Protein AF-A0A813E086-F1 (afdb_monomer_lite)

InterPro domains:
  IPR006203 GHMP kinase, ATP-binding, conserved site [PS00627] (297-308)
  IPR006204 GHMP kinase N-terminal domain [PF00288] (277-354)
  IPR014721 Small ribosomal subunit protein uS5 domain 2-type fold, subgroup [G3DSA:3.30.230.10] (255-364)
  IPR020568 Ribosomal protein uS5 domain 2-type superfamily [SSF54211] (263-389)
  IPR036554 GHMP kinase, C-terminal domain superfamily [G3DSA:3.30.70.890] (371-432)
  IPR036554 GHMP kinase, C-terminal domain superfamily [SSF55060] (376-427)

Organism: Polarella glacialis (NCBI:txid89957)

Foldseek 3Di:
DDDDDPDDPPPPPPPPPDDDDDDDDDDDDDDDDPDDDDDDDDDDDDALLNQLVFEFKAAEDEADLLVVCLQVLVQFWDDDQDDDDFGKHFYAYEQDPPDPSNVVSCVSPVVGDDRVVVVQRYQFGFWMWTFHDKDALVLQLVDPNHDHGIITGGFKIKTFPGTHRHHDDHGMDTDDPVRSVVSSVRSPDPPTDIGGHDSPSSPDRPPDPDPPPPPPPPPDDDDDDDDDDDDDDDDDDDDDDDDDDDDDQDQDDDDPASPPDDSDCVLLVLLQLLLCLLCVVVPHDDDDDDDDDDQPQHPQQPQLSSLLNNLNSVVVNCVVVVHDDDCPDQNVSQFSSCVVVVWNQSNVCSSPNAGKDWDDPPPGIDIDHQAFDPPDDDDDDGDPDHDDPVVVVVPDDPDDDPVVVVQLVVLVVLCSVCGNVVVVVSVVVSPD

Radius of gyration: 27.51 Å; chains: 1; bounding box: 76×54×75 Å

Secondary structure (DSSP, 8-state):
-------SSSSSSSSSS----PPPPP---------------GGG---HHHHTTT--EEEEESSHHHHHHHHTTS--EEEESSPPPSEEEEEEE-S-SS-HHHHHHHHH-TTSPPTTTTTTTTTEEEEEEEEEEEE-SGGGTT-TT--SSEEEEEEEEEEEEEEEE-PPPSSEEEPPHHHHHHHHHHHTSTT--EEE---GGG-SPP---------------PPPPPP-------PPPPPPPPS------PPPPSSSSTTTS-SSHHHHHHHHHHHHHHHHHTT-PPPP--------SPTTSSS-HHHHHHHHHHHHHHHHHT-----STT-HHHHHHHHHHS-HHHHHHHHH-SEEEEEE-SS-EEEEEEP--TT--------SS---HHHHHHTS-S---HHHHHHHHHHHHHHHHHHHH--TTHHHHHH-

pLDDT: mean 73.02, std 25.8, range [22.19, 97.19]

Structure (mmCIF, N/CA/C/O backbone):
data_AF-A0A813E086-F1
#
_entry.id   AF-A0A813E086-F1
#
loop_
_atom_site.group_PDB
_atom_site.id
_atom_site.type_symbol
_atom_site.label_atom_id
_atom_site.label_alt_id
_atom_site.label_comp_id
_atom_site.label_asym_id
_atom_site.label_entity_id
_atom_site.label_seq_id
_atom_site.pdbx_PDB_ins_code
_atom_site.Cartn_x
_atom_site.Cartn_y
_atom_site.Cartn_z
_atom_site.occupancy
_atom_site.B_iso_or_equiv
_atom_site.auth_seq_id
_atom_site.auth_comp_id
_atom_site.auth_asym_id
_atom_site.auth_atom_id
_atom_site.pdbx_PDB_model_num
ATOM 1 N N . MET A 1 1 ? 40.230 -1.718 36.924 1.00 40.34 1 MET A N 1
ATOM 2 C CA . MET A 1 1 ? 39.605 -3.037 37.159 1.00 40.34 1 MET A CA 1
ATOM 3 C C . MET A 1 1 ? 39.338 -3.675 35.811 1.00 40.34 1 MET A C 1
ATOM 5 O O . MET A 1 1 ? 38.519 -3.173 35.056 1.00 40.34 1 MET A O 1
ATOM 9 N N . ALA A 1 2 ? 40.130 -4.688 35.477 1.00 28.30 2 ALA A N 1
ATOM 10 C CA . ALA A 1 2 ? 40.065 -5.421 34.221 1.00 28.30 2 ALA A CA 1
ATOM 11 C C . ALA A 1 2 ? 39.189 -6.680 34.362 1.00 28.30 2 ALA A C 1
ATOM 13 O O . ALA A 1 2 ? 39.041 -7.217 35.457 1.00 28.30 2 ALA A O 1
ATOM 14 N N . SER A 1 3 ? 38.733 -7.184 33.212 1.00 27.98 3 SER A N 1
ATOM 15 C CA . SER A 1 3 ? 38.135 -8.506 32.953 1.00 27.98 3 SER A CA 1
ATOM 16 C C . SER A 1 3 ? 36.628 -8.685 33.212 1.00 27.98 3 SER A C 1
ATOM 18 O O . SER A 1 3 ? 36.174 -8.833 34.341 1.00 27.98 3 SER A O 1
ATOM 20 N N . LYS A 1 4 ? 35.859 -8.739 32.112 1.00 31.47 4 LYS A N 1
ATOM 21 C CA . LYS A 1 4 ? 34.910 -9.811 31.727 1.00 31.47 4 LYS A CA 1
ATOM 22 C C . LYS A 1 4 ? 34.116 -9.344 30.500 1.00 31.47 4 LYS A C 1
ATOM 24 O O . LYS A 1 4 ? 33.476 -8.305 30.540 1.00 31.47 4 LYS A O 1
ATOM 29 N N . GLY A 1 5 ? 34.192 -10.098 29.403 1.00 28.50 5 GLY A N 1
ATOM 30 C CA . GLY A 1 5 ? 33.481 -9.775 28.155 1.00 28.50 5 GLY A CA 1
ATOM 31 C C . GLY A 1 5 ? 34.109 -10.321 26.869 1.00 28.50 5 GLY A C 1
ATOM 32 O O . GLY A 1 5 ? 33.727 -9.912 25.781 1.00 28.50 5 GLY A O 1
ATOM 33 N N . ALA A 1 6 ? 35.076 -11.236 26.959 1.00 30.23 6 ALA A N 1
ATOM 34 C CA . ALA A 1 6 ? 35.595 -11.984 25.818 1.00 30.23 6 ALA A CA 1
ATOM 35 C C . ALA A 1 6 ? 34.964 -13.386 25.799 1.00 30.23 6 ALA A C 1
ATOM 37 O O . ALA A 1 6 ? 35.591 -14.344 26.230 1.00 30.23 6 ALA A O 1
ATOM 38 N N . SER A 1 7 ? 33.705 -13.508 25.357 1.00 33.00 7 SER A N 1
ATOM 39 C CA . SER A 1 7 ? 33.097 -14.823 25.067 1.00 33.00 7 SER A CA 1
ATOM 40 C C . SER A 1 7 ? 31.904 -14.779 24.096 1.00 33.00 7 SER A C 1
ATOM 42 O O . SER A 1 7 ? 30.987 -15.581 24.215 1.00 33.00 7 SER A O 1
ATOM 44 N N . ILE A 1 8 ? 31.901 -13.868 23.113 1.00 32.22 8 ILE A N 1
ATOM 45 C CA . ILE A 1 8 ? 30.936 -13.889 21.987 1.00 32.22 8 ILE A CA 1
ATOM 46 C C . ILE A 1 8 ? 31.679 -13.587 20.672 1.00 32.22 8 ILE A C 1
ATOM 48 O O . ILE A 1 8 ? 31.343 -12.680 19.920 1.00 32.22 8 ILE A O 1
ATOM 52 N N . ARG A 1 9 ? 32.796 -14.281 20.417 1.00 29.70 9 ARG A N 1
ATOM 53 C CA . ARG A 1 9 ? 33.542 -14.160 19.142 1.00 29.70 9 ARG A CA 1
ATOM 54 C C . ARG A 1 9 ? 33.949 -15.499 18.518 1.00 29.70 9 ARG A C 1
ATOM 56 O O . ARG A 1 9 ? 34.712 -15.501 17.558 1.00 29.70 9 ARG A O 1
ATOM 63 N N . LYS A 1 10 ? 33.447 -16.635 19.021 1.00 28.70 10 LYS A N 1
ATOM 64 C CA . LYS A 1 10 ? 33.821 -17.970 18.512 1.00 28.70 10 LYS A CA 1
ATOM 65 C C . LYS A 1 10 ? 32.722 -18.766 17.798 1.00 28.70 10 LYS A C 1
ATOM 67 O O . LYS A 1 10 ? 33.070 -19.753 17.167 1.00 28.70 10 LYS A O 1
ATOM 72 N N . GLU A 1 11 ? 31.467 -18.314 17.760 1.00 30.33 11 GLU A N 1
ATOM 73 C CA . GLU A 1 11 ? 30.375 -19.080 17.115 1.00 30.33 11 GLU A CA 1
ATOM 74 C C . GLU A 1 11 ? 29.923 -18.571 15.733 1.00 30.33 11 GLU A C 1
ATOM 76 O O . GLU A 1 11 ? 29.045 -19.157 15.116 1.00 30.33 11 GLU A O 1
ATOM 81 N N . VAL A 1 12 ? 30.574 -17.550 15.161 1.00 30.03 12 VAL A N 1
ATOM 82 C CA . VAL A 1 12 ? 30.221 -17.022 13.818 1.00 30.03 12 VAL A CA 1
ATOM 83 C C . VAL A 1 12 ? 31.051 -17.667 12.685 1.00 30.03 12 VAL A C 1
ATOM 85 O O . VAL A 1 12 ? 30.925 -17.305 11.522 1.00 30.03 12 VAL A O 1
ATOM 88 N N . ARG A 1 13 ? 31.909 -18.658 12.979 1.00 26.52 13 ARG A N 1
ATOM 89 C CA . ARG A 1 13 ? 32.809 -19.289 11.983 1.00 26.52 13 ARG A CA 1
ATOM 90 C C . ARG A 1 13 ? 32.439 -20.711 11.541 1.00 26.52 13 ARG A C 1
ATOM 92 O O . ARG A 1 13 ? 33.208 -21.309 10.800 1.00 26.52 13 ARG A O 1
ATOM 99 N N . GLN A 1 14 ? 31.281 -21.244 11.934 1.00 28.25 14 GLN A N 1
ATOM 100 C CA . GLN A 1 14 ? 30.864 -22.613 11.572 1.00 28.25 14 GLN A CA 1
ATOM 101 C C . GLN A 1 14 ? 29.699 -22.708 10.570 1.00 28.25 14 GLN A C 1
ATOM 103 O O . GLN A 1 14 ? 29.247 -23.807 10.276 1.00 28.25 14 GLN A O 1
ATOM 108 N N . TRP A 1 15 ? 29.253 -21.594 9.978 1.00 27.06 15 TRP A N 1
ATOM 109 C CA . TRP A 1 15 ? 28.153 -21.572 8.992 1.00 27.06 15 TRP A CA 1
ATOM 110 C C . TRP A 1 15 ? 28.592 -21.330 7.536 1.00 27.06 15 TRP A C 1
ATOM 112 O O . TRP A 1 15 ? 27.772 -20.995 6.687 1.00 27.06 15 TRP A O 1
ATOM 122 N N . THR A 1 16 ? 29.878 -21.508 7.214 1.00 27.12 16 THR A N 1
ATOM 123 C CA . THR A 1 16 ? 30.405 -21.349 5.841 1.00 27.12 16 THR A CA 1
ATOM 124 C C . THR A 1 16 ? 31.032 -22.615 5.246 1.00 27.12 16 THR A C 1
ATOM 126 O O . THR A 1 16 ? 31.636 -22.556 4.180 1.00 27.12 16 THR A O 1
ATOM 129 N N . SER A 1 17 ? 30.848 -23.788 5.855 1.00 29.59 17 SER A N 1
ATOM 130 C CA . SER A 1 17 ? 31.362 -25.060 5.320 1.00 29.59 17 SER A CA 1
ATOM 131 C C . SER A 1 17 ? 30.258 -26.115 5.237 1.00 29.59 17 SER A C 1
ATOM 133 O O . SER A 1 17 ? 30.157 -26.994 6.088 1.00 29.59 17 SER A O 1
ATOM 135 N N . GLY A 1 18 ? 29.404 -25.998 4.216 1.00 27.12 18 GLY A N 1
ATOM 136 C CA . GLY A 1 18 ? 28.299 -26.934 3.972 1.00 27.12 18 GLY A CA 1
ATOM 137 C C . GLY A 1 18 ? 27.685 -26.911 2.566 1.00 27.12 18 GLY A C 1
ATOM 138 O O . GLY A 1 18 ? 26.759 -27.670 2.311 1.00 27.12 18 GLY A O 1
ATOM 139 N N . CYS A 1 19 ? 28.186 -26.092 1.633 1.00 25.05 19 CYS A N 1
ATOM 140 C CA . CYS A 1 19 ? 27.798 -26.154 0.219 1.00 25.05 19 CYS A CA 1
ATOM 141 C C . CYS A 1 19 ? 28.887 -26.879 -0.573 1.00 25.05 19 CYS A C 1
ATOM 143 O O . CYS A 1 19 ? 29.777 -26.263 -1.154 1.00 25.05 19 CYS A O 1
ATOM 145 N N . GLY A 1 20 ? 28.837 -28.211 -0.559 1.00 25.50 20 GLY A N 1
ATOM 146 C CA . GLY A 1 20 ? 29.619 -29.025 -1.480 1.00 25.50 20 GLY A CA 1
ATOM 147 C C . GLY A 1 20 ? 29.159 -28.759 -2.911 1.00 25.50 20 GLY A C 1
ATOM 148 O O . GLY A 1 20 ? 28.020 -29.058 -3.266 1.00 25.50 20 GLY A O 1
ATOM 149 N N . HIS A 1 21 ? 30.051 -28.196 -3.723 1.00 27.64 21 HIS A N 1
ATOM 150 C CA . HIS A 1 21 ? 29.907 -28.125 -5.170 1.00 27.64 21 HIS A CA 1
ATOM 151 C C . HIS A 1 21 ? 29.670 -29.530 -5.740 1.00 27.64 21 HIS A C 1
ATOM 153 O O . HIS A 1 21 ? 30.575 -30.365 -5.748 1.00 27.64 21 HIS A O 1
ATOM 159 N N . ARG A 1 22 ? 28.462 -29.792 -6.247 1.00 25.33 22 ARG A N 1
ATOM 160 C CA . ARG A 1 22 ? 28.260 -30.840 -7.250 1.00 25.33 22 ARG A CA 1
ATOM 161 C C . ARG A 1 22 ? 28.431 -30.202 -8.621 1.00 25.33 22 ARG A C 1
ATOM 163 O O . ARG A 1 22 ? 27.694 -29.287 -8.973 1.00 25.33 22 ARG A O 1
ATOM 170 N N . ALA A 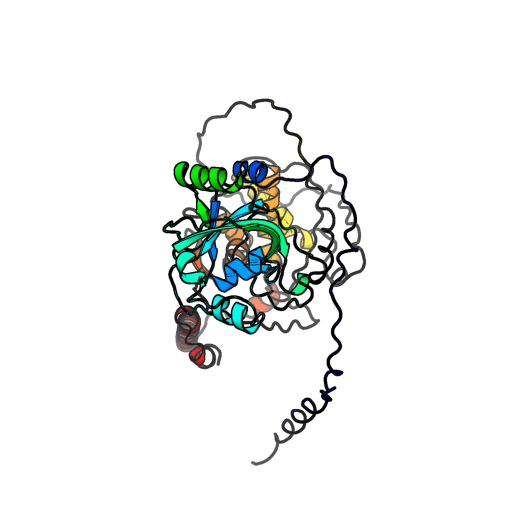1 23 ? 29.430 -30.679 -9.355 1.00 25.36 23 ALA A N 1
ATOM 171 C CA . ALA A 1 23 ? 29.625 -30.364 -10.761 1.00 25.36 23 ALA A CA 1
ATOM 172 C C . ALA A 1 23 ? 28.372 -30.746 -11.579 1.00 25.36 23 ALA A C 1
ATOM 174 O O . ALA A 1 23 ? 27.720 -31.744 -11.248 1.00 25.36 23 ALA A O 1
ATOM 175 N N . PRO A 1 24 ? 28.027 -29.992 -12.637 1.00 27.52 24 PRO A N 1
ATOM 176 C CA . PRO A 1 24 ? 26.933 -30.364 -13.521 1.00 27.52 24 PRO A CA 1
ATOM 177 C C . PRO A 1 24 ? 27.320 -31.622 -14.319 1.00 27.52 24 PRO A C 1
ATOM 179 O O . PRO A 1 24 ? 28.475 -31.740 -14.742 1.00 27.52 24 PRO A O 1
ATOM 182 N N . PRO A 1 25 ? 26.401 -32.578 -14.542 1.00 26.61 25 PRO A N 1
ATOM 183 C CA . PRO A 1 25 ? 26.670 -33.672 -15.457 1.00 26.61 25 PRO A CA 1
ATOM 184 C C . PRO A 1 25 ? 26.726 -33.144 -16.896 1.00 26.61 25 PRO A C 1
ATOM 186 O O . PRO A 1 25 ? 26.016 -32.212 -17.273 1.00 26.61 25 PRO A O 1
ATOM 189 N N . ALA A 1 26 ? 27.623 -33.750 -17.669 1.00 25.06 26 ALA A N 1
ATOM 190 C CA . ALA A 1 26 ? 27.972 -33.382 -19.030 1.00 25.06 26 ALA A CA 1
ATOM 191 C C . ALA A 1 26 ? 26.781 -33.384 -20.006 1.00 25.06 26 ALA A C 1
ATOM 193 O O . ALA A 1 26 ? 25.827 -34.151 -19.881 1.00 25.06 26 ALA A O 1
ATOM 194 N N . SER A 1 27 ? 26.921 -32.520 -21.010 1.00 31.89 27 SER A N 1
ATOM 195 C CA . SER A 1 27 ? 26.099 -32.341 -22.204 1.00 31.89 27 SER A CA 1
ATOM 196 C C . SER A 1 27 ? 25.555 -33.639 -22.809 1.00 31.89 27 SER A C 1
ATOM 198 O O . SER A 1 27 ? 26.320 -34.505 -23.235 1.00 31.89 27 SER A O 1
ATOM 200 N N . GLY A 1 28 ? 24.234 -33.702 -22.958 1.00 23.95 28 GLY A N 1
ATOM 201 C CA . GLY A 1 28 ? 23.553 -34.625 -23.856 1.00 23.95 28 GLY A CA 1
ATOM 202 C C . GLY A 1 28 ? 22.405 -33.890 -24.532 1.00 23.95 28 GLY A C 1
ATOM 203 O O . GLY A 1 28 ? 21.458 -33.484 -23.864 1.00 23.95 28 GLY A O 1
ATOM 204 N N . SER A 1 29 ? 22.511 -33.694 -25.844 1.00 31.58 29 SER A N 1
ATOM 205 C CA . SER A 1 29 ? 21.438 -33.201 -26.704 1.00 31.58 29 SER A CA 1
ATOM 206 C C . SER A 1 29 ? 20.187 -34.063 -26.523 1.00 31.58 29 SER A C 1
ATOM 208 O O . SER A 1 29 ? 20.221 -35.267 -26.790 1.00 31.58 29 SER A O 1
ATOM 210 N N . ARG A 1 30 ? 19.084 -33.463 -26.077 1.00 26.62 30 ARG A N 1
ATOM 211 C CA . ARG A 1 30 ? 17.752 -34.056 -26.200 1.00 26.62 30 ARG A CA 1
ATOM 212 C C . ARG A 1 30 ? 16.817 -33.006 -26.767 1.00 26.62 30 ARG A C 1
ATOM 214 O O . ARG A 1 30 ? 16.547 -31.999 -26.117 1.00 26.62 30 ARG A O 1
ATOM 221 N N . ASP A 1 31 ? 16.391 -33.266 -27.993 1.00 26.08 31 ASP A N 1
ATOM 222 C CA . ASP A 1 31 ? 15.295 -32.591 -28.665 1.00 26.08 31 ASP A CA 1
ATOM 223 C C . ASP A 1 31 ? 14.059 -32.567 -27.754 1.00 26.08 31 ASP A C 1
ATOM 225 O O . ASP A 1 31 ? 13.700 -33.572 -27.134 1.00 26.08 31 ASP A O 1
ATOM 229 N N . LEU A 1 32 ? 13.437 -31.394 -27.638 1.00 25.36 32 LEU A N 1
ATOM 230 C CA . LEU A 1 32 ? 12.199 -31.200 -26.891 1.00 25.36 32 LEU A CA 1
ATOM 231 C C . LEU A 1 32 ? 11.025 -31.668 -27.762 1.00 25.36 32 LEU A C 1
ATOM 233 O O . LEU A 1 32 ? 10.594 -30.962 -28.671 1.00 25.36 32 LEU A O 1
ATOM 237 N N . ASP A 1 33 ? 10.536 -32.872 -27.479 1.00 25.91 33 ASP A N 1
ATOM 238 C CA . ASP A 1 33 ? 9.329 -33.463 -28.065 1.00 25.91 33 ASP A CA 1
ATOM 239 C C . ASP A 1 33 ? 8.058 -32.809 -27.461 1.00 25.91 33 ASP A C 1
ATOM 241 O O . ASP A 1 33 ? 7.900 -32.801 -26.232 1.00 25.91 33 ASP A O 1
ATOM 245 N N . PRO A 1 34 ? 7.149 -32.218 -28.263 1.00 29.11 34 PRO A N 1
ATOM 246 C CA . PRO A 1 34 ? 5.985 -31.491 -27.770 1.00 29.11 34 PRO A CA 1
ATOM 247 C C . PRO A 1 34 ? 4.794 -32.437 -27.564 1.00 29.11 34 PRO A C 1
ATOM 249 O O . PRO A 1 34 ? 3.829 -32.421 -28.325 1.00 29.11 34 PRO A O 1
ATOM 252 N N . ALA A 1 35 ? 4.818 -33.254 -26.514 1.00 28.33 35 ALA A N 1
ATOM 253 C CA . ALA A 1 35 ? 3.683 -34.113 -26.172 1.00 28.33 35 ALA A CA 1
ATOM 254 C C . ALA A 1 35 ? 3.462 -34.168 -24.656 1.00 28.33 35 ALA A C 1
ATOM 256 O O . ALA A 1 35 ? 3.880 -35.094 -23.966 1.00 28.33 35 ALA A O 1
ATOM 257 N N . GLY A 1 36 ? 2.791 -33.145 -24.123 1.00 27.66 36 GLY A N 1
ATOM 258 C CA . GLY A 1 36 ? 2.471 -33.074 -22.697 1.00 27.66 36 GLY A CA 1
ATOM 259 C C . GLY A 1 36 ? 1.501 -31.960 -22.307 1.00 27.66 36 GLY A C 1
ATOM 260 O O . GLY A 1 36 ? 1.615 -31.424 -21.212 1.00 27.66 36 GLY A O 1
ATOM 261 N N . LEU A 1 37 ? 0.564 -31.581 -23.182 1.00 31.11 37 LEU A N 1
ATOM 262 C CA . LEU A 1 37 ? -0.489 -30.614 -22.853 1.00 31.11 37 LEU A CA 1
ATOM 263 C C . LEU A 1 37 ? -1.775 -31.359 -22.480 1.00 31.11 37 LEU A C 1
ATOM 265 O O . LEU A 1 37 ? -2.368 -32.058 -23.302 1.00 31.11 37 LEU A O 1
ATOM 269 N N . ARG A 1 38 ? -2.207 -31.209 -21.221 1.00 28.17 38 ARG A N 1
ATOM 270 C CA . ARG A 1 38 ? -3.558 -31.587 -20.787 1.00 28.17 38 ARG A CA 1
ATOM 271 C C . ARG A 1 38 ? -4.567 -30.746 -21.568 1.00 28.17 38 ARG A C 1
ATOM 273 O O . ARG A 1 38 ? -4.499 -29.522 -21.539 1.00 28.17 38 ARG A O 1
ATOM 280 N N . GLN A 1 39 ? -5.494 -31.415 -22.245 1.00 26.11 39 GLN A N 1
ATOM 281 C CA . GLN A 1 39 ? -6.605 -30.784 -22.950 1.00 26.11 39 GLN A CA 1
ATOM 282 C C . GLN A 1 39 ? -7.579 -30.173 -21.933 1.00 26.11 39 GLN A C 1
ATOM 284 O O . GLN A 1 39 ? -8.188 -30.887 -21.137 1.00 26.11 39 GLN A O 1
ATOM 289 N N . THR A 1 40 ? -7.713 -28.850 -21.951 1.00 28.41 40 THR A N 1
ATOM 290 C CA . THR A 1 40 ? -8.853 -28.129 -21.374 1.00 28.41 40 THR A CA 1
ATOM 291 C C . THR A 1 40 ? -9.988 -28.085 -22.400 1.00 28.41 40 THR A C 1
ATOM 293 O O . THR A 1 40 ? -9.726 -28.038 -23.601 1.00 28.41 40 THR A O 1
ATOM 296 N N . ASN A 1 41 ? -11.239 -28.136 -21.929 1.00 27.61 41 ASN A N 1
ATOM 297 C CA . ASN A 1 41 ? -12.453 -28.195 -22.755 1.00 27.61 41 ASN A CA 1
ATOM 298 C C . ASN A 1 41 ? -12.487 -27.121 -23.873 1.00 27.61 41 ASN A C 1
ATOM 300 O O . ASN A 1 41 ? -12.107 -25.983 -23.600 1.00 27.61 41 ASN A O 1
ATOM 304 N N . PRO A 1 42 ? -12.984 -27.421 -25.092 1.00 32.75 42 PRO A N 1
ATOM 305 C CA . PRO A 1 42 ? -12.816 -26.546 -26.262 1.00 32.75 42 PRO A CA 1
ATOM 306 C C . PRO A 1 42 ? -13.822 -25.388 -26.400 1.00 32.75 42 PRO A C 1
ATOM 308 O O . PRO A 1 42 ? -13.700 -24.616 -27.345 1.00 32.75 42 PRO A O 1
ATOM 311 N N . GLU A 1 43 ? -14.834 -25.268 -25.535 1.00 34.19 43 GLU A N 1
ATOM 312 C CA . GLU A 1 43 ? -16.000 -24.407 -25.822 1.00 34.19 43 GLU A CA 1
ATOM 313 C C . GLU A 1 43 ? -15.863 -22.924 -25.416 1.00 34.19 43 GLU A C 1
ATOM 315 O O . GLU A 1 43 ? -16.659 -22.111 -25.874 1.00 34.19 43 GLU A O 1
ATOM 320 N N . GLU A 1 44 ? -14.831 -22.522 -24.662 1.00 43.81 44 GLU A N 1
ATOM 321 C CA . GLU A 1 44 ? -14.593 -21.111 -24.273 1.00 43.81 44 GLU A CA 1
ATOM 322 C C . GLU A 1 44 ? -13.095 -20.736 -24.301 1.00 43.81 44 GLU A C 1
ATOM 324 O O . GLU A 1 44 ? -12.554 -20.153 -23.363 1.00 43.81 44 GLU A O 1
ATOM 329 N N . ALA A 1 45 ? -12.364 -21.107 -25.356 1.00 53.25 45 ALA A N 1
ATOM 330 C CA . ALA A 1 45 ? -10.973 -20.669 -25.495 1.00 53.25 45 ALA A CA 1
ATOM 331 C C . ALA A 1 45 ? -10.917 -19.177 -25.881 1.00 53.25 45 ALA A C 1
ATOM 333 O O . ALA A 1 45 ? -11.306 -18.807 -26.990 1.00 53.25 45 ALA A O 1
ATOM 334 N N . GLU A 1 46 ? -10.429 -18.319 -24.976 1.00 64.75 46 GLU A N 1
ATOM 335 C CA . GLU A 1 46 ? -10.176 -16.901 -25.270 1.00 64.75 46 GLU A CA 1
ATOM 336 C C . GLU A 1 46 ? -9.278 -16.757 -26.511 1.00 64.75 46 GLU A C 1
ATOM 338 O O . GLU A 1 46 ? -8.249 -17.422 -26.652 1.00 64.75 46 GLU A O 1
ATOM 343 N N . THR A 1 47 ? -9.659 -15.864 -27.425 1.00 76.75 47 THR A N 1
ATOM 344 C CA . THR A 1 47 ? -8.871 -15.534 -28.620 1.00 76.75 47 THR A CA 1
ATOM 345 C C . THR A 1 47 ? -8.206 -14.167 -28.440 1.00 76.75 47 THR A C 1
ATOM 347 O O . THR A 1 47 ? -8.744 -13.318 -27.730 1.00 76.75 47 THR A O 1
ATOM 350 N N . PRO A 1 48 ? -7.081 -13.872 -29.118 1.00 78.50 48 PRO A N 1
ATOM 351 C CA . PRO A 1 48 ? -6.474 -12.538 -29.074 1.00 78.50 48 PRO A CA 1
ATOM 352 C C . PRO A 1 48 ? -7.461 -11.395 -29.365 1.00 78.50 48 PRO A C 1
ATOM 354 O O . PRO A 1 48 ? -7.364 -10.323 -28.776 1.00 78.50 48 PRO A O 1
ATOM 357 N N . VAL A 1 49 ? -8.435 -11.635 -30.247 1.00 73.38 49 VAL A N 1
ATOM 358 C CA . VAL A 1 49 ? -9.457 -10.652 -30.629 1.00 73.38 49 VAL A CA 1
ATOM 359 C C . VAL A 1 49 ? -10.491 -10.444 -29.521 1.00 73.38 49 VAL A C 1
ATOM 361 O O . VAL A 1 49 ? -10.866 -9.300 -29.272 1.00 73.38 49 VAL A O 1
ATOM 364 N N . SER A 1 50 ? -10.926 -11.501 -28.822 1.00 75.25 50 SER A N 1
ATOM 365 C CA . SER A 1 50 ? -11.874 -11.353 -27.706 1.00 75.25 50 SER A CA 1
ATOM 366 C C . SER A 1 50 ? -11.261 -10.571 -26.542 1.00 75.25 50 SER A C 1
ATOM 368 O O . SER A 1 50 ? -11.932 -9.728 -25.958 1.00 75.25 50 SER A O 1
ATOM 370 N N . VAL A 1 51 ? -9.960 -10.752 -26.293 1.00 78.00 51 VAL A N 1
ATOM 371 C CA . VAL A 1 51 ? -9.204 -10.021 -25.261 1.00 78.00 51 VAL A CA 1
ATOM 372 C C . VAL A 1 51 ? -9.188 -8.501 -25.499 1.00 78.00 51 VAL A C 1
ATOM 374 O O . VAL A 1 51 ? -9.171 -7.714 -24.552 1.00 78.00 51 VAL A O 1
ATOM 377 N N . ALA A 1 52 ? -9.210 -8.053 -26.760 1.00 70.31 52 ALA A N 1
ATOM 378 C CA . ALA A 1 52 ? -9.151 -6.631 -27.107 1.00 70.31 52 ALA A CA 1
ATOM 379 C C . ALA A 1 52 ? -10.342 -5.818 -26.563 1.00 70.31 52 ALA A C 1
ATOM 381 O O . ALA A 1 52 ? -10.209 -4.615 -26.330 1.00 70.31 52 ALA A O 1
ATOM 382 N N . GLY A 1 53 ? -11.501 -6.461 -26.373 1.00 67.00 53 GLY A N 1
ATOM 383 C CA . GLY A 1 53 ? -12.705 -5.821 -25.838 1.00 67.00 53 GLY A CA 1
ATOM 384 C C . GLY A 1 53 ? -12.594 -5.454 -24.356 1.00 67.00 53 GLY A C 1
ATOM 385 O O . GLY A 1 53 ? -13.205 -4.478 -23.922 1.00 67.00 53 GLY A O 1
ATOM 386 N N . ASP A 1 54 ? -11.759 -6.176 -23.609 1.00 71.25 54 ASP A N 1
ATOM 387 C CA . ASP A 1 54 ? -11.693 -6.089 -22.147 1.00 71.25 54 ASP A CA 1
ATOM 388 C C . ASP A 1 54 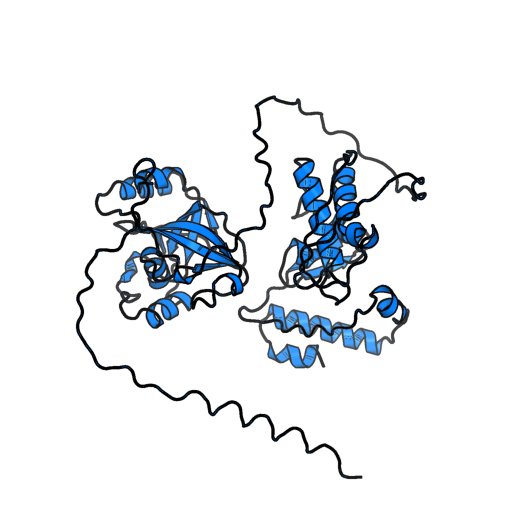? -10.609 -5.124 -21.641 1.00 71.25 54 ASP A C 1
ATOM 390 O O . ASP A 1 54 ? -10.535 -4.821 -20.447 1.00 71.25 54 ASP A O 1
ATOM 394 N N . ILE A 1 55 ? -9.768 -4.587 -22.535 1.00 88.44 55 ILE A N 1
ATOM 395 C CA . ILE A 1 55 ? -8.641 -3.733 -22.145 1.00 88.44 55 ILE A CA 1
ATOM 396 C C . ILE A 1 55 ? -9.017 -2.246 -22.070 1.00 88.44 55 ILE A C 1
ATOM 398 O O . ILE A 1 55 ? -9.215 -1.543 -23.062 1.00 88.44 55 ILE A O 1
ATOM 402 N N . SER A 1 56 ? -9.028 -1.703 -20.854 1.00 88.50 56 SER A N 1
ATOM 403 C CA . SER A 1 56 ? -9.184 -0.258 -20.624 1.00 88.50 56 SER A CA 1
ATOM 404 C C . SER A 1 56 ? -7.894 0.448 -20.208 1.00 88.50 56 SER A C 1
ATOM 406 O O . SER A 1 56 ? -7.835 1.679 -20.237 1.00 88.50 56 SER A O 1
ATOM 408 N N . GLN A 1 57 ? -6.873 -0.304 -19.792 1.00 94.00 57 GLN A N 1
ATOM 409 C CA . GLN A 1 57 ? -5.685 0.243 -19.141 1.00 94.00 57 GLN A CA 1
ATOM 410 C C . GLN A 1 57 ? -4.388 -0.418 -19.613 1.00 94.00 57 GLN A C 1
ATOM 412 O O . GLN A 1 57 ? -4.368 -1.565 -20.059 1.00 94.00 57 GLN A O 1
ATOM 417 N N . ALA A 1 58 ? -3.299 0.329 -19.470 1.00 93.94 58 ALA A N 1
ATOM 418 C CA . ALA A 1 58 ? -1.933 -0.125 -19.655 1.00 93.94 58 ALA A CA 1
ATOM 419 C C . ALA A 1 58 ? -1.109 0.117 -18.394 1.00 93.94 58 ALA A C 1
ATOM 421 O O . ALA A 1 58 ? -1.404 1.027 -17.616 1.00 93.94 58 ALA A O 1
ATOM 422 N N . PHE A 1 59 ? -0.033 -0.646 -18.231 1.00 93.12 59 PHE A N 1
ATOM 423 C CA . PHE A 1 59 ? 1.016 -0.308 -17.276 1.00 93.12 59 PHE A CA 1
ATOM 424 C C . PHE A 1 59 ? 2.393 -0.298 -17.926 1.00 93.12 59 PHE A C 1
ATOM 426 O O . PHE A 1 59 ? 2.669 -1.025 -18.880 1.00 93.12 59 PHE A O 1
ATOM 433 N N . THR A 1 60 ? 3.262 0.551 -17.381 1.00 93.62 60 THR A N 1
ATOM 434 C CA . THR A 1 60 ? 4.632 0.714 -17.873 1.00 93.62 60 THR A CA 1
ATOM 435 C C . THR A 1 60 ? 5.601 -0.179 -17.105 1.00 93.62 60 THR A C 1
ATOM 437 O O . THR A 1 60 ? 5.652 -0.096 -15.873 1.00 93.62 60 THR A O 1
ATOM 440 N N . VAL A 1 61 ? 6.381 -0.992 -17.818 1.00 93.00 61 VAL A N 1
ATOM 441 C CA . VAL A 1 61 ? 7.500 -1.789 -17.283 1.00 93.00 61 VAL A CA 1
ATOM 442 C C . VAL A 1 61 ? 8.852 -1.152 -17.607 1.00 93.00 61 VAL A C 1
ATOM 444 O O . VAL A 1 61 ? 8.955 -0.262 -18.460 1.00 93.00 61 VAL A O 1
ATOM 447 N N . GLN A 1 62 ? 9.887 -1.586 -16.888 1.00 88.19 62 GLN A N 1
ATOM 448 C CA . GLN A 1 62 ? 11.231 -1.030 -16.972 1.00 88.19 62 GLN A CA 1
ATOM 449 C C . GLN A 1 62 ? 12.091 -1.904 -17.891 1.00 88.19 62 GLN A C 1
ATOM 451 O O . GLN A 1 62 ? 12.639 -2.926 -17.489 1.00 88.19 62 GLN A O 1
ATOM 456 N N . GLY A 1 63 ? 12.185 -1.479 -19.150 1.00 90.81 63 GLY A N 1
ATOM 457 C CA . GLY A 1 63 ? 13.053 -2.089 -20.151 1.00 90.81 63 GLY A CA 1
ATOM 458 C C . GLY A 1 63 ? 12.372 -3.148 -21.032 1.00 90.81 63 GLY A C 1
ATOM 459 O O . GLY A 1 63 ? 11.410 -3.810 -20.621 1.00 90.81 63 GLY A O 1
ATOM 460 N N . PRO A 1 64 ? 12.863 -3.315 -22.270 1.00 94.88 64 PRO A N 1
ATOM 461 C CA . PRO A 1 64 ? 12.239 -4.188 -23.254 1.00 94.88 64 PRO A CA 1
ATOM 462 C C . PRO A 1 64 ? 12.456 -5.677 -22.963 1.00 94.88 64 PRO A C 1
ATOM 464 O O . PRO A 1 64 ? 11.535 -6.467 -23.177 1.00 94.88 64 PRO A O 1
ATOM 467 N N . GLN A 1 65 ? 13.607 -6.075 -22.400 1.00 94.81 65 GLN A N 1
ATOM 468 C CA . GLN A 1 65 ? 13.831 -7.475 -22.017 1.00 94.81 65 GLN A CA 1
ATOM 469 C C . GLN A 1 65 ? 12.872 -7.932 -20.914 1.00 94.81 65 GLN A C 1
ATOM 471 O O . GLN A 1 65 ? 12.398 -9.064 -20.960 1.00 94.81 65 GLN A O 1
ATOM 476 N N . GLN A 1 66 ? 12.525 -7.056 -19.957 1.00 93.75 66 GLN A N 1
ATOM 477 C CA . GLN A 1 66 ? 11.518 -7.374 -18.939 1.00 93.75 66 GLN A CA 1
ATOM 478 C C . GLN A 1 66 ? 10.166 -7.663 -19.601 1.00 93.75 66 GLN A C 1
ATOM 480 O O . GLN A 1 66 ? 9.556 -8.694 -19.319 1.00 93.75 66 GLN A O 1
ATOM 485 N N . ALA A 1 67 ? 9.713 -6.779 -20.495 1.00 94.94 67 ALA A N 1
ATOM 486 C CA . ALA A 1 67 ? 8.455 -6.956 -21.216 1.00 94.94 67 ALA A CA 1
ATOM 487 C C . ALA A 1 67 ? 8.427 -8.261 -22.016 1.00 94.94 67 ALA A C 1
ATOM 489 O O . ALA A 1 67 ? 7.461 -9.020 -21.941 1.00 94.94 67 ALA A O 1
ATOM 490 N N . LEU A 1 68 ? 9.502 -8.543 -22.755 1.00 95.06 68 LEU A N 1
ATOM 491 C CA . LEU A 1 68 ? 9.604 -9.752 -23.560 1.00 95.06 68 LEU A CA 1
ATOM 492 C C . LEU A 1 68 ? 9.642 -11.018 -22.695 1.00 95.06 68 LEU A C 1
ATOM 494 O O . LEU A 1 68 ? 8.929 -11.970 -22.995 1.00 95.06 68 LEU A O 1
ATOM 498 N N . ALA A 1 69 ? 10.390 -11.016 -21.589 1.00 93.75 69 ALA A N 1
ATOM 499 C CA . ALA A 1 69 ? 10.422 -12.135 -20.650 1.00 93.75 69 ALA A CA 1
ATOM 500 C C . ALA A 1 69 ? 9.031 -12.451 -20.080 1.00 93.75 69 ALA A C 1
ATOM 502 O O . ALA A 1 69 ? 8.688 -13.619 -19.909 1.00 93.75 69 ALA A O 1
ATOM 503 N N . MET A 1 70 ? 8.216 -11.425 -19.813 1.00 94.38 70 MET A N 1
ATOM 504 C CA . MET A 1 70 ? 6.835 -11.611 -19.360 1.00 94.38 70 MET A CA 1
ATOM 505 C C . MET A 1 70 ? 5.952 -12.190 -20.464 1.00 94.38 70 MET A C 1
ATOM 507 O O . MET A 1 70 ? 5.164 -13.080 -20.183 1.00 94.38 70 MET A O 1
ATOM 511 N N . MET A 1 71 ? 6.105 -11.738 -21.713 1.00 94.44 71 MET A N 1
ATOM 512 C CA . MET A 1 71 ? 5.329 -12.259 -22.848 1.00 94.44 71 MET A CA 1
ATOM 513 C C . MET A 1 71 ? 5.695 -13.697 -23.244 1.00 94.44 71 MET A C 1
ATOM 515 O O . MET A 1 71 ? 4.879 -14.394 -23.837 1.00 94.44 71 MET A O 1
ATOM 519 N N . LEU A 1 72 ? 6.922 -14.128 -22.946 1.00 92.56 72 LEU A N 1
ATOM 520 C CA . LEU A 1 72 ? 7.412 -15.484 -23.210 1.00 92.56 72 LEU A CA 1
ATOM 521 C C . LEU A 1 72 ? 7.199 -16.446 -22.028 1.00 92.56 72 LEU A C 1
ATOM 523 O O . LEU A 1 72 ? 7.617 -17.597 -22.104 1.00 92.56 72 LEU A O 1
ATOM 527 N N . GLY A 1 73 ? 6.614 -15.987 -20.917 1.00 89.81 73 GLY A N 1
ATOM 528 C CA . GLY A 1 73 ? 6.447 -16.794 -19.703 1.00 89.81 73 GLY A CA 1
ATOM 529 C C . GLY A 1 73 ? 7.739 -17.058 -18.917 1.00 89.81 73 GLY A C 1
ATOM 530 O O . GLY A 1 73 ? 7.736 -17.838 -17.972 1.00 89.81 73 GLY A O 1
ATOM 531 N N . LEU A 1 74 ? 8.845 -16.391 -19.253 1.00 90.69 74 LEU A N 1
ATOM 532 C CA . LEU A 1 74 ? 10.124 -16.482 -18.531 1.00 90.69 74 LEU A CA 1
ATOM 533 C C . LEU A 1 74 ? 10.118 -15.664 -17.226 1.00 90.69 74 LEU A C 1
ATOM 535 O O . LEU A 1 74 ? 10.893 -15.923 -16.297 1.00 90.69 74 LEU A O 1
ATOM 539 N N . LYS A 1 75 ? 9.235 -14.661 -17.155 1.00 92.19 75 LYS A N 1
ATOM 540 C CA . LYS A 1 75 ? 8.947 -13.854 -15.967 1.00 92.19 75 LYS A CA 1
ATOM 541 C C . LYS A 1 75 ? 7.456 -13.922 -15.640 1.00 92.19 75 LYS A C 1
ATOM 543 O O . LYS A 1 75 ? 6.652 -13.168 -16.175 1.00 92.19 75 LYS A O 1
ATOM 548 N N . LEU A 1 76 ? 7.112 -14.801 -14.703 1.00 92.81 76 LEU A N 1
ATOM 549 C CA . LEU A 1 76 ? 5.728 -15.074 -14.294 1.00 92.81 76 LEU A CA 1
ATOM 550 C C . LEU A 1 76 ? 5.164 -14.091 -13.259 1.00 92.81 76 LEU A C 1
ATOM 552 O O . LEU A 1 76 ? 3.995 -14.189 -12.896 1.00 92.81 76 LEU A O 1
ATOM 556 N N . ILE A 1 77 ? 5.987 -13.177 -12.740 1.00 92.25 77 ILE A N 1
ATOM 557 C CA . ILE A 1 77 ? 5.603 -12.270 -11.653 1.00 92.25 77 ILE A CA 1
ATOM 558 C C . ILE A 1 77 ? 5.945 -10.827 -12.011 1.00 92.25 77 ILE A C 1
ATOM 560 O O . ILE A 1 77 ? 7.107 -10.517 -12.290 1.00 92.25 77 ILE A O 1
ATOM 564 N N . GLU A 1 78 ? 4.953 -9.943 -11.905 1.00 92.19 78 GLU A N 1
ATOM 565 C CA . GLU A 1 78 ? 5.125 -8.488 -11.875 1.00 92.19 78 GLU A CA 1
ATOM 566 C C . GLU A 1 78 ? 5.020 -7.956 -10.443 1.00 92.19 78 GLU A C 1
ATOM 568 O O . GLU A 1 78 ? 4.020 -8.159 -9.750 1.00 92.19 78 GLU A O 1
ATOM 573 N N . ASN A 1 79 ? 6.046 -7.232 -10.001 1.00 89.62 79 ASN A N 1
ATOM 574 C CA . ASN A 1 79 ? 6.123 -6.717 -8.636 1.00 89.62 79 ASN A CA 1
ATOM 575 C C . ASN A 1 79 ? 5.669 -5.259 -8.594 1.00 89.62 79 ASN A C 1
ATOM 577 O O . ASN A 1 79 ? 6.192 -4.421 -9.331 1.00 89.62 79 ASN A O 1
ATOM 581 N N . ARG A 1 80 ? 4.725 -4.929 -7.707 1.00 84.75 80 ARG A N 1
ATOM 582 C CA . ARG A 1 80 ? 4.271 -3.546 -7.491 1.00 84.75 80 ARG A CA 1
ATOM 583 C C . ARG A 1 80 ? 4.080 -3.258 -6.011 1.00 84.75 80 ARG A C 1
ATOM 585 O O . ARG A 1 80 ? 3.795 -4.144 -5.213 1.00 84.75 80 ARG A O 1
ATOM 592 N N . ALA A 1 81 ? 4.194 -1.980 -5.655 1.00 79.44 81 ALA A N 1
ATOM 593 C CA . ALA A 1 81 ? 3.885 -1.513 -4.305 1.00 79.44 81 ALA A CA 1
ATOM 594 C C . ALA A 1 81 ? 2.368 -1.454 -4.020 1.00 79.44 81 ALA A C 1
ATOM 596 O O . ALA A 1 81 ? 1.964 -1.273 -2.875 1.00 79.44 81 ALA A O 1
ATOM 597 N N . TRP A 1 82 ? 1.531 -1.592 -5.052 1.00 77.44 82 TRP A N 1
ATOM 598 C CA . TRP A 1 82 ? 0.071 -1.548 -4.986 1.00 77.44 82 TRP A CA 1
ATOM 599 C C . TRP A 1 82 ? -0.535 -2.718 -5.765 1.00 77.44 82 TRP A C 1
ATOM 601 O O . TRP A 1 82 ? 0.131 -3.327 -6.600 1.00 77.44 82 TRP A O 1
ATOM 611 N N . ARG A 1 83 ? -1.812 -3.009 -5.506 1.00 84.06 83 ARG A N 1
ATOM 612 C CA . ARG A 1 83 ? -2.564 -4.073 -6.178 1.00 84.06 83 ARG A CA 1
ATOM 613 C C . ARG A 1 83 ? -3.121 -3.593 -7.517 1.00 84.06 83 ARG A C 1
ATOM 615 O O . ARG A 1 83 ? -3.781 -2.557 -7.573 1.00 84.06 83 ARG A O 1
ATOM 622 N N . ILE A 1 84 ? -2.888 -4.368 -8.568 1.00 84.94 84 ILE A N 1
ATOM 623 C CA . ILE A 1 84 ? -3.548 -4.252 -9.868 1.00 84.94 84 ILE A CA 1
ATOM 624 C C . ILE A 1 84 ? -4.640 -5.329 -9.906 1.00 84.94 84 ILE A C 1
ATOM 626 O O . ILE A 1 84 ? -4.322 -6.492 -9.641 1.00 84.94 84 ILE A O 1
ATOM 630 N N . PRO A 1 85 ? -5.913 -4.976 -10.169 1.00 86.50 85 PRO A N 1
ATOM 631 C CA . PRO A 1 85 ? -6.986 -5.958 -10.306 1.00 86.50 85 PRO A CA 1
ATOM 632 C C . PRO A 1 85 ? -6.627 -7.073 -11.295 1.00 86.50 85 PRO A C 1
ATOM 634 O O . PRO A 1 85 ? -5.820 -6.876 -12.199 1.00 86.50 85 PRO A O 1
ATOM 637 N N . SER A 1 86 ? -7.206 -8.257 -11.110 1.00 88.81 86 SER A N 1
ATOM 638 C CA . SER A 1 86 ? -7.044 -9.325 -12.096 1.00 88.81 86 SER A CA 1
ATOM 639 C C . SER A 1 86 ? -7.733 -8.938 -13.404 1.00 88.81 86 SER A C 1
ATOM 641 O O . SER A 1 86 ? -8.795 -8.311 -13.381 1.00 88.81 86 SER A O 1
ATOM 643 N N . GLY A 1 87 ? -7.136 -9.322 -14.525 1.00 91.19 87 GLY A N 1
ATOM 644 C CA . GLY A 1 87 ? -7.655 -9.041 -15.858 1.00 91.19 87 GLY A CA 1
ATOM 645 C C . GLY A 1 87 ? -6.563 -8.747 -16.878 1.00 91.19 87 GLY A C 1
ATOM 646 O O . GLY A 1 87 ? -5.365 -8.909 -16.618 1.00 91.19 87 GLY A O 1
ATOM 647 N N . TRP A 1 88 ? -7.005 -8.318 -18.056 1.00 93.62 88 TRP A N 1
ATOM 648 C CA . TRP A 1 88 ? -6.156 -8.007 -19.197 1.00 93.62 88 TRP A CA 1
ATOM 649 C C . TRP A 1 88 ? -5.690 -6.549 -19.190 1.00 93.62 88 TRP A C 1
ATOM 651 O O . TRP A 1 88 ? -6.475 -5.616 -19.014 1.00 93.62 88 TRP A O 1
ATOM 661 N N . TYR A 1 89 ? -4.396 -6.351 -19.437 1.00 95.75 89 TYR A N 1
ATOM 662 C CA . TYR A 1 89 ? -3.761 -5.037 -19.497 1.00 95.75 89 TYR A CA 1
ATOM 663 C C . TYR A 1 89 ? -2.811 -4.950 -20.680 1.00 95.75 89 TYR A C 1
ATOM 665 O O . TYR A 1 89 ? -2.109 -5.908 -21.001 1.00 95.75 89 TYR A O 1
ATOM 673 N N . ALA A 1 90 ? -2.724 -3.772 -21.290 1.00 96.56 90 ALA A N 1
ATOM 674 C CA . ALA A 1 90 ? -1.664 -3.498 -22.248 1.00 96.56 90 ALA A CA 1
ATOM 675 C C . ALA A 1 90 ? -0.316 -3.305 -21.532 1.00 96.56 90 ALA A C 1
ATOM 677 O O . ALA A 1 90 ? -0.229 -2.623 -20.507 1.00 96.56 90 ALA A O 1
ATOM 678 N N . ILE A 1 91 ? 0.746 -3.891 -22.085 1.00 96.38 91 ILE A N 1
ATOM 679 C CA . ILE A 1 91 ? 2.106 -3.728 -21.569 1.00 96.38 91 ILE A CA 1
ATOM 680 C C . ILE A 1 91 ? 2.850 -2.680 -22.394 1.00 96.38 91 ILE A C 1
ATOM 682 O O . ILE A 1 91 ? 3.018 -2.806 -23.609 1.00 96.38 91 ILE A O 1
ATOM 686 N N . HIS A 1 92 ? 3.285 -1.623 -21.715 1.00 97.12 92 HIS A N 1
ATOM 687 C CA . HIS A 1 92 ? 4.052 -0.526 -22.289 1.00 97.12 92 HIS A CA 1
ATOM 688 C C . HIS A 1 92 ? 5.486 -0.543 -21.755 1.00 97.12 92 HIS A C 1
ATOM 690 O O . HIS A 1 92 ? 5.704 -0.780 -20.567 1.00 97.12 92 HIS A O 1
ATOM 696 N N . VAL A 1 93 ? 6.470 -0.257 -22.604 1.00 95.81 93 VAL A N 1
ATOM 697 C CA . VAL A 1 93 ? 7.882 -0.176 -22.203 1.00 95.81 93 VAL A CA 1
ATOM 698 C C . VAL A 1 93 ? 8.300 1.285 -22.083 1.00 95.81 93 VAL A C 1
ATOM 700 O O . VAL A 1 93 ? 8.159 2.067 -23.021 1.00 95.81 93 VAL A O 1
ATOM 703 N N . GLY A 1 94 ? 8.827 1.667 -20.916 1.00 92.38 94 GLY A N 1
ATOM 704 C CA . GLY A 1 94 ? 9.329 3.024 -20.680 1.00 92.38 94 GLY A CA 1
ATOM 705 C C . GLY A 1 94 ? 10.529 3.380 -21.566 1.00 92.38 94 GLY A C 1
ATOM 706 O O . GLY A 1 94 ? 11.190 2.503 -22.104 1.00 92.38 94 GLY A O 1
ATOM 707 N N . GLY A 1 95 ? 10.833 4.673 -21.708 1.00 89.81 95 GLY A N 1
ATOM 708 C CA . GLY A 1 95 ? 11.945 5.154 -22.545 1.00 89.81 95 GLY A CA 1
ATOM 709 C C . GLY A 1 95 ? 13.344 5.058 -21.915 1.00 89.81 95 GLY A C 1
ATOM 710 O O . GLY A 1 95 ? 14.328 5.363 -22.582 1.00 89.81 95 GLY A O 1
ATOM 711 N N . GLN A 1 96 ? 13.446 4.682 -20.637 1.00 86.94 96 GLN A N 1
ATOM 712 C CA . GLN A 1 96 ? 14.723 4.606 -19.924 1.00 86.94 96 GLN A CA 1
ATOM 713 C C . GLN A 1 96 ? 15.501 3.351 -20.326 1.00 86.94 96 GLN A C 1
ATOM 715 O O . GLN A 1 96 ? 14.976 2.243 -20.219 1.00 86.94 96 GLN A O 1
ATOM 720 N N . ARG A 1 97 ? 16.768 3.541 -20.708 1.00 89.62 97 ARG A N 1
ATOM 721 C CA . ARG A 1 97 ? 17.705 2.456 -21.018 1.00 89.62 97 ARG A CA 1
ATOM 722 C C . ARG A 1 97 ? 18.464 1.956 -19.790 1.00 89.62 97 ARG A C 1
ATOM 724 O O . ARG A 1 97 ? 18.638 2.716 -18.836 1.00 89.62 97 ARG A O 1
ATOM 731 N N . GLY A 1 98 ? 18.933 0.708 -19.822 1.00 85.25 98 GLY A N 1
ATOM 732 C CA . GLY A 1 98 ? 19.796 0.137 -18.780 1.00 85.25 98 GLY A CA 1
ATOM 733 C C . GLY A 1 98 ? 19.112 0.011 -17.418 1.00 85.25 98 GLY A C 1
ATOM 734 O O . GLY A 1 98 ? 19.744 0.169 -16.375 1.00 85.25 98 GLY A O 1
ATOM 735 N N . SER A 1 99 ? 17.795 -0.204 -17.412 1.00 85.19 99 SER A N 1
ATOM 736 C CA . SER A 1 99 ? 17.034 -0.349 -16.169 1.00 85.19 99 SER A CA 1
ATOM 737 C C . SER A 1 99 ? 17.409 -1.629 -15.408 1.00 85.19 99 SER A C 1
ATOM 739 O O . SER A 1 99 ? 17.697 -2.655 -16.024 1.00 85.19 99 SER A O 1
ATOM 741 N N . GLU A 1 100 ? 17.341 -1.593 -14.072 1.00 82.69 100 GLU A N 1
ATOM 742 C CA . GLU A 1 100 ? 17.670 -2.738 -13.205 1.00 82.69 100 GLU A CA 1
ATOM 743 C C . GLU A 1 100 ? 16.908 -4.010 -13.610 1.00 82.69 100 GLU A C 1
ATOM 745 O O . GLU A 1 100 ? 17.499 -5.081 -13.734 1.00 82.69 100 GLU A O 1
ATOM 750 N N . TRP A 1 101 ? 15.599 -3.900 -13.857 1.00 81.56 101 TRP A N 1
ATOM 751 C CA . TRP A 1 101 ? 14.769 -5.051 -14.217 1.00 81.56 101 TRP A CA 1
ATOM 752 C C . TRP A 1 101 ? 15.035 -5.571 -15.630 1.00 81.56 101 TRP A C 1
ATOM 754 O O . TRP A 1 101 ? 14.969 -6.784 -15.837 1.00 81.56 101 TRP A O 1
ATOM 764 N N . GLY A 1 102 ? 15.382 -4.694 -16.577 1.00 81.44 102 GLY A N 1
ATOM 765 C CA . GLY A 1 102 ? 15.848 -5.095 -17.905 1.00 81.44 102 GLY A CA 1
ATOM 766 C C . GLY A 1 102 ? 17.174 -5.858 -17.843 1.00 81.44 102 GLY A C 1
ATOM 767 O O . GLY A 1 102 ? 17.290 -6.934 -18.428 1.00 81.44 102 GLY A O 1
ATOM 768 N N . LEU A 1 103 ? 18.137 -5.361 -17.059 1.00 83.25 103 LEU A N 1
ATOM 769 C CA . LEU A 1 103 ? 19.432 -6.017 -16.852 1.00 83.25 103 LEU A CA 1
ATOM 770 C C . LEU A 1 103 ? 19.282 -7.371 -16.151 1.00 83.25 103 LEU A C 1
ATOM 772 O O . LEU A 1 103 ? 19.847 -8.358 -16.614 1.00 83.25 103 LEU A O 1
ATOM 776 N N . ARG A 1 104 ? 18.452 -7.459 -15.103 1.00 85.81 104 ARG A N 1
ATOM 777 C CA . ARG A 1 104 ? 18.140 -8.742 -14.452 1.00 85.81 104 ARG A CA 1
ATOM 778 C C . ARG A 1 104 ? 17.482 -9.727 -15.414 1.00 85.81 104 ARG A C 1
ATOM 780 O O . ARG A 1 104 ? 17.788 -10.910 -15.366 1.00 85.81 104 ARG A O 1
ATOM 787 N N . ALA A 1 105 ? 16.572 -9.276 -16.282 1.00 84.62 105 ALA A N 1
ATOM 788 C CA . ALA A 1 105 ? 15.959 -10.152 -17.284 1.00 84.62 105 ALA A CA 1
ATOM 789 C C . ALA A 1 105 ? 17.009 -10.757 -18.224 1.00 84.62 105 ALA A C 1
ATOM 791 O O . ALA A 1 105 ? 16.965 -11.960 -18.464 1.00 84.62 105 ALA A O 1
ATOM 792 N N . ALA A 1 106 ? 17.974 -9.955 -18.678 1.00 84.94 106 ALA A N 1
ATOM 793 C CA . ALA A 1 106 ? 19.092 -10.436 -19.484 1.00 84.94 106 ALA A CA 1
ATOM 794 C C . ALA A 1 106 ? 20.035 -11.373 -18.701 1.00 84.94 106 ALA A C 1
ATOM 796 O O . ALA A 1 106 ? 20.515 -12.355 -19.256 1.00 84.94 106 ALA A O 1
ATOM 797 N N . GLU A 1 107 ? 20.269 -11.113 -17.412 1.00 86.19 107 GLU A N 1
ATOM 798 C CA . GLU A 1 107 ? 21.096 -11.967 -16.548 1.00 86.19 107 GLU A CA 1
ATOM 799 C C . GLU A 1 107 ? 20.462 -13.348 -16.322 1.00 86.19 107 GLU A C 1
ATOM 801 O O . GLU A 1 107 ? 21.119 -14.373 -16.495 1.00 86.19 107 GLU A O 1
ATOM 806 N N . PHE A 1 108 ? 19.173 -13.388 -15.970 1.00 84.25 108 PHE A N 1
ATOM 807 C CA . PHE A 1 108 ? 18.454 -14.644 -15.744 1.00 84.25 108 PHE A CA 1
ATOM 808 C C . PHE A 1 108 ? 18.187 -15.414 -17.038 1.00 84.25 108 PHE A C 1
ATOM 810 O O . PHE A 1 108 ? 18.100 -16.641 -17.003 1.00 84.25 108 PHE A O 1
ATOM 817 N N . HIS A 1 109 ? 18.063 -14.711 -18.169 1.00 87.19 109 HIS A N 1
ATOM 818 C CA . HIS A 1 109 ? 17.783 -15.303 -19.476 1.00 87.19 109 HIS A CA 1
ATOM 819 C C . HIS A 1 109 ? 18.710 -14.726 -20.556 1.00 87.19 109 HIS A C 1
ATOM 821 O O . HIS A 1 109 ? 18.270 -13.906 -21.365 1.00 87.19 109 HIS A O 1
ATOM 827 N N . PRO A 1 110 ? 19.970 -15.196 -20.640 1.00 86.56 110 PRO A N 1
ATOM 828 C CA . PRO A 1 110 ? 20.962 -14.677 -21.592 1.00 86.56 110 PRO A CA 1
ATOM 829 C C . PRO A 1 110 ? 20.603 -14.874 -23.071 1.00 86.56 110 PRO A C 1
ATOM 831 O O . PRO A 1 110 ? 21.227 -14.276 -23.939 1.00 86.56 110 PRO A O 1
ATOM 834 N N . ALA A 1 111 ? 19.621 -15.732 -23.368 1.00 90.75 111 ALA A N 1
ATOM 835 C CA . ALA A 1 111 ? 19.108 -15.959 -24.718 1.00 90.75 111 ALA A CA 1
ATOM 836 C C . ALA A 1 111 ? 18.114 -14.879 -25.187 1.00 90.75 111 ALA A C 1
ATOM 838 O O . ALA A 1 111 ? 17.701 -14.898 -26.347 1.00 90.75 111 ALA A O 1
ATOM 839 N N . LEU A 1 112 ? 17.686 -13.967 -24.304 1.00 91.06 112 LEU A N 1
ATOM 840 C CA . LEU A 1 112 ? 16.865 -12.831 -24.710 1.00 91.06 112 LEU A CA 1
ATOM 841 C C . LEU A 1 112 ? 17.681 -11.881 -25.601 1.00 91.06 112 LEU A C 1
ATOM 843 O O . LEU A 1 112 ? 18.848 -11.630 -25.296 1.00 91.06 112 LEU A O 1
ATOM 847 N N . PRO A 1 113 ? 17.071 -11.303 -26.653 1.00 93.69 113 PRO A N 1
ATOM 848 C CA . PRO A 1 113 ? 17.711 -10.260 -27.440 1.00 93.69 113 PRO A CA 1
ATOM 849 C C . PRO A 1 113 ? 18.174 -9.101 -26.558 1.00 93.69 113 PRO A C 1
ATOM 851 O O . PRO A 1 113 ? 17.547 -8.766 -25.543 1.00 93.69 113 PRO A O 1
ATOM 854 N N . SER A 1 114 ? 19.270 -8.477 -26.968 1.00 92.00 114 SER A N 1
ATOM 855 C CA . SER A 1 114 ? 19.805 -7.304 -26.297 1.00 92.00 114 SER A CA 1
ATOM 856 C C . SER A 1 114 ? 18.830 -6.126 -26.360 1.00 92.00 114 SER A C 1
ATOM 858 O O . SER A 1 114 ? 17.913 -6.054 -27.181 1.00 92.00 114 SER A O 1
ATOM 860 N N . GLU A 1 115 ? 19.045 -5.162 -25.473 1.00 90.81 115 GLU A N 1
ATOM 861 C CA . GLU A 1 115 ? 18.245 -3.941 -25.410 1.00 90.81 115 GLU A CA 1
ATOM 862 C C . GLU A 1 115 ? 18.308 -3.136 -26.722 1.00 90.81 115 GLU A C 1
ATOM 864 O O . GLU A 1 115 ? 17.322 -2.510 -27.113 1.00 90.81 115 GLU A O 1
ATOM 869 N N . ASP A 1 116 ? 19.443 -3.196 -27.424 1.00 90.44 116 ASP A N 1
ATOM 870 C CA . ASP A 1 116 ? 19.634 -2.545 -28.720 1.00 90.44 116 ASP A CA 1
ATOM 871 C C . ASP A 1 116 ? 18.864 -3.244 -29.846 1.00 90.44 116 ASP A C 1
ATOM 873 O O . ASP A 1 116 ? 18.271 -2.570 -30.689 1.00 90.44 116 ASP A O 1
ATOM 877 N N . GLU A 1 117 ? 18.796 -4.578 -29.827 1.00 93.38 117 GLU A N 1
ATOM 878 C CA . GLU A 1 117 ? 17.984 -5.357 -30.773 1.00 93.38 117 GLU A CA 1
ATOM 879 C C . GLU A 1 117 ? 16.479 -5.140 -30.568 1.00 93.38 117 GLU A C 1
ATOM 881 O O . GLU A 1 117 ? 15.710 -5.243 -31.521 1.00 93.38 117 GLU A O 1
ATOM 886 N N . LEU A 1 118 ? 16.055 -4.789 -29.349 1.00 93.38 118 LEU A N 1
ATOM 887 C CA . LEU A 1 118 ? 14.669 -4.443 -29.008 1.00 93.38 118 LEU A CA 1
ATOM 888 C C . LEU A 1 118 ? 14.417 -2.925 -29.008 1.00 93.38 118 LEU A C 1
ATOM 890 O O . LEU A 1 118 ? 13.541 -2.425 -28.298 1.00 93.38 118 LEU A O 1
ATOM 894 N N . GLY A 1 119 ? 15.189 -2.161 -29.784 1.00 90.94 119 GLY A N 1
ATOM 895 C CA . GLY A 1 119 ? 15.127 -0.697 -29.798 1.00 90.94 119 GLY A CA 1
ATOM 896 C C . GLY A 1 119 ? 13.751 -0.101 -30.147 1.00 90.94 119 GLY A C 1
ATOM 897 O O . GLY A 1 119 ? 13.452 1.031 -29.762 1.00 90.94 119 GLY A O 1
ATOM 898 N N . ASP A 1 120 ? 12.893 -0.844 -30.843 1.00 93.62 120 ASP A N 1
ATOM 899 C CA . ASP A 1 120 ? 11.531 -0.452 -31.224 1.00 93.62 120 ASP A CA 1
ATOM 900 C C . ASP A 1 120 ? 10.504 -0.588 -30.083 1.00 93.62 120 ASP A C 1
ATOM 902 O O . ASP A 1 120 ? 9.439 0.041 -30.116 1.00 93.62 120 ASP A O 1
ATOM 906 N N . PHE A 1 121 ? 10.832 -1.344 -29.033 1.00 95.44 121 PHE A N 1
ATOM 907 C CA . PHE A 1 121 ? 9.965 -1.511 -27.867 1.00 95.44 121 PHE A CA 1
ATOM 908 C C . PHE A 1 121 ? 9.899 -0.234 -27.026 1.00 95.44 121 PHE A C 1
ATOM 910 O O . PHE A 1 121 ? 8.876 0.028 -26.400 1.00 95.44 121 PHE A O 1
ATOM 917 N N . PHE A 1 122 ? 10.954 0.582 -27.009 1.00 95.12 122 PHE A N 1
ATOM 918 C CA . PHE A 1 122 ? 10.995 1.792 -26.188 1.00 95.12 122 PHE A CA 1
ATOM 919 C C . PHE A 1 122 ? 9.872 2.770 -26.511 1.00 95.12 122 PHE A C 1
ATOM 921 O O . PHE A 1 122 ? 9.707 3.198 -27.654 1.00 95.12 122 PHE A O 1
ATOM 928 N N . SER A 1 123 ? 9.189 3.231 -25.459 1.00 94.88 123 SER A N 1
ATOM 929 C CA . SER A 1 123 ? 8.051 4.154 -25.572 1.00 94.88 123 SER A CA 1
ATOM 930 C C . SER A 1 123 ? 6.977 3.609 -26.515 1.00 94.88 123 SER A C 1
ATOM 932 O O . SER A 1 123 ? 6.456 4.327 -27.376 1.00 94.88 123 SER A O 1
ATOM 934 N N . SER A 1 124 ? 6.702 2.311 -26.383 1.00 97.19 124 SER A N 1
ATOM 935 C CA . SER A 1 124 ? 5.725 1.593 -27.188 1.00 97.19 124 SER A CA 1
ATOM 936 C C . SER A 1 124 ? 4.911 0.625 -26.334 1.00 97.19 124 SER A C 1
ATOM 938 O O . SER A 1 124 ? 5.383 0.080 -25.333 1.00 97.19 124 SER A O 1
ATOM 940 N N . VAL A 1 125 ? 3.668 0.391 -26.749 1.00 97.12 125 VAL A N 1
ATOM 941 C CA . VAL A 1 125 ? 2.866 -0.757 -26.314 1.00 97.12 125 VAL A CA 1
ATOM 942 C C . VAL A 1 125 ? 3.274 -1.955 -27.163 1.00 97.12 125 VAL A C 1
ATOM 944 O O . VAL A 1 125 ? 3.220 -1.886 -28.388 1.00 97.12 125 VAL A O 1
ATOM 947 N N . VAL A 1 126 ? 3.693 -3.043 -26.522 1.00 96.81 126 VAL A N 1
ATOM 948 C CA . VAL A 1 126 ? 4.330 -4.186 -27.210 1.00 96.81 126 VAL A CA 1
ATOM 949 C C . VAL A 1 126 ? 3.486 -5.462 -27.166 1.00 96.81 126 VAL A C 1
ATOM 951 O O . VAL A 1 126 ? 3.783 -6.438 -27.853 1.00 96.81 126 VAL A O 1
ATOM 954 N N . GLY A 1 127 ? 2.424 -5.466 -26.365 1.00 96.12 127 GLY A N 1
ATOM 955 C CA . GLY A 1 127 ? 1.635 -6.657 -26.088 1.00 96.12 127 GLY A CA 1
ATOM 956 C C . GLY A 1 127 ? 0.518 -6.415 -25.086 1.00 96.12 127 GLY A C 1
ATOM 957 O O . GLY A 1 127 ? 0.297 -5.291 -24.624 1.00 96.12 127 GLY A O 1
ATOM 958 N N . LEU A 1 128 ? -0.134 -7.508 -24.716 1.00 96.31 128 LEU A N 1
ATOM 959 C CA . LEU A 1 128 ? -1.084 -7.615 -23.623 1.00 96.31 128 LEU A CA 1
ATOM 960 C C . LEU A 1 128 ? -0.607 -8.670 -22.626 1.00 96.31 128 LEU A C 1
ATOM 962 O O . LEU A 1 128 ? -0.002 -9.667 -23.020 1.00 96.31 128 LEU A O 1
ATOM 966 N N . LEU A 1 129 ? -0.919 -8.468 -21.350 1.00 95.38 129 LEU A N 1
ATOM 967 C CA . LEU A 1 129 ? -0.688 -9.422 -20.271 1.00 95.38 129 LEU A CA 1
ATOM 968 C C . LEU A 1 129 ? -1.978 -9.648 -19.488 1.00 95.38 129 LEU A C 1
ATOM 970 O O . LEU A 1 129 ? -2.697 -8.694 -19.186 1.00 95.38 129 LEU A O 1
ATOM 974 N N . HIS A 1 130 ? -2.218 -10.896 -19.105 1.00 94.44 130 HIS A N 1
ATOM 975 C CA . HIS A 1 130 ? -3.268 -11.259 -18.169 1.00 94.44 130 HIS A CA 1
ATOM 976 C C . HIS A 1 130 ? -2.686 -11.450 -16.772 1.00 94.44 130 HIS A C 1
ATOM 978 O O . HIS A 1 130 ? -1.782 -12.268 -16.563 1.00 94.44 130 HIS A O 1
ATOM 984 N N . LEU A 1 131 ? -3.231 -10.710 -15.811 1.00 93.50 131 LEU A N 1
ATOM 985 C CA . LEU A 1 131 ? -2.928 -10.872 -14.396 1.00 93.50 131 LEU A CA 1
ATOM 986 C C . LEU A 1 131 ? -4.020 -11.735 -13.764 1.00 93.50 131 LEU A C 1
ATOM 988 O O . LEU A 1 131 ? -5.159 -11.292 -13.646 1.00 93.50 131 LEU A O 1
ATOM 992 N N . SER A 1 132 ? -3.697 -12.967 -13.368 1.00 88.25 132 SER A N 1
ATOM 993 C CA . SER A 1 132 ? -4.708 -13.897 -12.842 1.00 88.25 132 SER A CA 1
ATOM 994 C C . SER A 1 132 ? -4.972 -13.705 -11.354 1.00 88.25 132 SER A C 1
ATOM 996 O O . SER A 1 132 ? -6.121 -13.727 -10.917 1.00 88.25 132 SER A O 1
ATOM 998 N N . ASP A 1 133 ? -3.914 -13.528 -10.562 1.00 85.12 133 ASP A N 1
ATOM 999 C CA . ASP A 1 133 ? -4.012 -13.443 -9.105 1.00 85.12 133 ASP A CA 1
ATOM 1000 C C . ASP A 1 133 ? -2.872 -12.611 -8.503 1.00 85.12 133 ASP A C 1
ATOM 1002 O O . ASP A 1 133 ? -1.870 -12.314 -9.158 1.00 85.12 133 ASP A O 1
ATOM 1006 N N . GLN A 1 134 ? -3.034 -12.239 -7.238 1.00 87.88 134 GLN A N 1
ATOM 1007 C CA . GLN A 1 134 ? -2.098 -11.436 -6.461 1.00 87.88 134 GLN A CA 1
ATOM 1008 C C . GLN A 1 134 ? -1.641 -12.230 -5.242 1.00 87.88 134 GLN A C 1
ATOM 1010 O O . GLN A 1 134 ? -2.458 -12.674 -4.435 1.00 87.88 134 GLN A O 1
ATOM 1015 N N . ARG A 1 135 ? -0.330 -12.356 -5.078 1.00 86.38 135 ARG A N 1
ATOM 1016 C CA . ARG A 1 135 ? 0.306 -13.142 -4.022 1.00 86.38 135 ARG A CA 1
ATOM 1017 C C . ARG A 1 135 ? 1.269 -12.285 -3.207 1.00 86.38 135 ARG A C 1
ATOM 1019 O O . ARG A 1 135 ? 1.763 -11.265 -3.692 1.00 86.38 135 ARG A O 1
ATOM 1026 N N . SER A 1 136 ? 1.547 -12.699 -1.975 1.00 82.38 136 SER A N 1
ATOM 1027 C CA . SER A 1 136 ? 2.756 -12.259 -1.273 1.00 82.38 136 SER A CA 1
ATOM 1028 C C . SER A 1 136 ? 3.983 -13.019 -1.799 1.00 82.38 136 SER A C 1
ATOM 1030 O O . SER A 1 136 ? 3.847 -14.018 -2.512 1.00 82.38 136 SER A O 1
ATOM 1032 N N . VAL A 1 137 ? 5.190 -12.570 -1.453 1.00 81.12 137 VAL A N 1
ATOM 1033 C CA . VAL A 1 137 ? 6.439 -13.240 -1.864 1.00 81.12 137 VAL A CA 1
ATOM 1034 C C . VAL A 1 137 ? 6.511 -14.662 -1.306 1.00 81.12 137 VAL A C 1
ATOM 1036 O O . VAL A 1 137 ? 6.913 -15.589 -2.007 1.00 81.12 137 VAL A O 1
ATOM 1039 N N . GLU A 1 138 ? 6.041 -14.862 -0.076 1.00 81.00 138 GLU A N 1
ATOM 1040 C CA . GLU A 1 138 ? 6.001 -16.165 0.596 1.00 81.00 138 GLU A CA 1
ATOM 1041 C C . GLU A 1 138 ? 5.071 -17.141 -0.137 1.00 81.00 138 GLU A C 1
ATOM 1043 O O . GLU A 1 138 ? 5.379 -18.322 -0.280 1.00 81.00 138 GLU A O 1
ATOM 1048 N N . GLN A 1 139 ? 3.967 -16.628 -0.684 1.00 81.06 139 GLN A N 1
ATOM 1049 C CA . GLN A 1 139 ? 3.002 -17.394 -1.479 1.00 81.06 139 GLN A CA 1
ATOM 1050 C C . GLN A 1 139 ? 3.485 -17.698 -2.907 1.00 81.06 139 GLN A C 1
ATOM 1052 O O . GLN A 1 139 ? 2.806 -18.400 -3.660 1.00 81.06 139 GLN A O 1
ATOM 1057 N N . CYS A 1 140 ? 4.642 -17.168 -3.305 1.00 82.31 140 CYS A N 1
ATOM 1058 C CA . CYS A 1 140 ? 5.258 -17.442 -4.599 1.00 82.31 140 CYS A CA 1
ATOM 1059 C C . CYS A 1 140 ? 6.272 -18.593 -4.539 1.00 82.31 140 CYS A C 1
ATOM 1061 O O . CYS A 1 140 ? 7.080 -18.711 -5.451 1.00 82.31 140 CYS A O 1
ATOM 1063 N N . ASN A 1 141 ? 6.274 -19.427 -3.491 1.00 83.50 141 ASN A N 1
ATOM 1064 C CA . ASN A 1 141 ? 7.118 -20.628 -3.401 1.00 83.50 141 ASN A CA 1
ATOM 1065 C C . ASN A 1 141 ? 8.627 -20.354 -3.620 1.00 83.50 141 ASN A C 1
ATOM 1067 O O . ASN A 1 141 ? 9.335 -21.134 -4.254 1.00 83.50 141 ASN A O 1
ATOM 1071 N N . GLY A 1 142 ? 9.119 -19.200 -3.153 1.00 75.69 142 GLY A N 1
ATOM 1072 C CA . GLY A 1 142 ? 10.518 -18.793 -3.336 1.00 75.69 142 GLY A CA 1
ATOM 1073 C C . GLY A 1 142 ? 10.913 -18.475 -4.785 1.00 75.69 142 GLY A C 1
ATOM 1074 O O . GLY A 1 142 ? 12.103 -18.473 -5.098 1.00 75.69 142 GLY A O 1
ATOM 1075 N N . HIS A 1 143 ? 9.948 -18.217 -5.675 1.00 82.12 143 HIS A N 1
ATOM 1076 C CA . HIS A 1 143 ? 10.212 -17.932 -7.085 1.00 82.12 143 HIS A CA 1
ATOM 1077 C C . HIS A 1 143 ? 11.171 -16.753 -7.254 1.00 82.12 143 HIS A C 1
ATOM 1079 O O . HIS A 1 143 ? 10.973 -15.680 -6.687 1.00 82.12 143 HIS A O 1
ATOM 1085 N N . THR A 1 144 ? 12.150 -16.904 -8.144 1.00 82.25 144 THR A N 1
ATOM 1086 C CA . THR A 1 144 ? 13.248 -15.947 -8.380 1.00 82.25 144 THR A CA 1
ATOM 1087 C C . THR A 1 144 ? 12.797 -14.543 -8.794 1.00 82.25 144 THR A C 1
ATOM 1089 O O . THR A 1 144 ? 13.572 -13.600 -8.740 1.00 82.25 144 THR A O 1
ATOM 1092 N N . TRP A 1 145 ? 11.539 -14.383 -9.206 1.00 84.00 145 TRP A N 1
ATOM 1093 C CA . TRP A 1 145 ? 10.974 -13.104 -9.639 1.00 84.00 145 TRP A CA 1
ATOM 1094 C C . TRP A 1 145 ? 10.076 -12.448 -8.587 1.00 84.00 145 TRP A C 1
ATOM 1096 O O . TRP A 1 145 ? 9.587 -11.351 -8.850 1.00 84.00 145 TRP A O 1
ATOM 1106 N N . ALA A 1 146 ? 9.849 -13.087 -7.437 1.00 85.12 146 ALA A N 1
ATOM 1107 C CA . ALA A 1 146 ? 8.971 -12.598 -6.381 1.00 85.12 146 ALA A CA 1
ATOM 1108 C C . ALA A 1 146 ? 9.702 -11.597 -5.477 1.00 85.12 146 ALA A C 1
ATOM 1110 O O . ALA A 1 146 ? 10.598 -11.971 -4.724 1.00 85.12 146 ALA A O 1
ATOM 1111 N N . TYR A 1 147 ? 9.307 -10.324 -5.537 1.00 77.81 147 TYR A N 1
ATOM 1112 C CA . TYR A 1 147 ? 9.887 -9.263 -4.715 1.00 77.81 147 TYR A CA 1
ATOM 1113 C C . TYR A 1 147 ? 8.829 -8.237 -4.292 1.00 77.81 147 TYR A C 1
ATOM 1115 O O . TYR A 1 147 ? 7.913 -7.918 -5.044 1.00 77.81 147 TYR A O 1
ATOM 1123 N N . GLY A 1 148 ? 9.012 -7.619 -3.125 1.00 72.75 148 GLY A N 1
ATOM 1124 C CA . GLY A 1 148 ? 8.148 -6.524 -2.675 1.00 72.75 148 GLY A CA 1
ATOM 1125 C C . GLY A 1 148 ? 6.789 -6.985 -2.123 1.00 72.75 148 GLY A C 1
ATOM 1126 O O . GLY A 1 148 ? 6.597 -8.163 -1.851 1.00 72.75 148 GLY A O 1
ATOM 1127 N N . PRO A 1 149 ? 5.846 -6.057 -1.879 1.00 71.88 149 PRO A N 1
ATOM 1128 C CA . PRO A 1 149 ? 4.656 -6.349 -1.076 1.00 71.88 149 PRO A CA 1
ATOM 1129 C C . PRO A 1 149 ? 3.527 -7.045 -1.851 1.00 71.88 149 PRO A C 1
ATOM 1131 O O . PRO A 1 149 ? 2.653 -7.645 -1.227 1.00 71.88 149 PRO A O 1
ATOM 1134 N N . VAL A 1 150 ? 3.504 -6.939 -3.187 1.00 83.94 150 VAL A N 1
ATOM 1135 C CA . VAL A 1 150 ? 2.473 -7.554 -4.036 1.00 83.94 150 VAL A CA 1
ATOM 1136 C C . VAL A 1 150 ? 3.096 -8.116 -5.316 1.00 83.94 150 VAL A C 1
ATOM 1138 O O . VAL A 1 150 ? 3.614 -7.370 -6.154 1.00 83.94 150 VAL A O 1
ATOM 1141 N N . CYS A 1 151 ? 2.980 -9.431 -5.484 1.00 90.31 151 CYS A N 1
ATOM 1142 C CA . CYS A 1 151 ? 3.382 -10.180 -6.668 1.00 90.31 151 CYS A CA 1
ATOM 1143 C C . CYS A 1 151 ? 2.147 -10.482 -7.526 1.00 90.31 151 CYS A C 1
ATOM 1145 O O . CYS A 1 151 ? 1.250 -11.206 -7.098 1.00 90.31 151 CYS A O 1
ATOM 1147 N N . HIS A 1 152 ? 2.089 -9.937 -8.737 1.00 93.88 152 HIS A N 1
ATOM 1148 C CA . HIS A 1 152 ? 0.999 -10.174 -9.681 1.00 93.88 152 HIS A CA 1
ATOM 1149 C C . HIS A 1 152 ? 1.394 -11.309 -10.613 1.00 93.88 152 HIS A C 1
ATOM 1151 O O . HIS A 1 152 ? 2.410 -11.219 -11.304 1.00 93.88 152 HIS A O 1
ATOM 1157 N N . VAL A 1 153 ? 0.600 -12.375 -10.614 1.00 93.94 153 VAL A N 1
ATOM 1158 C CA . VAL A 1 153 ? 0.858 -13.563 -11.423 1.00 93.94 153 VAL A CA 1
ATOM 1159 C C . VAL A 1 153 ? 0.455 -13.289 -12.865 1.00 93.94 153 VAL A C 1
ATOM 1161 O O . VAL A 1 153 ? -0.711 -13.021 -13.149 1.00 93.94 153 VAL A O 1
ATOM 1164 N N . VAL A 1 154 ? 1.427 -13.375 -13.768 1.00 95.12 154 VAL A N 1
ATOM 1165 C CA . VAL A 1 154 ? 1.253 -13.211 -15.211 1.00 95.12 154 VAL A CA 1
ATOM 1166 C C . VAL A 1 154 ? 0.900 -14.571 -15.802 1.00 95.12 154 VAL A C 1
ATOM 1168 O O . VAL A 1 154 ? 1.784 -15.389 -16.059 1.00 95.12 154 VAL A O 1
ATOM 1171 N N . SER A 1 155 ? -0.389 -14.838 -15.997 1.00 92.00 155 SER A N 1
ATOM 1172 C CA . SER A 1 155 ? -0.864 -16.162 -16.426 1.00 92.00 155 SER A CA 1
ATOM 1173 C C . SER A 1 155 ? -0.912 -16.346 -17.932 1.00 92.00 155 SER A C 1
ATOM 1175 O O . SER A 1 155 ? -0.899 -17.478 -18.407 1.00 92.00 155 SER A O 1
ATOM 1177 N N . ALA A 1 156 ? -1.024 -15.252 -18.678 1.00 93.38 156 ALA A N 1
ATOM 1178 C CA . ALA A 1 156 ? -1.055 -15.295 -20.126 1.00 93.38 156 ALA A CA 1
ATOM 1179 C C . ALA A 1 156 ? -0.557 -13.985 -20.730 1.00 93.38 156 ALA A C 1
ATOM 1181 O O . ALA A 1 156 ? -0.511 -12.947 -20.062 1.00 93.38 156 ALA A O 1
ATOM 1182 N N . ALA A 1 157 ? -0.203 -14.041 -22.006 1.00 95.56 157 ALA A N 1
ATOM 1183 C CA . ALA A 1 157 ? 0.246 -12.897 -22.771 1.00 95.56 157 ALA A CA 1
ATOM 1184 C C . ALA A 1 157 ? -0.167 -13.001 -24.239 1.00 95.56 157 ALA A C 1
ATOM 1186 O O . ALA A 1 157 ? -0.350 -14.091 -24.782 1.00 95.56 157 ALA A O 1
ATOM 1187 N N . VAL A 1 158 ? -0.250 -11.847 -24.896 1.00 94.50 158 VAL A N 1
ATOM 1188 C CA . VAL A 1 158 ? -0.324 -11.741 -26.354 1.00 94.50 158 VAL A CA 1
ATOM 1189 C C . VAL A 1 158 ? 0.718 -10.730 -26.801 1.00 94.50 158 VAL A C 1
ATOM 1191 O O . VAL A 1 158 ? 0.704 -9.585 -26.357 1.00 94.50 158 VAL A O 1
ATOM 1194 N N . ARG A 1 159 ? 1.624 -11.126 -27.693 1.00 95.00 159 ARG A N 1
ATOM 1195 C CA . ARG A 1 159 ? 2.592 -10.199 -28.286 1.00 95.00 159 ARG A CA 1
ATOM 1196 C C . ARG A 1 159 ? 1.987 -9.535 -29.519 1.00 95.00 159 ARG A C 1
ATOM 1198 O O . ARG A 1 159 ? 1.454 -10.229 -30.383 1.00 95.00 159 ARG A O 1
ATOM 1205 N N . LEU A 1 160 ? 2.117 -8.213 -29.617 1.00 94.94 160 LEU A N 1
ATOM 1206 C CA . LEU A 1 160 ? 1.744 -7.493 -30.832 1.00 94.94 160 LEU A CA 1
ATOM 1207 C C . LEU A 1 160 ? 2.803 -7.712 -31.930 1.00 94.94 160 LEU A C 1
ATOM 1209 O O . LEU A 1 160 ? 3.996 -7.743 -31.615 1.00 94.94 160 LEU A O 1
ATOM 1213 N N . PRO A 1 161 ? 2.412 -7.842 -33.213 1.00 92.50 161 PRO A N 1
ATOM 1214 C CA . PRO A 1 161 ? 3.354 -8.012 -34.313 1.00 92.50 161 PRO A CA 1
ATOM 1215 C C . PRO A 1 161 ? 4.289 -6.810 -34.459 1.00 92.50 161 PRO A C 1
ATOM 1217 O O . PRO A 1 161 ? 5.466 -6.994 -34.760 1.00 92.50 161 PRO A O 1
ATOM 1220 N N . VAL A 1 162 ? 3.775 -5.596 -34.222 1.00 94.44 162 VAL A N 1
ATOM 1221 C CA . VAL A 1 162 ? 4.537 -4.348 -34.327 1.00 94.44 162 VAL A CA 1
ATOM 1222 C C . VAL A 1 162 ? 4.297 -3.479 -33.086 1.00 94.44 162 VAL A C 1
ATOM 1224 O O . VAL A 1 162 ? 3.151 -3.104 -32.820 1.00 94.44 162 VAL A O 1
ATOM 1227 N N . PRO A 1 163 ? 5.346 -3.087 -32.338 1.00 96.25 163 PRO A N 1
ATOM 1228 C CA . PRO A 1 163 ? 5.205 -2.158 -31.223 1.00 96.25 163 PRO A CA 1
ATOM 1229 C C . PRO A 1 163 ? 4.484 -0.863 -31.617 1.00 96.25 163 PRO A C 1
ATOM 1231 O O . PRO A 1 163 ? 4.825 -0.191 -32.591 1.00 96.25 163 PRO A O 1
ATOM 1234 N N . ILE A 1 164 ? 3.476 -0.485 -30.836 1.00 96.56 164 ILE A N 1
ATOM 1235 C CA . ILE A 1 164 ? 2.706 0.737 -31.049 1.00 96.56 164 ILE A CA 1
ATOM 1236 C C . ILE A 1 164 ? 3.365 1.874 -30.276 1.00 96.56 164 ILE A C 1
ATOM 1238 O O . ILE A 1 164 ? 3.205 1.962 -29.059 1.00 96.56 164 ILE A O 1
ATOM 1242 N N . ARG A 1 165 ? 4.066 2.769 -30.983 1.00 96.19 165 ARG A N 1
ATOM 1243 C CA . ARG A 1 165 ? 4.672 3.973 -30.391 1.00 96.19 165 ARG A CA 1
ATOM 1244 C C . ARG A 1 165 ? 3.617 4.781 -29.632 1.00 96.19 165 ARG A C 1
ATOM 1246 O O . ARG A 1 165 ? 2.622 5.211 -30.220 1.00 96.19 165 ARG A O 1
ATOM 1253 N N . GLN A 1 166 ? 3.854 4.990 -28.344 1.00 92.69 166 GLN A N 1
ATOM 1254 C CA . GLN A 1 166 ? 2.957 5.692 -27.440 1.00 92.69 166 GLN A CA 1
ATOM 1255 C C . GLN A 1 166 ? 3.749 6.229 -26.249 1.00 92.69 166 GLN A C 1
ATOM 1257 O O . GLN A 1 166 ? 4.497 5.498 -25.613 1.00 92.69 166 GLN A O 1
ATOM 1262 N N . TRP A 1 167 ? 3.531 7.490 -25.884 1.00 87.00 167 TRP A N 1
ATOM 1263 C CA . TRP A 1 167 ? 4.018 7.997 -24.603 1.00 87.00 167 TRP A CA 1
ATOM 1264 C C . TRP A 1 167 ? 3.130 7.456 -23.479 1.00 87.00 167 TRP A C 1
ATOM 1266 O O . TRP A 1 167 ? 1.923 7.713 -23.469 1.00 87.00 167 TRP A O 1
ATOM 1276 N N . GLY A 1 168 ? 3.716 6.673 -22.573 1.00 82.25 168 GLY A N 1
ATOM 1277 C CA . GLY A 1 168 ? 3.043 6.126 -21.395 1.00 82.25 168 GLY A CA 1
ATOM 1278 C C . GLY A 1 168 ? 3.354 6.893 -20.110 1.00 82.25 168 GLY A C 1
ATOM 1279 O O . GLY A 1 168 ? 4.301 7.675 -20.041 1.00 82.25 168 GLY A O 1
ATOM 1280 N N . ASN A 1 169 ? 2.571 6.620 -19.065 1.00 82.25 169 ASN A N 1
ATOM 1281 C CA . ASN A 1 169 ? 2.781 7.172 -17.726 1.00 82.25 169 ASN A CA 1
ATOM 1282 C C . ASN A 1 169 ? 3.399 6.126 -16.783 1.00 82.25 169 ASN A C 1
ATOM 1284 O O . ASN A 1 169 ? 3.200 4.919 -16.980 1.00 82.25 169 ASN A O 1
ATOM 1288 N N . PRO A 1 170 ? 4.126 6.546 -15.733 1.00 72.44 170 PRO A N 1
ATOM 1289 C CA . PRO A 1 170 ? 4.496 5.641 -14.655 1.00 72.44 170 PRO A CA 1
ATOM 1290 C C . PRO A 1 170 ? 3.229 5.116 -13.959 1.00 72.44 170 PRO A C 1
ATOM 1292 O O . PRO A 1 170 ? 2.326 5.877 -13.621 1.00 72.44 170 PRO A O 1
ATOM 1295 N N . GLY A 1 171 ? 3.161 3.801 -13.744 1.00 77.00 171 GLY A N 1
ATOM 1296 C CA . GLY A 1 171 ? 2.008 3.147 -13.118 1.00 77.00 171 GLY A CA 1
ATOM 1297 C C . GLY A 1 171 ? 0.944 2.673 -14.112 1.00 77.00 171 GLY A C 1
ATOM 1298 O O . GLY A 1 171 ? 1.284 2.299 -15.233 1.00 77.00 171 GLY A O 1
ATOM 1299 N N . LEU A 1 172 ? -0.315 2.625 -13.661 1.00 88.50 172 LEU A N 1
ATOM 1300 C CA . LEU A 1 172 ? -1.477 2.190 -14.441 1.00 88.50 172 LEU A CA 1
ATOM 1301 C C . LEU A 1 172 ? -2.162 3.412 -15.064 1.00 88.50 172 LEU A C 1
ATOM 1303 O O . LEU A 1 172 ? -2.447 4.380 -14.360 1.00 88.50 172 LEU A O 1
ATOM 1307 N N . TRP A 1 173 ? -2.425 3.385 -16.365 1.00 91.81 173 TRP A N 1
ATOM 1308 C CA . TRP A 1 173 ? -2.989 4.521 -17.092 1.00 91.81 173 TRP A CA 1
ATOM 1309 C C . TRP A 1 173 ? -4.012 4.078 -18.137 1.00 91.81 173 TRP A C 1
ATOM 1311 O O . TRP A 1 173 ? -3.967 2.960 -18.645 1.00 91.81 173 TRP A O 1
ATOM 1321 N N . SER A 1 174 ? -4.976 4.952 -18.422 1.00 93.06 174 SER A N 1
ATOM 1322 C CA . SER A 1 174 ? -6.101 4.647 -19.310 1.00 93.06 174 SER A CA 1
ATOM 1323 C C . SER A 1 174 ? -5.703 4.705 -20.781 1.00 93.06 174 SER A C 1
ATOM 1325 O O . SER A 1 174 ? -5.027 5.638 -21.214 1.00 93.06 174 SER A O 1
ATOM 1327 N N . LEU A 1 175 ? -6.177 3.737 -21.563 1.00 92.38 175 LEU A N 1
ATOM 1328 C CA . LEU A 1 175 ? -5.981 3.703 -23.009 1.00 92.38 175 LEU A CA 1
ATOM 1329 C C . LEU A 1 175 ? -6.978 4.636 -23.711 1.00 92.38 175 LEU A C 1
ATOM 1331 O O . LEU A 1 175 ? -8.179 4.602 -23.428 1.00 92.38 175 LEU A O 1
ATOM 1335 N N . SER A 1 176 ? -6.500 5.442 -24.662 1.00 92.62 176 SER A N 1
ATOM 1336 C CA . SER A 1 176 ? -7.383 6.227 -25.531 1.00 92.62 176 SER A CA 1
ATOM 1337 C C . SER A 1 176 ? -8.178 5.311 -26.470 1.00 92.62 176 SER A C 1
ATOM 1339 O O . SER A 1 176 ? -7.771 4.185 -26.761 1.00 92.62 176 SER A O 1
ATOM 1341 N N . ALA A 1 177 ? -9.321 5.790 -26.971 1.00 90.94 177 ALA A N 1
ATOM 1342 C CA . ALA A 1 177 ? -10.115 5.037 -27.945 1.00 90.94 177 ALA A CA 1
ATOM 1343 C C . ALA A 1 177 ? -9.308 4.700 -29.212 1.00 90.94 177 ALA A C 1
ATOM 1345 O O . ALA A 1 177 ? -9.367 3.571 -29.692 1.00 90.94 177 ALA A O 1
ATOM 1346 N N . GLU A 1 178 ? -8.494 5.645 -29.686 1.00 93.06 178 GLU A N 1
ATOM 1347 C CA . GLU A 1 178 ? -7.595 5.458 -30.826 1.00 93.06 178 GLU A CA 1
ATOM 1348 C C . GLU A 1 178 ? -6.556 4.359 -30.567 1.00 93.06 178 GLU A C 1
ATOM 1350 O O . GLU A 1 178 ? -6.384 3.456 -31.384 1.00 93.06 178 GLU A O 1
ATOM 1355 N N . LEU A 1 179 ? -5.899 4.381 -29.402 1.00 93.56 179 LEU A N 1
ATOM 1356 C CA . LEU A 1 179 ? -4.894 3.379 -29.057 1.00 93.56 179 LEU A CA 1
ATOM 1357 C C . LEU A 1 179 ? -5.509 1.982 -28.919 1.00 93.56 179 LEU A C 1
ATOM 1359 O O . LEU A 1 179 ? -4.936 1.017 -29.421 1.00 93.56 179 LEU A O 1
ATOM 1363 N N . ARG A 1 180 ? -6.697 1.869 -28.309 1.00 93.56 180 ARG A N 1
ATOM 1364 C CA . ARG A 1 180 ? -7.438 0.597 -28.249 1.00 93.56 180 ARG A CA 1
ATOM 1365 C C . ARG A 1 180 ? -7.781 0.073 -29.638 1.00 93.56 180 ARG A C 1
ATOM 1367 O O . ARG A 1 180 ? -7.611 -1.116 -29.880 1.00 93.56 180 ARG A O 1
ATOM 1374 N N . SER A 1 181 ? -8.193 0.949 -30.557 1.00 91.69 181 SER A N 1
ATOM 1375 C CA . SER A 1 181 ? -8.480 0.557 -31.940 1.00 91.69 181 SER A CA 1
ATOM 1376 C C . SER A 1 181 ? -7.241 0.002 -32.645 1.00 91.69 181 SER A C 1
ATOM 1378 O O . SER A 1 181 ? -7.324 -1.044 -33.281 1.00 91.69 181 SER A O 1
ATOM 1380 N N . ARG A 1 182 ? -6.082 0.657 -32.494 1.00 94.81 182 ARG A N 1
ATOM 1381 C CA . ARG A 1 182 ? -4.812 0.207 -33.097 1.00 94.81 182 ARG A CA 1
ATOM 1382 C C . ARG A 1 182 ? -4.341 -1.134 -32.531 1.00 94.81 182 ARG A C 1
ATOM 1384 O O . ARG A 1 182 ? -3.811 -1.963 -33.264 1.00 94.81 182 ARG A O 1
ATOM 1391 N N . ILE A 1 183 ? -4.535 -1.355 -31.230 1.00 94.44 183 ILE A N 1
ATOM 1392 C CA . ILE A 1 183 ? -4.250 -2.644 -30.586 1.00 94.44 183 ILE A CA 1
ATOM 1393 C C . ILE A 1 183 ? -5.186 -3.726 -31.139 1.00 94.44 183 ILE A C 1
ATOM 1395 O O . ILE A 1 183 ? -4.716 -4.783 -31.553 1.00 94.44 183 ILE A O 1
ATOM 1399 N N . ALA A 1 184 ? -6.494 -3.457 -31.191 1.00 92.25 184 ALA A N 1
ATOM 1400 C CA . ALA A 1 184 ? -7.493 -4.401 -31.686 1.00 92.25 184 ALA A CA 1
ATOM 1401 C C . ALA A 1 184 ? -7.253 -4.806 -33.150 1.00 92.25 184 ALA A C 1
ATOM 1403 O O . ALA A 1 184 ? -7.417 -5.974 -33.490 1.00 92.25 184 ALA A O 1
ATOM 1404 N N . GLU A 1 185 ? -6.827 -3.869 -34.000 1.00 92.06 185 GLU A N 1
ATOM 1405 C CA . GLU A 1 185 ? -6.442 -4.143 -35.389 1.00 92.06 185 GLU A CA 1
ATOM 1406 C C . GLU A 1 185 ? -5.266 -5.126 -35.463 1.00 92.06 185 GLU A C 1
ATOM 1408 O O . GLU A 1 185 ? -5.329 -6.130 -36.170 1.00 92.06 185 GLU A O 1
ATOM 1413 N N . GLN A 1 186 ? -4.214 -4.900 -34.672 1.00 93.56 186 GLN A N 1
ATOM 1414 C CA . GLN A 1 186 ? -3.058 -5.795 -34.653 1.00 93.56 186 GLN A CA 1
ATOM 1415 C C . GLN A 1 186 ? -3.376 -7.187 -34.094 1.00 93.56 186 GLN A C 1
ATOM 1417 O O . GLN A 1 186 ? -2.799 -8.171 -34.552 1.00 93.56 186 GLN A O 1
ATOM 1422 N N . LEU A 1 187 ? -4.304 -7.305 -33.141 1.00 91.19 187 LEU A N 1
ATOM 1423 C CA . LEU A 1 187 ? -4.704 -8.595 -32.562 1.00 91.19 187 LEU A CA 1
ATOM 1424 C C . LEU A 1 187 ? -5.438 -9.510 -33.552 1.00 91.19 187 LEU A C 1
ATOM 1426 O O . LEU A 1 187 ? -5.481 -10.718 -33.334 1.00 91.19 187 LEU A O 1
ATOM 1430 N N . GLN A 1 188 ? -5.958 -8.962 -34.654 1.00 88.75 188 GLN A N 1
ATOM 1431 C CA . GLN A 1 188 ? -6.526 -9.744 -35.757 1.00 88.75 188 GLN A CA 1
ATOM 1432 C C . GLN A 1 188 ? -5.447 -10.383 -36.643 1.00 88.75 188 GLN A C 1
ATOM 1434 O O . GLN A 1 188 ? -5.753 -11.250 -37.463 1.00 88.75 188 GLN A O 1
ATOM 1439 N N . HIS A 1 189 ? -4.183 -9.970 -36.505 1.00 89.69 189 HIS A N 1
ATOM 1440 C CA . HIS A 1 189 ? -3.101 -10.500 -37.320 1.00 89.69 189 HIS A CA 1
ATOM 1441 C C . HIS A 1 189 ? -2.850 -11.991 -37.005 1.00 89.69 189 HIS A C 1
ATOM 1443 O O . HIS A 1 189 ? -2.727 -12.347 -35.832 1.00 89.69 189 HIS A O 1
ATOM 1449 N N . PRO A 1 190 ? -2.665 -12.873 -38.008 1.00 85.44 190 PRO A N 1
ATOM 1450 C CA . PRO A 1 190 ? -2.507 -14.320 -37.791 1.00 85.44 190 PRO A CA 1
ATOM 1451 C C . PRO A 1 190 ? -1.302 -14.729 -36.930 1.00 85.44 190 PRO A C 1
ATOM 1453 O O . PRO A 1 190 ? -1.235 -15.852 -36.430 1.00 85.44 190 PRO A O 1
ATOM 1456 N N . SER A 1 191 ? -0.314 -13.842 -36.783 1.00 87.06 191 SER A N 1
ATOM 1457 C CA . SER A 1 191 ? 0.851 -14.080 -35.924 1.00 87.06 191 SER A CA 1
ATOM 1458 C C . SER A 1 191 ? 0.579 -13.822 -34.440 1.00 87.06 191 SER A C 1
ATOM 1460 O O . SER A 1 191 ? 1.392 -14.228 -33.611 1.00 87.06 191 SER A O 1
ATOM 1462 N N . CYS A 1 192 ? -0.521 -13.149 -34.091 1.00 87.75 192 CYS A N 1
ATOM 1463 C CA . CYS A 1 192 ? -0.928 -12.952 -32.705 1.00 87.75 192 CYS A CA 1
ATOM 1464 C C . CYS A 1 192 ? -1.394 -14.280 -32.129 1.00 87.75 192 CYS A C 1
ATOM 1466 O O . CYS A 1 192 ? -2.375 -14.866 -32.582 1.00 87.75 192 CYS A O 1
ATOM 1468 N N . ARG A 1 193 ? -0.686 -14.758 -31.109 1.00 88.00 193 ARG A N 1
ATOM 1469 C CA . ARG A 1 193 ? -1.043 -15.976 -30.388 1.00 88.00 193 ARG A CA 1
ATOM 1470 C C . ARG A 1 193 ? -1.227 -15.651 -28.920 1.00 88.00 193 ARG A C 1
ATOM 1472 O O . ARG A 1 193 ? -0.400 -14.952 -28.335 1.00 88.00 193 ARG A O 1
ATOM 1479 N N . LEU A 1 194 ? -2.306 -16.178 -28.353 1.00 89.50 194 LEU A N 1
ATOM 1480 C CA . LEU A 1 194 ? -2.474 -16.244 -26.913 1.00 89.50 194 LEU A CA 1
ATOM 1481 C C . LEU A 1 194 ? -1.511 -17.299 -26.375 1.00 89.50 194 LEU A C 1
ATOM 1483 O O . LEU A 1 194 ? -1.569 -18.462 -26.772 1.00 89.50 194 LEU A O 1
ATOM 1487 N N . VAL A 1 195 ? -0.614 -16.875 -25.496 1.00 88.00 195 VAL A N 1
ATOM 1488 C CA . VAL A 1 195 ? 0.320 -17.755 -24.802 1.00 88.00 195 VAL A CA 1
ATOM 1489 C C . VAL A 1 195 ? -0.138 -17.852 -23.357 1.00 88.00 195 VAL A C 1
ATOM 1491 O O . VAL A 1 195 ? -0.129 -16.854 -22.643 1.00 88.00 195 VAL A O 1
ATOM 1494 N N . CYS A 1 196 ? -0.542 -19.043 -22.924 1.00 90.56 196 CYS A N 1
ATOM 1495 C CA . CYS A 1 196 ? -0.776 -19.338 -21.513 1.00 90.56 196 CYS A CA 1
ATOM 1496 C C . CYS A 1 196 ? 0.535 -19.812 -20.885 1.00 90.56 196 CYS A C 1
ATOM 1498 O O . CYS A 1 196 ? 1.219 -20.670 -21.441 1.00 90.56 196 CYS A O 1
ATOM 1500 N N . HIS A 1 197 ? 0.892 -19.254 -19.735 1.00 91.12 197 HIS A N 1
ATOM 1501 C CA . HIS A 1 197 ? 2.133 -19.593 -19.053 1.00 91.12 197 HIS A CA 1
ATOM 1502 C C . HIS A 1 197 ? 1.949 -20.785 -18.113 1.00 91.12 197 HIS A C 1
ATOM 1504 O O . HIS A 1 197 ? 0.904 -20.933 -17.477 1.00 91.12 197 HIS A O 1
ATOM 1510 N N . ASP A 1 198 ? 2.991 -21.607 -17.977 1.00 87.44 198 ASP A N 1
ATOM 1511 C CA . ASP A 1 198 ? 3.027 -22.636 -16.942 1.00 87.44 198 ASP A CA 1
ATOM 1512 C C . ASP A 1 198 ? 3.249 -21.992 -15.568 1.00 87.44 198 ASP A C 1
ATOM 1514 O O . ASP A 1 198 ? 4.318 -21.464 -15.266 1.00 87.44 198 ASP A O 1
ATOM 1518 N N . LEU A 1 199 ? 2.217 -22.041 -14.728 1.00 87.81 199 LEU A N 1
ATOM 1519 C CA . LEU A 1 199 ? 2.244 -21.496 -13.372 1.00 87.81 199 LEU A CA 1
ATOM 1520 C C . LEU A 1 199 ? 2.659 -22.525 -12.316 1.00 87.81 199 LEU A C 1
ATOM 1522 O O . LEU A 1 199 ? 2.714 -22.181 -11.134 1.00 87.81 199 LEU A O 1
ATOM 1526 N N . SER A 1 200 ? 2.970 -23.765 -12.710 1.00 82.25 200 SER A N 1
ATOM 1527 C CA . SER A 1 200 ? 3.412 -24.818 -11.791 1.00 82.25 200 SER A CA 1
ATOM 1528 C C . SER A 1 200 ? 4.577 -24.410 -10.870 1.00 82.25 200 SER A C 1
ATOM 1530 O O . SER A 1 200 ? 4.512 -24.761 -9.686 1.00 82.25 200 SER A O 1
ATOM 1532 N N . PRO A 1 201 ? 5.573 -23.592 -11.295 1.00 83.88 201 PRO A N 1
ATOM 1533 C CA . PRO A 1 201 ? 6.674 -23.182 -10.418 1.00 83.88 201 PRO A CA 1
ATOM 1534 C C . PRO A 1 201 ? 6.231 -22.322 -9.228 1.00 83.88 201 PRO A C 1
ATOM 1536 O O . PRO A 1 201 ? 6.891 -22.306 -8.189 1.00 83.88 201 PRO A O 1
ATOM 1539 N N . LEU A 1 202 ? 5.101 -21.619 -9.355 1.00 80.50 202 LEU A N 1
ATOM 1540 C CA . LEU A 1 202 ? 4.547 -20.783 -8.289 1.00 80.50 202 LEU A CA 1
ATOM 1541 C C . LEU A 1 202 ? 3.804 -21.604 -7.228 1.00 80.50 202 LEU A C 1
ATOM 1543 O O . LEU A 1 202 ? 3.404 -21.052 -6.205 1.00 80.50 202 LEU A O 1
ATOM 1547 N N . GLY A 1 203 ? 3.594 -22.901 -7.459 1.00 74.94 203 GLY A N 1
ATOM 1548 C CA . GLY A 1 203 ? 2.736 -23.730 -6.626 1.00 74.94 203 GLY A CA 1
ATOM 1549 C C . GLY A 1 203 ? 1.248 -23.386 -6.785 1.00 74.94 203 GLY A C 1
ATOM 1550 O O . GLY A 1 203 ? 0.882 -22.381 -7.421 1.00 74.94 203 GLY A O 1
ATOM 1551 N N . PRO A 1 204 ? 0.359 -24.224 -6.217 1.00 70.00 204 PRO A N 1
ATOM 1552 C CA . PRO A 1 204 ? -1.070 -23.971 -6.276 1.00 70.00 204 PRO A CA 1
ATOM 1553 C C . PRO A 1 204 ? -1.359 -22.587 -5.685 1.00 70.00 204 PRO A C 1
ATOM 1555 O O . PRO A 1 204 ? -0.692 -22.186 -4.725 1.00 70.00 204 PRO A O 1
ATOM 1558 N N . PRO A 1 205 ? -2.329 -21.834 -6.230 1.00 61.38 205 PRO A N 1
ATOM 1559 C CA . PRO A 1 205 ? -2.876 -20.727 -5.464 1.00 61.38 205 PRO A CA 1
ATOM 1560 C C . PRO A 1 205 ? -3.312 -21.325 -4.125 1.00 61.38 205 PRO A C 1
ATOM 1562 O O . PRO A 1 205 ? -4.052 -22.313 -4.123 1.00 61.38 205 PRO A O 1
ATOM 1565 N N . GLU A 1 206 ? -2.804 -20.810 -2.998 1.00 51.47 206 GLU A N 1
ATOM 1566 C CA . GLU A 1 206 ? -3.369 -21.188 -1.703 1.00 51.47 206 GLU A CA 1
ATOM 1567 C C . GLU A 1 206 ? -4.873 -21.010 -1.851 1.00 51.47 206 GLU A C 1
ATOM 1569 O O . GLU A 1 206 ? -5.332 -19.916 -2.201 1.00 51.47 206 GLU A O 1
ATOM 1574 N N . SER A 1 207 ? -5.633 -22.096 -1.667 1.00 38.12 207 SER A N 1
ATOM 1575 C CA . SER A 1 207 ? -7.081 -22.007 -1.639 1.00 38.12 207 SER A CA 1
ATOM 1576 C C . SER A 1 207 ? -7.380 -20.901 -0.650 1.00 38.12 207 SER A C 1
ATOM 1578 O O . SER A 1 207 ? -7.063 -21.039 0.540 1.00 38.12 207 SER A O 1
ATOM 1580 N N . ARG A 1 208 ? -7.945 -19.788 -1.131 1.00 34.62 208 ARG A N 1
ATOM 1581 C CA . ARG A 1 208 ? -8.610 -18.864 -0.224 1.00 34.62 208 ARG A CA 1
ATOM 1582 C C . ARG A 1 208 ? -9.462 -19.779 0.657 1.00 34.62 208 ARG A C 1
ATOM 1584 O O . ARG A 1 208 ? -10.216 -20.570 0.083 1.00 34.62 208 ARG A O 1
ATOM 1591 N N . PRO A 1 209 ? -9.358 -19.759 2.001 1.00 27.89 209 PRO A N 1
ATOM 1592 C CA . PRO A 1 209 ? -10.509 -20.225 2.757 1.00 27.89 209 PRO A CA 1
ATOM 1593 C C . PRO A 1 209 ? -11.667 -19.459 2.133 1.00 27.89 209 PRO A C 1
ATOM 1595 O O . PRO A 1 209 ? -11.530 -18.241 2.004 1.00 27.89 209 PRO A O 1
ATOM 1598 N N . GLU A 1 210 ? -12.676 -20.156 1.604 1.00 25.38 210 GLU A N 1
ATOM 1599 C CA . GLU A 1 210 ? -13.823 -19.523 0.963 1.00 25.38 210 GLU A CA 1
ATOM 1600 C C . GLU A 1 210 ? -14.313 -18.412 1.894 1.00 25.38 210 GLU A C 1
ATOM 1602 O O . GLU A 1 210 ? -15.056 -18.623 2.851 1.00 25.38 210 GLU A O 1
ATOM 1607 N N . LEU A 1 211 ? -13.880 -17.185 1.619 1.00 28.41 211 LEU A N 1
ATOM 1608 C CA . LEU A 1 211 ? -14.733 -16.045 1.769 1.00 28.41 211 LEU A CA 1
ATOM 1609 C C . LEU A 1 211 ? -15.791 -16.363 0.739 1.00 28.41 211 LEU A C 1
ATOM 1611 O O . LEU A 1 211 ? -15.573 -16.178 -0.458 1.00 28.41 211 LEU A O 1
ATOM 1615 N N . VAL A 1 212 ? -16.892 -16.933 1.222 1.00 25.12 212 VAL A N 1
ATOM 1616 C CA . VAL A 1 212 ? -18.187 -16.824 0.576 1.00 25.12 212 VAL A CA 1
ATOM 1617 C C . VAL A 1 212 ? -18.395 -15.324 0.395 1.00 25.12 212 VAL A C 1
ATOM 1619 O O . VAL A 1 212 ? -18.990 -14.640 1.222 1.00 25.12 212 VAL A O 1
ATOM 1622 N N . LEU A 1 213 ? -17.813 -14.782 -0.672 1.00 24.67 213 LEU A N 1
ATOM 1623 C CA . LEU A 1 213 ? -18.280 -13.576 -1.296 1.00 24.67 213 LEU A CA 1
ATOM 1624 C C . LEU A 1 213 ? -19.596 -14.048 -1.884 1.00 24.67 213 LEU A C 1
ATOM 1626 O O . LEU A 1 213 ? -19.643 -14.637 -2.963 1.00 24.67 213 LEU A O 1
ATOM 1630 N N . MET A 1 214 ? -20.649 -13.936 -1.079 1.00 22.72 214 MET A N 1
ATOM 1631 C CA . MET A 1 214 ? -21.997 -14.159 -1.542 1.00 22.72 214 MET A CA 1
ATOM 1632 C C . MET A 1 214 ? -22.136 -13.252 -2.761 1.00 22.72 214 MET A C 1
ATOM 1634 O O . MET A 1 214 ? -22.117 -12.027 -2.646 1.00 22.72 214 MET A O 1
ATOM 1638 N N . LYS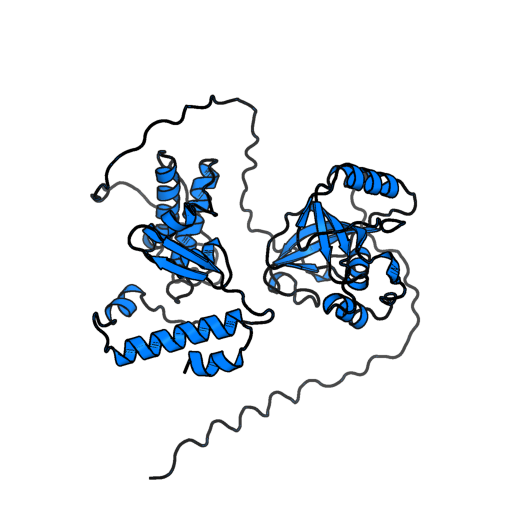 A 1 215 ? -22.157 -13.869 -3.945 1.00 22.98 215 LYS A N 1
ATOM 1639 C CA . LYS A 1 215 ? -22.566 -13.239 -5.190 1.00 22.98 215 LYS A CA 1
ATOM 1640 C C . LYS A 1 215 ? -23.995 -12.779 -4.908 1.00 22.98 215 LYS A C 1
ATOM 1642 O O . LYS A 1 215 ? -24.934 -13.560 -5.034 1.00 22.98 215 LYS A O 1
ATOM 1647 N N . ILE A 1 216 ? -24.163 -11.551 -4.418 1.00 26.69 216 ILE A N 1
ATOM 1648 C CA . ILE A 1 216 ? -25.472 -10.915 -4.367 1.00 26.69 216 ILE A CA 1
ATOM 1649 C C . ILE A 1 216 ? -25.796 -10.656 -5.831 1.00 26.69 216 ILE A C 1
ATOM 1651 O O . ILE A 1 216 ? -25.327 -9.695 -6.439 1.00 26.69 216 ILE A O 1
ATOM 1655 N N . LEU A 1 217 ? -26.524 -11.602 -6.419 1.00 22.56 217 LEU A N 1
ATOM 1656 C CA . LEU A 1 217 ? -27.234 -11.414 -7.667 1.00 22.56 217 LEU A CA 1
ATOM 1657 C C . LEU A 1 217 ? -28.136 -10.194 -7.462 1.00 22.56 217 LEU A C 1
ATOM 1659 O O . LEU A 1 217 ? -29.181 -10.283 -6.819 1.00 22.56 217 LEU A O 1
ATOM 1663 N N . TYR A 1 218 ? -27.702 -9.041 -7.968 1.00 26.75 218 TYR A N 1
ATOM 1664 C CA . TYR A 1 218 ? -28.552 -7.872 -8.110 1.00 26.75 218 TYR A CA 1
ATOM 1665 C C . TYR A 1 218 ? -29.643 -8.216 -9.127 1.00 26.75 218 TYR A C 1
ATOM 1667 O O . TYR A 1 218 ? -29.479 -8.059 -10.334 1.00 26.75 218 TYR A O 1
ATOM 1675 N N . GLY A 1 219 ? -30.777 -8.701 -8.628 1.00 23.39 219 GLY A N 1
ATOM 1676 C CA . GLY A 1 219 ? -32.044 -8.537 -9.318 1.00 23.39 219 GLY A CA 1
ATOM 1677 C C . GLY A 1 219 ? -32.363 -7.048 -9.328 1.00 23.39 219 GLY A C 1
ATOM 1678 O O . GLY A 1 219 ? -32.590 -6.454 -8.276 1.00 23.39 219 GLY A O 1
ATOM 1679 N N . ALA A 1 220 ? -32.325 -6.438 -10.509 1.00 26.27 220 ALA A N 1
ATOM 1680 C CA . ALA A 1 220 ? -32.656 -5.040 -10.723 1.00 26.27 220 ALA A CA 1
ATOM 1681 C C . ALA A 1 220 ? -34.010 -4.686 -10.086 1.00 26.27 220 ALA A C 1
ATOM 1683 O O . ALA A 1 220 ? -35.063 -5.055 -10.603 1.00 26.27 220 ALA A O 1
ATOM 1684 N N . ARG A 1 221 ? -33.988 -3.935 -8.982 1.00 23.88 221 ARG A N 1
ATOM 1685 C CA . ARG A 1 221 ? -35.090 -3.057 -8.581 1.00 23.88 221 ARG A CA 1
ATOM 1686 C C . ARG A 1 221 ? -34.501 -1.762 -8.050 1.00 23.88 221 ARG A C 1
ATOM 1688 O O . ARG A 1 221 ? -33.843 -1.726 -7.018 1.00 23.88 221 ARG A O 1
ATOM 1695 N N . THR A 1 222 ? -34.726 -0.711 -8.821 1.00 24.80 222 THR A N 1
ATOM 1696 C CA . THR A 1 222 ? -34.462 0.684 -8.486 1.00 24.80 222 THR A CA 1
ATOM 1697 C C . THR A 1 222 ? -35.081 1.031 -7.132 1.00 24.80 222 THR A C 1
ATOM 1699 O O . THR A 1 222 ? -36.303 0.980 -6.989 1.00 24.80 222 THR A O 1
ATOM 1702 N N . VAL A 1 223 ? -34.255 1.402 -6.154 1.00 26.58 223 VAL A N 1
ATOM 1703 C CA . VAL A 1 223 ? -34.710 2.061 -4.921 1.00 26.58 223 VAL A CA 1
ATOM 1704 C C . VAL A 1 223 ? -34.514 3.572 -5.112 1.00 26.58 223 VAL A C 1
ATOM 1706 O O . VAL A 1 223 ? -33.454 3.968 -5.603 1.00 26.58 223 VAL A O 1
ATOM 1709 N N . PRO A 1 224 ? -35.506 4.431 -4.806 1.00 24.64 224 PRO A N 1
ATOM 1710 C CA . PRO A 1 224 ? -35.412 5.855 -5.103 1.00 24.64 224 PRO A CA 1
ATOM 1711 C C . PRO A 1 224 ? -34.420 6.558 -4.172 1.00 24.64 224 PRO A C 1
ATOM 1713 O O . PRO A 1 224 ? -34.368 6.280 -2.974 1.00 24.64 224 PRO A O 1
ATOM 1716 N N . ALA A 1 225 ? -33.667 7.508 -4.727 1.00 24.30 225 ALA A N 1
ATOM 1717 C CA . ALA A 1 225 ? -32.771 8.380 -3.979 1.00 24.30 225 ALA A CA 1
ATOM 1718 C C . ALA A 1 225 ? -33.550 9.241 -2.966 1.00 24.30 225 ALA A C 1
ATOM 1720 O O . ALA A 1 225 ? -34.533 9.892 -3.325 1.00 24.30 225 ALA A O 1
ATOM 1721 N N . VAL A 1 226 ? -33.087 9.279 -1.713 1.00 28.73 226 VAL A N 1
ATOM 1722 C CA . VAL A 1 226 ? -33.593 10.198 -0.680 1.00 28.73 226 VAL A CA 1
ATOM 1723 C C . VAL A 1 226 ? -32.656 11.413 -0.594 1.00 28.73 226 VAL A C 1
ATOM 1725 O O . VAL A 1 226 ? -31.438 11.228 -0.640 1.00 28.73 226 VAL A O 1
ATOM 1728 N N . PRO A 1 227 ? -33.169 12.656 -0.496 1.00 25.83 227 PRO A N 1
ATOM 1729 C CA . PRO A 1 227 ? -32.350 13.851 -0.653 1.00 25.83 227 PRO A CA 1
ATOM 1730 C C . PRO A 1 227 ? -31.505 14.157 0.583 1.00 25.83 227 PRO A C 1
ATOM 1732 O O . PRO A 1 227 ? -31.954 14.038 1.725 1.00 25.83 227 PRO A O 1
ATOM 1735 N N . ALA A 1 228 ? -30.301 14.665 0.332 1.00 30.64 228 ALA A N 1
ATOM 1736 C CA . ALA A 1 228 ? -29.397 15.186 1.340 1.00 30.64 228 ALA A CA 1
ATOM 1737 C C . ALA A 1 228 ? -29.955 16.467 1.981 1.00 30.64 228 ALA A C 1
ATOM 1739 O O . ALA A 1 228 ? -29.863 17.550 1.411 1.00 30.64 228 ALA A O 1
ATOM 1740 N N . SER A 1 229 ? -30.491 16.371 3.199 1.00 31.02 229 SER A N 1
ATOM 1741 C CA . SER A 1 229 ? -30.434 17.482 4.154 1.00 31.02 229 SER A CA 1
ATOM 1742 C C . SER A 1 229 ? -30.677 17.001 5.584 1.00 31.02 229 SER A C 1
ATOM 1744 O O . SER A 1 229 ? -31.772 16.563 5.923 1.00 31.02 229 SER A O 1
ATOM 1746 N N . ARG A 1 230 ? -29.650 17.119 6.434 1.00 28.02 230 ARG A N 1
ATOM 1747 C CA . ARG A 1 230 ? -29.674 17.843 7.723 1.00 28.02 230 ARG A CA 1
ATOM 1748 C C . ARG A 1 230 ? -28.440 17.486 8.554 1.00 28.02 230 ARG A C 1
ATOM 1750 O O . ARG A 1 230 ? -28.294 16.377 9.050 1.00 28.02 230 ARG A O 1
ATOM 1757 N N . ARG A 1 231 ? -27.570 18.484 8.732 1.00 35.22 231 ARG A N 1
ATOM 1758 C CA . ARG A 1 231 ? -26.571 18.528 9.805 1.00 35.22 231 ARG A CA 1
ATOM 1759 C C . ARG A 1 231 ? -27.266 18.797 11.143 1.00 35.22 231 ARG A C 1
ATOM 1761 O O . ARG A 1 231 ? -28.095 19.701 11.208 1.00 35.22 231 ARG A O 1
ATOM 1768 N N . ALA A 1 232 ? -26.801 18.081 12.169 1.00 27.45 232 ALA A N 1
ATOM 1769 C CA . ALA A 1 232 ? -26.527 18.503 13.553 1.00 27.45 232 ALA A CA 1
ATOM 1770 C C . ALA A 1 232 ? -27.116 17.540 14.598 1.00 27.45 232 ALA A C 1
ATOM 1772 O O . ALA A 1 232 ? -28.331 17.412 14.695 1.00 27.45 232 ALA A O 1
ATOM 1773 N N . ALA A 1 233 ? -26.257 16.957 15.448 1.00 25.34 233 ALA A N 1
ATOM 1774 C CA . ALA A 1 233 ? -26.165 17.296 16.878 1.00 25.34 233 ALA A CA 1
ATOM 1775 C C . ALA A 1 233 ? -25.663 16.142 17.777 1.00 25.34 233 ALA A C 1
ATOM 1777 O O . ALA A 1 233 ? -26.187 15.037 17.748 1.00 25.34 233 ALA A O 1
ATOM 1778 N N . LYS A 1 234 ? -24.759 16.544 18.685 1.00 22.19 234 LYS A N 1
ATOM 1779 C CA . LYS A 1 234 ? -24.525 16.087 20.071 1.00 22.19 234 LYS A CA 1
ATOM 1780 C C . LYS A 1 234 ? -23.890 14.710 20.322 1.00 22.19 234 LYS A C 1
ATOM 1782 O O . LYS A 1 234 ? -24.498 13.660 20.181 1.00 22.19 234 LYS A O 1
ATOM 1787 N N . VAL A 1 235 ? -22.672 14.803 20.867 1.00 26.98 235 VAL A N 1
ATOM 1788 C CA . VAL A 1 235 ? -21.954 13.787 21.646 1.00 26.98 235 VAL A CA 1
ATOM 1789 C C . VAL A 1 235 ? -22.881 13.223 22.728 1.00 26.98 235 VAL A C 1
ATOM 1791 O O . VAL A 1 235 ? -23.322 13.962 23.609 1.00 26.98 235 VAL A O 1
ATOM 1794 N N . ALA A 1 236 ? -23.180 11.927 22.651 1.00 23.14 236 ALA A N 1
ATOM 1795 C CA . ALA A 1 236 ? -23.930 11.201 23.667 1.00 23.14 236 ALA A CA 1
ATOM 1796 C C . ALA A 1 236 ? -22.963 10.375 24.525 1.00 23.14 236 ALA A C 1
ATOM 1798 O O . ALA A 1 236 ? -22.243 9.513 24.027 1.00 23.14 236 ALA A O 1
ATOM 1799 N N . THR A 1 237 ? -22.947 10.654 25.826 1.00 23.66 237 THR A N 1
ATOM 1800 C CA . THR A 1 237 ? -22.309 9.824 26.850 1.00 23.66 237 THR A CA 1
ATOM 1801 C C . THR A 1 237 ? -23.091 8.518 27.024 1.00 23.66 237 THR A C 1
ATOM 1803 O O . THR A 1 237 ? -24.320 8.513 27.084 1.00 23.66 237 THR A O 1
ATOM 1806 N N . PHE A 1 238 ? -22.372 7.395 27.071 1.00 28.25 238 PHE A N 1
ATOM 1807 C CA . PHE A 1 238 ? -22.941 6.049 26.973 1.00 28.25 238 PHE A CA 1
ATOM 1808 C C . PHE A 1 238 ? -23.351 5.472 28.341 1.00 28.25 238 PHE A C 1
ATOM 1810 O O . PHE A 1 238 ? -22.617 5.594 29.322 1.00 28.25 238 PHE A O 1
ATOM 1817 N N . LYS A 1 239 ? -24.507 4.793 28.387 1.00 22.48 239 LYS A N 1
ATOM 1818 C CA . LYS A 1 239 ? -24.934 3.877 29.465 1.00 22.48 239 LYS A CA 1
ATOM 1819 C C . LYS A 1 239 ? -24.739 2.428 28.985 1.00 22.48 239 LYS A C 1
ATOM 1821 O O . LYS A 1 239 ? -25.007 2.171 27.815 1.00 22.48 239 LYS A O 1
ATOM 1826 N N . PRO A 1 240 ? -24.329 1.481 29.849 1.00 28.34 240 PRO A N 1
ATOM 1827 C CA . PRO A 1 240 ? -24.101 0.095 29.441 1.00 28.34 240 PRO A CA 1
ATOM 1828 C C . PRO A 1 240 ? -25.397 -0.605 28.975 1.00 28.34 240 PRO A C 1
ATOM 1830 O O . PRO A 1 240 ? -26.478 -0.270 29.474 1.00 28.34 240 PRO A O 1
ATOM 1833 N N . PRO A 1 241 ? -25.303 -1.571 28.037 1.00 31.36 241 PRO A N 1
ATOM 1834 C CA . PRO A 1 241 ? -26.459 -2.269 27.480 1.00 31.36 241 PRO A CA 1
ATOM 1835 C C . PRO A 1 241 ? -27.049 -3.298 28.467 1.00 31.36 241 PRO A C 1
ATOM 1837 O O . PRO A 1 241 ? -26.327 -3.816 29.324 1.00 31.36 241 PRO A O 1
ATOM 1840 N N . PRO A 1 242 ? -28.357 -3.603 28.364 1.00 25.41 242 PRO A N 1
ATOM 1841 C CA . PRO A 1 242 ? -29.046 -4.507 29.282 1.00 25.41 242 PRO A CA 1
ATOM 1842 C C . PRO A 1 242 ? -28.680 -5.990 29.048 1.00 25.41 242 PRO A C 1
ATOM 1844 O O . PRO A 1 242 ? -28.258 -6.356 27.947 1.00 25.41 242 PRO A O 1
ATOM 1847 N N . PRO A 1 243 ? -28.855 -6.870 30.056 1.00 27.30 243 PRO A N 1
ATOM 1848 C CA . PRO A 1 243 ? -28.460 -8.273 29.969 1.00 27.30 243 PRO A CA 1
ATOM 1849 C C . PRO A 1 243 ? -29.458 -9.068 29.114 1.00 27.30 243 PRO A C 1
ATOM 1851 O O . PRO A 1 243 ? -30.654 -9.060 29.400 1.00 27.30 243 PRO A O 1
ATOM 1854 N N . GLY A 1 244 ? -28.971 -9.771 28.083 1.00 27.91 244 GLY A N 1
ATOM 1855 C CA . GLY A 1 244 ? -29.821 -10.642 27.256 1.00 27.91 244 GLY A CA 1
ATOM 1856 C C . GLY A 1 244 ? -29.242 -11.199 25.946 1.00 27.91 244 GLY A C 1
ATOM 1857 O O . GLY A 1 244 ? -29.947 -11.944 25.272 1.00 27.91 244 GLY A O 1
ATOM 1858 N N . LEU A 1 245 ? -27.996 -10.893 25.555 1.00 29.52 245 LEU A N 1
ATOM 1859 C CA . LEU A 1 245 ? -27.370 -11.526 24.383 1.00 29.52 245 LEU A CA 1
ATOM 1860 C C . LEU A 1 245 ? -26.637 -12.818 24.770 1.00 29.52 245 LEU A C 1
ATOM 1862 O O . LEU A 1 245 ? -25.636 -12.784 25.483 1.00 29.52 245 LEU A O 1
ATOM 1866 N N . ASN A 1 246 ? -27.105 -13.948 24.241 1.00 24.16 246 ASN A N 1
ATOM 1867 C CA . ASN A 1 246 ? -26.357 -15.202 24.249 1.00 24.16 246 ASN A CA 1
ATOM 1868 C C . ASN A 1 246 ? -25.347 -15.187 23.091 1.00 24.16 246 ASN A C 1
ATOM 1870 O O . ASN A 1 246 ? -25.729 -15.279 21.926 1.00 24.16 246 ASN A O 1
ATOM 1874 N N . TYR A 1 247 ? -24.060 -15.064 23.414 1.00 31.48 247 TYR A N 1
ATOM 1875 C CA . TYR A 1 247 ? -22.954 -15.164 22.461 1.00 31.48 247 TYR A CA 1
ATOM 1876 C C . TYR A 1 247 ? -22.500 -16.624 22.359 1.00 31.48 247 TYR A C 1
ATOM 1878 O O . TYR A 1 247 ? -22.146 -17.228 23.369 1.00 31.48 247 TYR A O 1
ATOM 1886 N N . PHE A 1 248 ? -22.465 -17.186 21.150 1.00 25.17 248 PHE A N 1
ATOM 1887 C CA . PHE A 1 248 ? -21.822 -18.476 20.895 1.00 25.17 248 PHE A CA 1
ATOM 1888 C C . PHE A 1 248 ? -20.542 -18.259 20.093 1.00 25.17 248 PHE A C 1
ATOM 1890 O O . PHE A 1 248 ? -20.580 -17.832 18.942 1.00 25.17 248 PHE A O 1
ATOM 1897 N N . VAL A 1 249 ? -19.404 -18.567 20.713 1.00 31.70 249 VAL A N 1
ATOM 1898 C CA . VAL A 1 249 ? -18.083 -18.534 20.080 1.00 31.70 249 VAL A CA 1
ATOM 1899 C C . VAL A 1 249 ? -17.680 -19.964 19.741 1.00 31.70 249 VAL A C 1
ATOM 1901 O O . VAL A 1 249 ? -17.407 -20.765 20.634 1.00 31.70 249 VAL A O 1
ATOM 1904 N N . MET A 1 250 ? -17.667 -20.308 18.451 1.00 27.00 250 MET A N 1
ATOM 1905 C CA . MET A 1 250 ? -17.137 -21.601 18.006 1.00 27.00 250 MET A CA 1
ATOM 1906 C C . MET A 1 250 ? -15.599 -21.597 18.027 1.00 27.00 250 MET A C 1
ATOM 1908 O O . MET A 1 250 ? -14.986 -20.597 17.643 1.00 27.00 250 MET A O 1
ATOM 1912 N N . PRO A 1 251 ? -14.950 -22.701 18.442 1.00 27.89 251 PRO A N 1
ATOM 1913 C CA . PRO A 1 251 ? -13.495 -22.800 18.425 1.00 27.89 251 PRO A CA 1
ATOM 1914 C C . PRO A 1 251 ? -12.951 -22.883 16.981 1.00 27.89 251 PRO A C 1
ATOM 1916 O O . PRO A 1 251 ? -13.577 -23.525 16.134 1.00 27.89 251 PRO A O 1
ATOM 1919 N N . PRO A 1 252 ? -11.783 -22.279 16.676 1.00 34.94 252 PRO A N 1
ATOM 1920 C CA . PRO A 1 252 ? -11.153 -22.396 15.360 1.00 34.94 252 PRO A CA 1
ATOM 1921 C C . PRO A 1 252 ? -10.478 -23.768 15.166 1.00 34.94 252 PRO A C 1
ATOM 1923 O O . PRO A 1 252 ? -10.127 -24.417 16.156 1.00 34.94 252 PRO A O 1
ATOM 1926 N N . PRO A 1 253 ? -10.205 -24.189 13.913 1.00 29.69 253 PRO A N 1
ATOM 1927 C CA . PRO A 1 253 ? -9.328 -25.324 13.641 1.00 29.69 253 PRO A CA 1
ATOM 1928 C C . PRO A 1 253 ? -7.890 -25.047 14.136 1.00 29.69 253 PRO A C 1
ATOM 1930 O O . PRO A 1 253 ? -7.471 -23.886 14.220 1.00 29.69 253 PRO A O 1
ATOM 1933 N N . PRO A 1 254 ? -7.123 -26.089 14.496 1.00 32.16 254 PRO A N 1
ATOM 1934 C CA . PRO A 1 254 ? -5.900 -25.936 15.273 1.00 32.16 254 PRO A CA 1
ATOM 1935 C C . PRO A 1 254 ? -4.691 -25.593 14.394 1.00 32.16 254 PRO A C 1
ATOM 1937 O O . PRO A 1 254 ? -3.882 -26.468 14.128 1.00 32.16 254 PRO A O 1
ATOM 1940 N N . HIS A 1 255 ? -4.510 -24.327 13.998 1.00 32.69 255 HIS A N 1
ATOM 1941 C CA . HIS A 1 255 ? -3.216 -23.832 13.498 1.00 32.69 255 HIS A CA 1
ATOM 1942 C C . HIS A 1 255 ? -2.897 -22.420 14.032 1.00 32.69 255 HIS A C 1
ATOM 1944 O O . HIS A 1 255 ? -3.748 -21.535 14.022 1.00 32.69 255 HIS A O 1
ATOM 1950 N N . ALA A 1 256 ? -1.669 -22.286 14.553 1.00 35.69 256 ALA A N 1
ATOM 1951 C CA . ALA A 1 256 ? -0.928 -21.105 15.024 1.00 35.69 256 ALA A CA 1
ATOM 1952 C C . ALA A 1 256 ? -1.742 -19.850 15.424 1.00 35.69 256 ALA A C 1
ATOM 1954 O O . ALA A 1 256 ? -2.010 -18.976 14.606 1.00 35.69 256 ALA A O 1
ATOM 1955 N N . GLY A 1 257 ? -2.061 -19.733 16.721 1.00 37.22 257 GLY A N 1
ATOM 1956 C CA . GLY A 1 257 ? -2.576 -18.502 17.351 1.00 37.22 257 GLY A CA 1
ATOM 1957 C C . GLY A 1 257 ? -3.933 -18.631 18.054 1.00 37.22 257 GLY A C 1
ATOM 1958 O O . GLY A 1 257 ? -4.300 -17.765 18.846 1.00 37.22 257 GLY A O 1
ATOM 1959 N N . SER A 1 258 ? -4.659 -19.734 17.848 1.00 38.34 258 SER A N 1
ATOM 1960 C CA . SER A 1 258 ? -6.008 -19.961 18.403 1.00 38.34 258 SER A CA 1
ATOM 1961 C C . SER A 1 258 ? -6.075 -20.170 19.927 1.00 38.34 258 SER A C 1
ATOM 1963 O O . SER A 1 258 ? -7.172 -20.246 20.485 1.00 38.34 258 SER A O 1
ATOM 1965 N N . ALA A 1 259 ? -4.929 -20.263 20.607 1.00 40.34 259 ALA A N 1
ATOM 1966 C CA . ALA A 1 259 ? -4.848 -20.589 22.031 1.00 40.34 259 ALA A CA 1
ATOM 1967 C C . ALA A 1 259 ? -4.759 -19.371 22.975 1.00 40.34 259 ALA A C 1
ATOM 1969 O O . ALA A 1 259 ? -4.888 -19.557 24.179 1.00 40.34 259 ALA A O 1
ATOM 1970 N N . ILE A 1 260 ? -4.541 -18.149 22.464 1.00 47.19 260 ILE A N 1
ATOM 1971 C CA . ILE A 1 260 ? -4.167 -16.981 23.299 1.00 47.19 260 ILE A CA 1
ATOM 1972 C C . ILE A 1 260 ? -5.238 -15.876 23.309 1.00 47.19 260 ILE A C 1
ATOM 1974 O O . ILE A 1 260 ? -5.226 -15.000 24.168 1.00 47.19 260 ILE A O 1
ATOM 1978 N N . LEU A 1 261 ? -6.196 -15.903 22.382 1.00 45.09 261 LEU A N 1
ATOM 1979 C CA . LEU A 1 261 ? -7.224 -14.868 22.313 1.00 45.09 261 LEU A CA 1
ATOM 1980 C C . LEU A 1 261 ? -8.387 -15.164 23.271 1.00 45.09 261 LEU A C 1
ATOM 1982 O O . LEU A 1 261 ? -8.914 -16.283 23.237 1.00 45.09 261 LEU A O 1
ATOM 1986 N N . PRO A 1 262 ? -8.848 -14.171 24.059 1.00 45.62 262 PRO A N 1
ATOM 1987 C CA . PRO A 1 262 ? -10.113 -14.273 24.766 1.00 45.62 262 PRO A CA 1
ATOM 1988 C C . PRO A 1 262 ? -11.212 -14.686 23.786 1.00 45.62 262 PRO A C 1
ATOM 1990 O O . PRO A 1 262 ? -11.363 -14.123 22.700 1.00 45.62 262 PRO A O 1
ATOM 1993 N N . ARG A 1 263 ? -11.974 -15.715 24.147 1.00 47.59 263 ARG A N 1
ATOM 1994 C CA . ARG A 1 263 ? -13.106 -16.208 23.346 1.00 47.59 263 ARG A CA 1
ATOM 1995 C C . ARG A 1 263 ? -14.389 -15.451 23.672 1.00 47.59 263 ARG A C 1
ATOM 1997 O O . ARG A 1 263 ? -15.477 -15.983 23.499 1.00 47.59 263 ARG A O 1
ATOM 2004 N N . ASP A 1 264 ? -14.255 -14.244 24.197 1.00 43.91 264 ASP A N 1
ATOM 2005 C CA . ASP A 1 264 ? -15.356 -13.379 24.576 1.00 43.91 264 ASP A CA 1
ATOM 2006 C C . ASP A 1 264 ? -15.348 -12.107 23.720 1.00 43.91 264 ASP A C 1
ATOM 2008 O O . ASP A 1 264 ? -14.519 -11.922 22.820 1.00 43.91 264 ASP A O 1
ATOM 2012 N N . VAL A 1 265 ? -16.317 -11.235 23.988 1.00 35.41 265 VAL A N 1
ATOM 2013 C CA . VAL A 1 265 ? -16.533 -9.997 23.241 1.00 35.41 265 VAL A CA 1
ATOM 2014 C C . VAL A 1 265 ? -15.279 -9.127 23.143 1.00 35.41 265 VAL A C 1
ATOM 2016 O O . VAL A 1 265 ? -15.155 -8.453 22.128 1.00 35.41 265 VAL A O 1
ATOM 2019 N N . SER A 1 266 ? -14.328 -9.189 24.095 1.00 42.44 266 SER A N 1
ATOM 2020 C CA . SER A 1 266 ? -13.091 -8.381 24.118 1.00 42.44 266 SER A CA 1
ATOM 2021 C C . SER A 1 266 ? -12.215 -8.554 22.867 1.00 42.44 266 SER A C 1
ATOM 2023 O O . SER A 1 266 ? -11.653 -7.576 22.377 1.00 42.44 266 SER A O 1
ATOM 2025 N N . ASN A 1 267 ? -12.176 -9.755 22.281 1.00 54.97 267 ASN A N 1
ATOM 2026 C CA . ASN A 1 267 ? -11.445 -10.059 21.041 1.00 54.97 267 ASN A CA 1
ATOM 2027 C C . ASN A 1 267 ? -12.188 -9.588 19.774 1.00 54.97 267 ASN A C 1
ATOM 2029 O O . ASN A 1 267 ? -11.588 -9.378 18.722 1.00 54.97 267 ASN A O 1
ATOM 2033 N N . LEU A 1 268 ? -13.503 -9.380 19.871 1.00 59.88 268 LEU A N 1
ATOM 2034 C CA . LEU A 1 268 ? -14.334 -8.853 18.787 1.00 59.88 268 LEU A CA 1
ATOM 2035 C C . LEU A 1 268 ? -14.564 -7.342 18.893 1.00 59.88 268 LEU A C 1
ATOM 2037 O O . LEU A 1 268 ? -15.039 -6.755 17.924 1.00 59.88 268 LEU A O 1
ATOM 2041 N N . VAL A 1 269 ? -14.210 -6.702 20.018 1.00 72.25 269 VAL A N 1
ATOM 2042 C CA . VAL A 1 269 ? -14.525 -5.287 20.284 1.00 72.25 269 VAL A CA 1
ATOM 2043 C C . VAL A 1 269 ? -14.076 -4.386 19.143 1.00 72.25 269 VAL A C 1
ATOM 2045 O O . VAL A 1 269 ? -14.852 -3.536 18.728 1.00 72.25 269 VAL A O 1
ATOM 2048 N N . GLY A 1 270 ? -12.862 -4.569 18.615 1.00 78.94 270 GLY A N 1
ATOM 2049 C CA . GLY A 1 270 ? -12.367 -3.750 17.506 1.00 78.94 270 GLY A CA 1
ATOM 2050 C C . GLY A 1 270 ? -13.243 -3.876 16.256 1.00 78.94 270 GLY A C 1
ATOM 2051 O O . GLY A 1 270 ? -13.712 -2.870 15.731 1.00 78.94 270 GLY A O 1
ATOM 2052 N N . VAL A 1 271 ? -13.531 -5.110 15.830 1.00 86.06 271 VAL A N 1
ATOM 2053 C CA . VAL A 1 271 ? -14.344 -5.388 14.633 1.00 86.06 271 VAL A CA 1
ATOM 2054 C C . VAL A 1 271 ? -15.778 -4.897 14.809 1.00 86.06 271 VAL A C 1
ATOM 2056 O O . VAL A 1 271 ? -16.310 -4.232 13.924 1.00 86.06 271 VAL A O 1
ATOM 2059 N N . VAL A 1 272 ? -16.394 -5.181 15.958 1.00 86.38 272 VAL A N 1
ATOM 2060 C CA . VAL A 1 272 ? -17.771 -4.768 16.263 1.00 86.38 272 VAL A CA 1
ATOM 2061 C C . VAL A 1 272 ? -17.872 -3.246 16.322 1.00 86.38 272 VAL A C 1
ATOM 2063 O O . VAL A 1 272 ? -18.705 -2.682 15.619 1.00 86.38 272 VAL A O 1
ATOM 2066 N N . LYS A 1 273 ? -16.974 -2.568 17.053 1.00 87.12 273 LYS A N 1
ATOM 2067 C CA . LYS A 1 273 ? -16.920 -1.097 17.086 1.00 87.12 273 LYS A CA 1
ATOM 2068 C C . LYS A 1 273 ? -16.715 -0.505 15.698 1.00 87.12 273 LYS A C 1
ATOM 2070 O O . LYS A 1 273 ? -17.298 0.526 15.386 1.00 87.12 273 LYS A O 1
ATOM 2075 N N . GLY A 1 274 ? -15.891 -1.143 14.868 1.00 92.50 274 GLY A N 1
ATOM 2076 C CA . GLY A 1 274 ? -15.682 -0.713 13.494 1.00 92.50 274 GLY A CA 1
ATOM 2077 C C . GLY A 1 274 ? -16.964 -0.785 12.663 1.00 92.50 274 GLY A C 1
ATOM 2078 O O . GLY A 1 274 ? -17.321 0.190 12.005 1.00 92.50 274 GLY A O 1
ATOM 2079 N N . VAL A 1 275 ? -17.695 -1.903 12.735 1.00 91.62 275 VAL A N 1
ATOM 2080 C CA . VAL A 1 275 ? -18.989 -2.054 12.049 1.00 91.62 275 VAL A CA 1
ATOM 2081 C C . VAL A 1 275 ? -20.007 -1.040 12.569 1.00 91.62 275 VAL A C 1
ATOM 2083 O O . VAL A 1 275 ? -20.640 -0.350 11.774 1.00 91.62 275 VAL A O 1
ATOM 2086 N N . GLU A 1 276 ? -20.139 -0.898 13.887 1.00 90.00 276 GLU A N 1
ATOM 2087 C CA . GLU A 1 276 ? -21.029 0.090 14.505 1.00 90.00 276 GLU A CA 1
ATOM 2088 C C . GLU A 1 276 ? -20.707 1.511 14.042 1.00 90.00 276 GLU A C 1
ATOM 2090 O O . GLU A 1 276 ? -21.610 2.262 13.676 1.00 90.00 276 GLU A O 1
ATOM 2095 N N . ALA A 1 277 ? -19.424 1.865 13.983 1.00 93.00 277 ALA A N 1
ATOM 2096 C CA . ALA A 1 277 ? -18.989 3.172 13.522 1.00 93.00 277 ALA A CA 1
ATOM 2097 C C . ALA A 1 277 ? -19.281 3.405 12.033 1.00 93.00 277 ALA A C 1
ATOM 2099 O O . ALA A 1 277 ? -19.671 4.512 11.661 1.00 93.00 277 ALA A O 1
ATOM 2100 N N . ALA A 1 278 ? -19.152 2.378 11.186 1.00 91.62 278 ALA A N 1
ATOM 2101 C CA . ALA A 1 278 ? -19.523 2.464 9.774 1.00 91.62 278 ALA A CA 1
ATOM 2102 C C . ALA A 1 278 ? -21.020 2.757 9.592 1.00 91.62 278 ALA A C 1
ATOM 2104 O O . ALA A 1 278 ? -21.387 3.659 8.842 1.00 91.62 278 ALA A O 1
ATOM 2105 N N . TYR A 1 279 ? -21.883 2.034 10.311 1.00 91.12 279 TYR A N 1
ATOM 2106 C CA . TYR A 1 279 ? -23.334 2.239 10.260 1.00 91.12 279 TYR A CA 1
ATOM 2107 C C . TYR A 1 279 ? -23.750 3.584 10.867 1.00 91.12 279 TYR A C 1
ATOM 2109 O O . TYR A 1 279 ? -24.602 4.281 10.312 1.00 91.12 279 TYR A O 1
ATOM 2117 N N . ALA A 1 280 ? -23.100 4.003 11.954 1.00 92.38 280 ALA A N 1
ATOM 2118 C CA . ALA A 1 280 ? -23.318 5.317 12.546 1.00 92.38 280 ALA A CA 1
ATOM 2119 C C . ALA A 1 280 ? -22.948 6.454 11.578 1.00 92.38 280 ALA A C 1
ATOM 2121 O O . ALA A 1 280 ? -23.690 7.431 11.484 1.00 92.38 280 ALA A O 1
ATOM 2122 N N . ALA A 1 281 ? -21.853 6.316 10.820 1.00 87.88 281 ALA A N 1
ATOM 2123 C CA . ALA A 1 281 ? -21.411 7.319 9.847 1.00 87.88 281 ALA A CA 1
ATOM 2124 C C . ALA A 1 281 ? -22.440 7.576 8.733 1.00 87.88 281 ALA A C 1
ATOM 2126 O O . ALA A 1 281 ? -22.526 8.688 8.217 1.00 87.88 281 ALA A O 1
ATOM 2127 N N . ILE A 1 282 ? -23.256 6.572 8.403 1.00 87.12 282 ILE A N 1
ATOM 2128 C CA . ILE A 1 282 ? -24.317 6.665 7.390 1.00 87.12 282 ILE A CA 1
ATOM 2129 C C . ILE A 1 282 ? -25.719 6.840 7.993 1.00 87.12 282 ILE A C 1
ATOM 2131 O O . ILE A 1 282 ? -26.711 6.831 7.265 1.00 87.12 282 ILE A O 1
ATOM 2135 N N . GLY A 1 283 ? -25.822 6.984 9.319 1.00 90.12 283 GLY A N 1
ATOM 2136 C CA . GLY A 1 283 ? -27.092 7.172 10.022 1.00 90.12 283 GLY A CA 1
ATOM 2137 C C . GLY A 1 283 ? -28.014 5.948 10.012 1.00 90.12 283 GLY A C 1
ATOM 2138 O O . GLY A 1 283 ? -29.232 6.107 10.086 1.00 90.12 283 GLY A O 1
ATOM 2139 N N . GLN A 1 284 ? -27.462 4.737 9.910 1.00 88.50 284 GLN A N 1
ATOM 2140 C CA . GLN A 1 284 ? -28.221 3.484 9.917 1.00 88.50 284 GLN A CA 1
ATOM 2141 C C . GLN A 1 284 ? -27.970 2.671 11.192 1.00 88.50 284 GLN A C 1
ATOM 2143 O O . GLN A 1 284 ? -26.980 2.861 11.896 1.00 88.50 284 GLN A O 1
ATOM 2148 N N . GLN A 1 285 ? -28.889 1.754 11.497 1.00 86.44 285 GLN A N 1
ATOM 2149 C CA . GLN A 1 285 ? -28.731 0.790 12.587 1.00 86.44 285 GLN A CA 1
ATOM 2150 C C . GLN A 1 285 ? -28.013 -0.456 12.080 1.00 86.44 285 GLN A C 1
ATOM 2152 O O . GLN A 1 285 ? -28.285 -0.919 10.971 1.00 86.44 285 GLN A O 1
ATOM 2157 N N . VAL A 1 286 ? -27.130 -1.016 12.905 1.00 86.25 286 VAL A N 1
ATOM 2158 C CA . VAL A 1 286 ? -26.442 -2.267 12.575 1.00 86.25 286 VAL A CA 1
ATOM 2159 C C . VAL A 1 286 ? -27.472 -3.404 12.576 1.00 86.25 286 VAL A C 1
ATOM 2161 O O . VAL A 1 286 ? -28.162 -3.590 13.583 1.00 86.25 286 VAL A O 1
ATOM 2164 N N . PRO A 1 287 ? -27.614 -4.175 11.482 1.00 84.25 287 PRO A N 1
ATOM 2165 C CA . PRO A 1 287 ? -28.461 -5.360 11.485 1.00 84.25 287 PRO A CA 1
ATOM 2166 C C . PRO A 1 287 ? -27.880 -6.430 12.416 1.00 84.25 287 PRO A C 1
ATOM 2168 O O . PRO A 1 287 ? -26.727 -6.368 12.838 1.00 84.25 287 PRO A O 1
ATOM 2171 N N . THR A 1 288 ? -28.652 -7.466 12.730 1.00 86.56 288 THR A N 1
ATOM 2172 C CA . THR A 1 288 ? -28.084 -8.622 13.430 1.00 86.56 288 THR A CA 1
ATOM 2173 C C . THR A 1 288 ? -27.064 -9.311 12.527 1.00 86.56 288 THR A C 1
ATOM 2175 O O . THR A 1 288 ? -27.399 -9.754 11.429 1.00 86.56 288 THR A O 1
ATOM 2178 N N . LEU A 1 289 ? -25.817 -9.400 12.993 1.00 81.50 289 LEU A N 1
ATOM 2179 C CA . LEU A 1 289 ? -24.700 -9.962 12.240 1.00 81.50 289 LEU A CA 1
ATOM 2180 C C . LEU A 1 289 ? -24.058 -11.121 12.996 1.00 81.50 289 LEU A C 1
ATOM 2182 O O . LEU A 1 289 ? -23.934 -11.102 14.220 1.00 81.50 289 LEU A O 1
ATOM 2186 N N . HIS A 1 290 ? -23.601 -12.112 12.235 1.00 80.94 290 HIS A N 1
ATOM 2187 C CA . HIS A 1 290 ? -22.742 -13.175 12.734 1.00 80.94 290 HIS A CA 1
ATOM 2188 C C . HIS A 1 290 ? -21.292 -12.882 12.338 1.00 80.94 290 HIS A C 1
ATOM 2190 O O . HIS A 1 290 ? -20.973 -12.775 11.153 1.00 80.94 290 HIS A O 1
ATOM 2196 N N . TYR A 1 291 ? -20.403 -12.777 13.326 1.00 78.69 291 TYR A N 1
ATOM 2197 C CA . TYR A 1 291 ? -19.003 -12.417 13.111 1.00 78.69 291 TYR A CA 1
ATOM 2198 C C . TYR A 1 291 ? -18.121 -13.663 13.043 1.00 78.69 291 TYR A C 1
ATOM 2200 O O . TYR A 1 291 ? -18.119 -14.491 13.952 1.00 78.69 291 TYR A O 1
ATOM 2208 N N . ARG A 1 292 ? -17.318 -13.769 11.982 1.00 80.19 292 ARG A N 1
ATOM 2209 C CA . ARG A 1 292 ? -16.217 -14.733 11.885 1.00 80.19 292 ARG A CA 1
ATOM 2210 C C . ARG A 1 292 ? -14.944 -13.979 11.532 1.00 80.19 292 ARG A C 1
ATOM 2212 O O . ARG A 1 292 ? -14.836 -13.432 10.440 1.00 80.19 292 ARG A O 1
ATOM 2219 N N . THR A 1 293 ? -13.987 -13.965 12.451 1.00 76.94 293 THR A N 1
ATOM 2220 C CA . THR A 1 293 ? -12.711 -13.261 12.289 1.00 76.94 293 THR A CA 1
ATOM 2221 C C . THR A 1 293 ? -11.569 -14.260 12.127 1.00 76.94 293 THR A C 1
ATOM 2223 O O . THR A 1 293 ? -11.544 -15.315 12.762 1.00 76.94 293 THR A O 1
ATOM 2226 N N . LEU A 1 294 ? -10.623 -13.942 11.241 1.00 80.00 294 LEU A N 1
ATOM 2227 C CA . LEU A 1 294 ? -9.376 -14.686 11.072 1.00 80.00 294 LEU A CA 1
ATOM 2228 C C . LEU A 1 294 ? -8.208 -13.744 11.362 1.00 80.00 294 LEU A C 1
ATOM 2230 O O . LEU A 1 294 ? -7.753 -13.008 10.487 1.00 80.00 294 LEU A O 1
ATOM 2234 N N . ASN A 1 295 ? -7.724 -13.775 12.599 1.00 74.81 295 ASN A N 1
ATOM 2235 C CA . ASN A 1 295 ? -6.677 -12.873 13.060 1.00 74.81 295 ASN A CA 1
ATOM 2236 C C . ASN A 1 295 ? -5.302 -13.484 12.773 1.00 74.81 295 ASN A C 1
ATOM 2238 O O . ASN A 1 295 ? -4.917 -14.468 13.399 1.00 74.81 295 ASN A O 1
ATOM 2242 N N . ARG A 1 296 ? -4.562 -12.899 11.824 1.00 78.75 296 ARG A N 1
ATOM 2243 C CA . ARG A 1 296 ? -3.181 -13.306 11.497 1.00 78.75 296 ARG A CA 1
ATOM 2244 C C . ARG A 1 296 ? -2.113 -12.420 12.143 1.00 78.75 296 ARG A C 1
ATOM 2246 O O . ARG A 1 296 ? -0.946 -12.787 12.147 1.00 78.75 296 ARG A O 1
ATOM 2253 N N . ILE A 1 297 ? -2.504 -11.264 12.681 1.00 79.81 297 ILE A N 1
ATOM 2254 C CA . ILE A 1 297 ? -1.604 -10.335 13.374 1.00 79.81 297 ILE A CA 1
ATOM 2255 C C . ILE A 1 297 ? -1.552 -10.736 14.852 1.00 79.81 297 ILE A C 1
ATOM 2257 O O . ILE A 1 297 ? -2.603 -10.688 15.506 1.00 79.81 297 ILE A O 1
ATOM 2261 N N . PRO A 1 298 ? -0.378 -11.109 15.399 1.00 74.25 298 PRO A N 1
ATOM 2262 C CA . PRO A 1 298 ? -0.291 -11.565 16.779 1.00 74.25 298 PRO A CA 1
ATOM 2263 C C . PRO A 1 298 ? -0.785 -10.511 17.772 1.00 74.25 298 PRO A C 1
ATOM 2265 O O . PRO A 1 298 ? -0.456 -9.323 17.694 1.00 74.25 298 PRO A O 1
ATOM 2268 N N . PHE A 1 299 ? -1.614 -10.966 18.704 1.00 72.62 299 PHE A N 1
ATOM 2269 C CA . PHE A 1 299 ? -2.310 -10.110 19.654 1.00 72.62 299 PHE A CA 1
ATOM 2270 C C . PHE A 1 299 ? -1.395 -9.640 20.786 1.00 72.62 299 PHE A C 1
ATOM 2272 O O . PHE A 1 299 ? -0.599 -10.422 21.300 1.00 72.62 299 PHE A O 1
ATOM 2279 N N . ALA A 1 300 ? -1.543 -8.373 21.190 1.00 67.00 300 ALA A N 1
ATOM 2280 C CA . ALA A 1 300 ? -0.788 -7.756 22.287 1.00 67.00 300 ALA A CA 1
ATOM 2281 C C . ALA A 1 300 ? 0.749 -7.867 22.145 1.00 67.00 300 ALA A C 1
ATOM 2283 O O . ALA A 1 300 ? 1.471 -8.043 23.123 1.00 67.00 300 ALA A O 1
ATOM 2284 N N . LYS A 1 301 ? 1.254 -7.760 20.906 1.00 70.38 301 LYS A N 1
ATOM 2285 C CA . LYS A 1 301 ? 2.696 -7.778 20.575 1.00 70.38 301 LYS A CA 1
ATOM 2286 C C . LYS A 1 301 ? 3.209 -6.468 19.967 1.00 70.38 301 LYS A C 1
ATOM 2288 O O . LYS A 1 301 ? 4.238 -6.459 19.307 1.00 70.38 301 LYS A O 1
ATOM 2293 N N . GLY A 1 302 ? 2.456 -5.374 20.102 1.00 73.56 302 GLY A N 1
ATOM 2294 C CA . GLY A 1 302 ? 2.825 -4.078 19.513 1.00 73.56 302 GLY A CA 1
ATOM 2295 C C . GLY A 1 302 ? 2.736 -4.008 17.980 1.00 73.56 302 GLY A C 1
ATOM 2296 O O . GLY A 1 302 ? 3.225 -3.056 17.394 1.00 73.56 302 GLY A O 1
ATOM 2297 N N . MET A 1 303 ? 2.093 -4.982 17.324 1.00 79.50 303 MET A N 1
ATOM 2298 C CA . MET A 1 303 ? 1.994 -5.070 15.854 1.00 79.50 303 MET A CA 1
ATOM 2299 C C . MET A 1 303 ? 0.688 -4.501 15.267 1.00 79.50 303 MET A C 1
ATOM 2301 O O . MET A 1 303 ? 0.294 -4.861 14.163 1.00 79.50 303 MET A O 1
ATOM 2305 N N . GLY A 1 304 ? -0.037 -3.656 16.006 1.00 83.38 304 GLY A N 1
ATOM 2306 C CA . GLY A 1 304 ? -1.240 -2.990 15.479 1.00 83.38 304 GLY A CA 1
ATOM 2307 C C . GLY A 1 304 ? -2.470 -3.890 15.279 1.00 83.38 304 GLY A C 1
ATOM 2308 O O . GLY A 1 304 ? -3.353 -3.550 14.495 1.00 83.38 304 GLY A O 1
ATOM 2309 N N . SER A 1 305 ? -2.569 -5.020 15.993 1.00 83.38 305 SER A N 1
ATOM 2310 C CA . SER A 1 305 ? -3.716 -5.948 15.901 1.00 83.38 305 SER A CA 1
ATOM 2311 C C . SER A 1 305 ? -5.070 -5.266 16.199 1.00 83.38 305 SER A C 1
ATOM 2313 O O . SER A 1 305 ? -6.047 -5.518 15.496 1.00 83.38 305 SER A O 1
ATOM 2315 N N . SER A 1 306 ? -5.121 -4.338 17.171 1.00 83.44 306 SER A N 1
ATOM 2316 C CA . SER A 1 306 ? -6.332 -3.554 17.502 1.00 83.44 306 SER A CA 1
ATOM 2317 C C . SER A 1 306 ? -6.768 -2.651 16.349 1.00 83.44 306 SER A C 1
ATOM 2319 O O . SER A 1 306 ? -7.891 -2.766 15.855 1.00 83.44 306 SER A O 1
ATOM 2321 N N . SER A 1 307 ? -5.854 -1.813 15.853 1.00 89.69 307 SER A N 1
ATOM 2322 C CA . SER A 1 307 ? -6.124 -0.926 14.722 1.00 89.69 307 SER A CA 1
ATOM 2323 C C . SER A 1 307 ? -6.578 -1.706 13.484 1.00 89.69 307 SER A C 1
ATOM 2325 O O . SER A 1 307 ? -7.536 -1.307 12.825 1.00 89.69 307 SER A O 1
ATOM 2327 N N . ALA A 1 308 ? -5.961 -2.860 13.204 1.00 89.81 308 ALA A N 1
ATOM 2328 C CA . ALA A 1 308 ? -6.369 -3.733 12.105 1.00 89.81 308 ALA A CA 1
ATOM 2329 C C . ALA A 1 308 ? -7.784 -4.307 12.292 1.00 89.81 308 ALA A C 1
ATOM 2331 O O . ALA A 1 308 ? -8.562 -4.368 11.336 1.00 89.81 308 ALA A O 1
ATOM 2332 N N . ALA A 1 309 ? -8.156 -4.688 13.516 1.00 89.00 309 ALA A N 1
ATOM 2333 C CA . ALA A 1 309 ? -9.511 -5.132 13.836 1.00 89.00 309 ALA A CA 1
ATOM 2334 C C . ALA A 1 309 ? -10.545 -4.007 13.640 1.00 89.00 309 ALA A C 1
ATOM 2336 O O . ALA A 1 309 ? -11.590 -4.235 13.037 1.00 89.00 309 ALA A O 1
ATOM 2337 N N . ILE A 1 310 ? -10.242 -2.781 14.075 1.00 90.81 310 ILE A N 1
ATOM 2338 C CA . ILE A 1 310 ? -11.121 -1.615 13.884 1.00 90.81 310 ILE A CA 1
ATOM 2339 C C . ILE A 1 310 ? -11.300 -1.300 12.401 1.00 90.81 310 ILE A C 1
ATOM 2341 O O . ILE A 1 310 ? -12.429 -1.221 11.919 1.00 90.81 310 ILE A O 1
ATOM 2345 N N . VAL A 1 311 ? -10.196 -1.154 11.662 1.00 94.06 311 VAL A N 1
ATOM 2346 C CA . VAL A 1 311 ? -10.234 -0.811 10.234 1.00 94.06 311 VAL A CA 1
ATOM 2347 C C . VAL A 1 311 ? -10.966 -1.895 9.441 1.00 94.06 311 VAL A C 1
ATOM 2349 O O . VAL A 1 311 ? -11.828 -1.571 8.627 1.00 94.06 311 VAL A O 1
ATOM 2352 N N . SER A 1 312 ? -10.701 -3.179 9.709 1.00 92.44 312 SER A N 1
ATOM 2353 C CA . SER A 1 312 ? -11.424 -4.278 9.049 1.00 92.44 312 SER A CA 1
ATOM 2354 C C . SER A 1 312 ? -12.919 -4.289 9.378 1.00 92.44 312 SER A C 1
ATOM 2356 O O . SER A 1 312 ? -13.725 -4.515 8.477 1.00 92.44 312 SER A O 1
ATOM 2358 N N . GLY A 1 313 ? -13.301 -3.977 10.619 1.00 93.00 313 GLY A N 1
ATOM 2359 C CA . GLY A 1 313 ? -14.696 -3.801 11.016 1.00 93.00 313 GLY A CA 1
ATOM 2360 C C . GLY A 1 313 ? -15.390 -2.675 10.252 1.00 93.00 313 GLY A C 1
ATOM 2361 O O . GLY A 1 313 ? -16.471 -2.885 9.707 1.00 93.00 313 GLY A O 1
ATOM 2362 N N . ILE A 1 314 ? -14.752 -1.503 10.143 1.00 94.00 314 ILE A N 1
ATOM 2363 C CA . ILE A 1 314 ? -15.313 -0.369 9.391 1.00 94.00 314 ILE A CA 1
ATOM 2364 C C . ILE A 1 314 ? -15.510 -0.756 7.925 1.00 94.00 314 ILE A C 1
ATOM 2366 O O . ILE A 1 314 ? -16.600 -0.589 7.385 1.00 94.00 314 ILE A O 1
ATOM 2370 N N . LEU A 1 315 ? -14.485 -1.330 7.290 1.00 93.12 315 LEU A N 1
ATOM 2371 C CA . LEU A 1 315 ? -14.561 -1.746 5.888 1.00 93.12 315 LEU A CA 1
ATOM 2372 C C . LEU A 1 315 ? -15.644 -2.810 5.658 1.00 93.12 315 LEU A C 1
ATOM 2374 O O . LEU A 1 315 ? -16.383 -2.722 4.679 1.00 93.12 315 LEU A O 1
ATOM 2378 N N . ALA A 1 316 ? -15.782 -3.782 6.564 1.00 90.50 316 ALA A N 1
ATOM 2379 C CA . ALA A 1 316 ? -16.838 -4.788 6.491 1.00 90.50 316 ALA A CA 1
ATOM 2380 C C . ALA A 1 316 ? -18.234 -4.164 6.645 1.00 90.50 316 ALA A C 1
ATOM 2382 O O . ALA A 1 316 ? -19.136 -4.484 5.873 1.00 90.50 316 ALA A O 1
ATOM 2383 N N . GLY A 1 317 ? -18.411 -3.248 7.601 1.00 89.56 317 GLY A N 1
ATOM 2384 C CA . GLY A 1 317 ? -19.675 -2.544 7.817 1.00 89.56 317 GLY A CA 1
ATOM 2385 C C . GLY A 1 317 ? -20.092 -1.705 6.608 1.00 89.56 317 GLY A C 1
ATOM 2386 O O . GLY A 1 317 ? -21.230 -1.805 6.158 1.00 89.56 317 GLY A O 1
ATOM 2387 N N . LEU A 1 318 ? -19.153 -0.949 6.032 1.00 87.00 318 LEU A N 1
ATOM 2388 C CA . LEU A 1 318 ? -19.368 -0.161 4.816 1.00 87.00 318 LEU A CA 1
ATOM 2389 C C . LEU A 1 318 ? -19.741 -1.037 3.617 1.00 87.00 318 LEU A C 1
ATOM 2391 O O . LEU A 1 318 ? -20.696 -0.728 2.904 1.00 87.00 318 LEU A O 1
ATOM 2395 N N . ALA A 1 319 ? -19.039 -2.159 3.433 1.00 88.50 319 ALA A N 1
ATOM 2396 C CA . ALA A 1 319 ? -19.338 -3.110 2.368 1.00 88.50 319 ALA A CA 1
ATOM 2397 C C . ALA A 1 319 ? -20.746 -3.712 2.511 1.00 88.50 319 ALA A C 1
ATOM 2399 O O . ALA A 1 319 ? -21.473 -3.798 1.524 1.00 88.50 319 ALA A O 1
ATOM 2400 N N . LEU A 1 320 ? -21.155 -4.078 3.732 1.00 83.38 320 LEU A N 1
ATOM 2401 C CA . LEU A 1 320 ? -22.505 -4.583 4.013 1.00 83.38 320 LEU A CA 1
ATOM 2402 C C . LEU A 1 320 ? -23.587 -3.526 3.766 1.00 83.38 320 LEU A C 1
ATOM 2404 O O . LEU A 1 320 ? -24.660 -3.857 3.270 1.00 83.38 320 LEU A O 1
ATOM 2408 N N . ALA A 1 321 ? -23.302 -2.266 4.090 1.00 84.06 321 ALA A N 1
ATOM 2409 C CA . ALA A 1 321 ? -24.223 -1.156 3.875 1.00 84.06 321 ALA A CA 1
ATOM 2410 C C . ALA A 1 321 ? -24.245 -0.637 2.424 1.00 84.06 321 ALA A C 1
ATOM 2412 O O . ALA A 1 321 ? -25.059 0.226 2.097 1.00 84.06 321 ALA A O 1
ATOM 2413 N N . GLY A 1 322 ? -23.351 -1.124 1.554 1.00 85.19 322 GLY A N 1
ATOM 2414 C CA . GLY A 1 322 ? -23.210 -0.629 0.183 1.00 85.19 322 GLY A CA 1
ATOM 2415 C C . GLY A 1 322 ? -22.736 0.827 0.112 1.00 85.19 322 GLY A C 1
ATOM 2416 O O . GLY A 1 322 ? -23.137 1.557 -0.793 1.00 85.19 322 GLY A O 1
ATOM 2417 N N . PHE A 1 323 ? -21.912 1.261 1.069 1.00 82.62 323 PHE A N 1
ATOM 2418 C CA . PHE A 1 323 ? -21.436 2.640 1.186 1.00 82.62 323 PHE A CA 1
ATOM 2419 C C . PHE A 1 323 ? -19.909 2.723 1.096 1.00 82.62 323 PHE A C 1
ATOM 2421 O O . PHE A 1 323 ? -19.206 1.770 1.416 1.00 82.62 323 PHE A O 1
ATOM 2428 N N . ASN A 1 324 ? -19.387 3.881 0.692 1.00 83.38 324 ASN A N 1
ATOM 2429 C CA . ASN A 1 324 ? -17.952 4.154 0.647 1.00 83.38 324 ASN A CA 1
ATOM 2430 C C . ASN A 1 324 ? -17.647 5.442 1.409 1.00 83.38 324 ASN A C 1
ATOM 2432 O O . ASN A 1 324 ? -18.362 6.428 1.259 1.00 83.38 324 ASN A O 1
ATOM 2436 N N . LEU A 1 325 ? -16.557 5.440 2.173 1.00 81.69 325 LEU A N 1
ATOM 2437 C CA . LEU A 1 325 ? -16.016 6.640 2.808 1.00 81.69 325 LEU A CA 1
ATOM 2438 C C . LEU A 1 325 ? -14.855 7.212 2.002 1.00 81.69 325 LEU A C 1
ATOM 2440 O O . LEU A 1 325 ? -14.141 6.486 1.302 1.00 81.69 325 LEU A O 1
ATOM 2444 N N . GLN A 1 326 ? -14.623 8.514 2.146 1.00 76.44 326 GLN A N 1
ATOM 2445 C CA . GLN A 1 326 ? -13.450 9.150 1.567 1.00 76.44 326 GLN A CA 1
ATOM 2446 C C . GLN A 1 326 ? -12.170 8.723 2.297 1.00 76.44 326 GLN A C 1
ATOM 2448 O O . GLN A 1 326 ? -12.062 8.786 3.520 1.00 76.44 326 GLN A O 1
ATOM 2453 N N . VAL A 1 327 ? -11.158 8.336 1.519 1.00 79.88 327 VAL A N 1
ATOM 2454 C CA . VAL A 1 327 ? -9.799 8.002 1.995 1.00 79.88 327 VAL A CA 1
ATOM 2455 C C . VAL A 1 327 ? -8.749 9.018 1.532 1.00 79.88 327 VAL A C 1
ATOM 2457 O O . VAL A 1 327 ? -7.554 8.825 1.699 1.00 79.88 327 VAL A O 1
ATOM 2460 N N . LYS A 1 328 ? -9.189 10.095 0.882 1.00 72.31 328 LYS A N 1
ATOM 2461 C CA . LYS A 1 328 ? -8.365 11.229 0.458 1.00 72.31 328 LYS A CA 1
ATOM 2462 C C . LYS A 1 328 ? -9.099 12.508 0.838 1.00 72.31 328 LYS A C 1
ATOM 2464 O O . LYS A 1 328 ? -10.320 12.488 0.961 1.00 72.31 328 LYS A O 1
ATOM 2469 N N . HIS A 1 329 ? -8.367 13.606 0.983 1.00 78.81 329 HIS A N 1
ATOM 2470 C CA . HIS A 1 329 ? -8.896 14.923 1.355 1.00 78.81 329 HIS A CA 1
ATOM 2471 C C . HIS A 1 329 ? -9.522 14.969 2.751 1.00 78.81 329 HIS A C 1
ATOM 2473 O O . HIS A 1 329 ? -8.844 15.377 3.688 1.00 78.81 329 HIS A O 1
ATOM 2479 N N . GLU A 1 330 ? -10.786 14.578 2.915 1.00 83.00 330 GLU A N 1
ATOM 2480 C CA . GLU A 1 330 ? -11.454 14.568 4.224 1.00 83.00 330 GLU A CA 1
ATOM 2481 C C . GLU A 1 330 ? -11.039 13.366 5.080 1.00 83.00 330 GLU A C 1
ATOM 2483 O O . GLU A 1 330 ? -11.062 13.455 6.305 1.00 83.00 330 GLU A O 1
ATOM 2488 N N . GLU A 1 331 ? -10.568 12.289 4.438 1.00 89.69 331 GLU A N 1
ATOM 2489 C CA . GLU A 1 331 ? -10.046 11.083 5.098 1.00 89.69 331 GLU A CA 1
ATOM 2490 C C . GLU A 1 331 ? -10.986 10.545 6.188 1.00 89.69 331 GLU A C 1
ATOM 2492 O O . GLU A 1 331 ? -10.561 10.198 7.290 1.00 89.69 331 GLU A O 1
ATOM 2497 N N . GLU A 1 332 ? -12.282 10.488 5.893 1.00 91.25 332 GLU A N 1
ATOM 2498 C CA . GLU A 1 332 ? -13.336 10.079 6.824 1.00 91.25 332 GLU A CA 1
ATOM 2499 C C . GLU A 1 332 ? -13.034 8.728 7.488 1.00 91.25 332 GLU A C 1
ATOM 2501 O O . GLU A 1 332 ? -13.212 8.580 8.697 1.00 91.25 332 GLU A O 1
ATOM 2506 N N . LEU A 1 333 ? -12.502 7.763 6.725 1.00 92.88 333 LEU A N 1
ATOM 2507 C CA . LEU A 1 333 ? -12.094 6.463 7.266 1.00 92.88 333 LEU A CA 1
ATOM 2508 C C . LEU A 1 333 ? -11.008 6.608 8.343 1.00 92.88 333 LEU A C 1
ATOM 2510 O O . LEU A 1 333 ? -11.110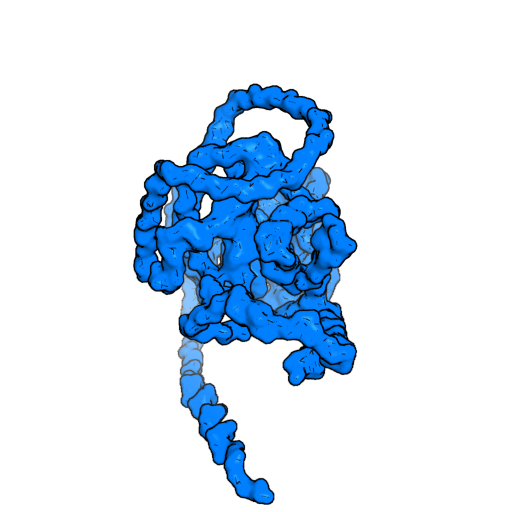 5.987 9.401 1.00 92.88 333 LEU A O 1
ATOM 2514 N N . LEU A 1 334 ? -9.992 7.443 8.093 1.00 95.12 334 LEU A N 1
ATOM 2515 C CA . LEU A 1 334 ? -8.935 7.730 9.062 1.00 95.12 334 LEU A CA 1
ATOM 2516 C C . LEU A 1 334 ? -9.519 8.408 10.298 1.00 95.12 334 LEU A C 1
ATOM 2518 O O . LEU A 1 334 ? -9.181 8.010 11.409 1.00 95.12 334 LEU A O 1
ATOM 2522 N N . GLN A 1 335 ? -10.399 9.399 10.123 1.00 95.69 335 GLN A N 1
ATOM 2523 C CA . GLN A 1 335 ? -11.004 10.109 11.252 1.00 95.69 335 GLN A CA 1
ATOM 2524 C C . GLN A 1 335 ? -11.777 9.150 12.155 1.00 95.69 335 GLN A C 1
ATOM 2526 O O . GLN A 1 335 ? -11.568 9.138 13.365 1.00 95.69 335 GLN A O 1
ATOM 2531 N N . ILE A 1 336 ? -12.634 8.309 11.574 1.00 94.31 336 ILE A N 1
ATOM 2532 C CA . ILE A 1 336 ? -13.449 7.358 12.332 1.00 94.31 336 ILE A CA 1
ATOM 2533 C C . ILE A 1 336 ? -12.563 6.329 13.032 1.00 94.31 336 ILE A C 1
ATOM 2535 O O . ILE A 1 336 ? -12.668 6.162 14.246 1.00 94.31 336 ILE A O 1
ATOM 2539 N N . ALA A 1 337 ? -11.662 5.671 12.300 1.00 94.19 337 ALA A N 1
ATOM 2540 C CA . ALA A 1 337 ? -10.811 4.628 12.865 1.00 94.19 337 ALA A CA 1
ATOM 2541 C C . ALA A 1 337 ? -9.892 5.173 13.971 1.00 94.19 337 ALA A C 1
ATOM 2543 O O . ALA A 1 337 ? -9.766 4.565 15.035 1.00 94.19 337 ALA A O 1
ATOM 2544 N N . THR A 1 338 ? -9.307 6.353 13.757 1.00 93.88 338 THR A N 1
ATOM 2545 C CA . THR A 1 338 ? -8.399 6.984 14.722 1.00 93.88 338 THR A CA 1
ATOM 2546 C C . THR A 1 338 ? -9.143 7.512 15.945 1.00 93.88 338 THR A C 1
ATOM 2548 O O . THR A 1 338 ? -8.604 7.452 17.042 1.00 93.88 338 THR A O 1
ATOM 2551 N N . ASN A 1 339 ? -10.397 7.956 15.813 1.00 92.44 339 ASN A N 1
ATOM 2552 C CA . ASN A 1 339 ? -11.225 8.327 16.966 1.00 92.44 339 ASN A CA 1
ATOM 2553 C C . ASN A 1 339 ? -11.582 7.128 17.855 1.00 92.44 339 ASN A C 1
ATOM 2555 O O . ASN A 1 339 ? -11.780 7.302 19.056 1.00 92.44 339 ASN A O 1
ATOM 2559 N N . ILE A 1 340 ? -11.665 5.922 17.285 1.00 89.44 340 ILE A N 1
ATOM 2560 C CA . ILE A 1 340 ? -11.923 4.694 18.048 1.00 89.44 340 ILE A CA 1
ATOM 2561 C C . ILE A 1 340 ? -10.648 4.211 18.752 1.00 89.44 340 ILE A C 1
ATOM 2563 O O . ILE A 1 340 ? -10.712 3.839 19.922 1.00 89.44 340 ILE A O 1
ATOM 2567 N N . GLU A 1 341 ? -9.507 4.206 18.054 1.00 87.50 341 GLU A N 1
ATOM 2568 C CA . GLU A 1 341 ? -8.221 3.734 18.601 1.00 87.50 341 GLU A CA 1
ATOM 2569 C C . GLU A 1 341 ? -7.569 4.766 19.545 1.00 87.50 341 GLU A C 1
ATOM 2571 O O . GLU A 1 341 ? -6.951 4.412 20.548 1.00 87.50 341 GLU A O 1
ATOM 2576 N N . GLY A 1 342 ? -7.719 6.055 19.236 1.00 86.75 342 GLY A N 1
ATOM 2577 C CA . GLY A 1 342 ? -7.151 7.192 19.964 1.00 86.75 342 GLY A CA 1
ATOM 2578 C C . GLY A 1 342 ? -5.805 7.699 19.434 1.00 86.75 342 GLY A C 1
ATOM 2579 O O . GLY A 1 342 ? -5.299 8.694 19.951 1.00 86.75 342 GLY A O 1
ATOM 2580 N N . HIS A 1 343 ? -5.207 7.049 18.430 1.00 85.25 343 HIS A N 1
ATOM 2581 C CA . HIS A 1 343 ? -3.937 7.469 17.827 1.00 85.25 343 HIS A CA 1
ATOM 2582 C C . HIS A 1 343 ? -3.757 6.945 16.387 1.00 85.25 343 HIS A C 1
ATOM 2584 O O . HIS A 1 343 ? -4.257 5.867 16.055 1.00 85.25 343 HIS A O 1
ATOM 2590 N N . PRO A 1 344 ? -3.061 7.697 15.509 1.00 91.69 344 PRO A N 1
ATOM 2591 C CA . PRO A 1 344 ? -2.992 7.400 14.076 1.00 91.69 344 PRO A CA 1
ATOM 2592 C C . PRO A 1 344 ? -1.815 6.499 13.685 1.00 91.69 344 PRO A C 1
ATOM 2594 O O . PRO A 1 344 ? -1.791 6.003 12.565 1.00 91.69 344 PRO A O 1
ATOM 2597 N N . ASP A 1 345 ? -0.837 6.300 14.567 1.00 89.88 345 ASP A N 1
ATOM 2598 C CA . ASP A 1 345 ? 0.438 5.616 14.292 1.00 89.88 345 ASP A CA 1
ATOM 2599 C C . ASP A 1 345 ? 0.283 4.197 13.715 1.00 89.88 345 ASP A C 1
ATOM 2601 O O . ASP A 1 345 ? 1.038 3.831 12.824 1.00 89.88 345 ASP A O 1
ATOM 2605 N N . ASN A 1 346 ? -0.719 3.434 14.156 1.00 91.38 346 ASN A N 1
ATOM 2606 C CA . ASN A 1 346 ? -1.044 2.097 13.657 1.00 91.38 346 ASN A CA 1
ATOM 2607 C C . ASN A 1 346 ? -2.233 2.111 12.686 1.00 91.38 346 ASN A C 1
ATOM 2609 O O . ASN A 1 346 ? -2.293 1.308 11.753 1.00 91.38 346 ASN A O 1
ATOM 2613 N N . VAL A 1 347 ? -3.179 3.033 12.877 1.00 93.25 347 VAL A N 1
ATOM 2614 C CA . VAL A 1 347 ? -4.378 3.155 12.036 1.00 93.25 347 VAL A CA 1
ATOM 2615 C C . VAL A 1 347 ? -4.014 3.627 10.628 1.00 93.25 347 VAL A C 1
ATOM 2617 O O . VAL A 1 347 ? -4.416 3.004 9.647 1.00 93.25 347 VAL A O 1
ATOM 2620 N N . ALA A 1 348 ? -3.219 4.691 10.510 1.00 94.75 348 ALA A N 1
ATOM 2621 C CA . ALA A 1 348 ? -2.812 5.249 9.228 1.00 94.75 348 ALA A CA 1
ATOM 2622 C C . ALA A 1 348 ? -2.043 4.239 8.356 1.00 94.75 348 ALA A C 1
ATOM 2624 O O . ALA A 1 348 ? -2.444 4.050 7.206 1.00 94.75 348 ALA A O 1
ATOM 2625 N N . PRO A 1 349 ? -0.997 3.530 8.835 1.00 93.50 349 PRO A N 1
ATOM 2626 C CA . PRO A 1 349 ? -0.337 2.517 8.014 1.00 93.50 349 PRO A CA 1
ATOM 2627 C C . PRO A 1 349 ? -1.219 1.288 7.774 1.00 93.50 349 PRO A C 1
ATOM 2629 O O . PRO A 1 349 ? -1.044 0.632 6.752 1.00 93.50 349 PRO A O 1
ATOM 2632 N N . CYS A 1 350 ? -2.203 0.990 8.629 1.00 92.69 350 CYS A N 1
ATOM 2633 C CA . CYS A 1 350 ? -3.187 -0.053 8.330 1.00 92.69 350 CYS A CA 1
ATOM 2634 C C . CYS A 1 350 ? -4.083 0.318 7.134 1.00 92.69 350 CYS A C 1
ATOM 2636 O O . CYS A 1 350 ? -4.437 -0.556 6.344 1.00 92.69 350 CYS A O 1
ATOM 2638 N N . ILE A 1 351 ? -4.454 1.595 6.993 1.00 92.81 351 ILE A N 1
ATOM 2639 C CA . ILE A 1 351 ? -5.305 2.079 5.894 1.00 92.81 351 ILE A CA 1
ATOM 2640 C C . ILE A 1 351 ? -4.480 2.305 4.623 1.00 92.81 351 ILE A C 1
ATOM 2642 O O . ILE A 1 351 ? -4.858 1.868 3.537 1.00 92.81 351 ILE A O 1
ATOM 2646 N N . TYR A 1 352 ? -3.356 3.007 4.748 1.00 90.75 352 TYR A N 1
ATOM 2647 C CA . TYR A 1 352 ? -2.596 3.515 3.610 1.00 90.75 352 TYR A CA 1
ATOM 2648 C C . TYR A 1 352 ? -1.373 2.656 3.276 1.00 90.75 352 TYR A C 1
ATOM 2650 O O . TYR A 1 352 ? -0.923 2.648 2.129 1.00 90.75 352 TYR A O 1
ATOM 2658 N N . GLY A 1 353 ? -0.828 1.905 4.230 1.00 89.94 353 GLY A N 1
ATOM 2659 C CA . GLY A 1 353 ? 0.436 1.185 4.080 1.00 89.94 353 GLY A CA 1
ATOM 2660 C C . GLY A 1 353 ? 1.666 2.098 4.125 1.00 89.94 353 GLY A C 1
ATOM 2661 O O . GLY A 1 353 ? 1.572 3.326 4.071 1.00 89.94 353 GLY A O 1
ATOM 2662 N N . GLY A 1 354 ? 2.847 1.479 4.173 1.00 89.38 354 GLY A N 1
ATOM 2663 C CA . GLY A 1 354 ? 4.127 2.186 4.286 1.00 89.38 354 GLY A CA 1
ATOM 2664 C C . GLY A 1 354 ? 4.339 2.837 5.657 1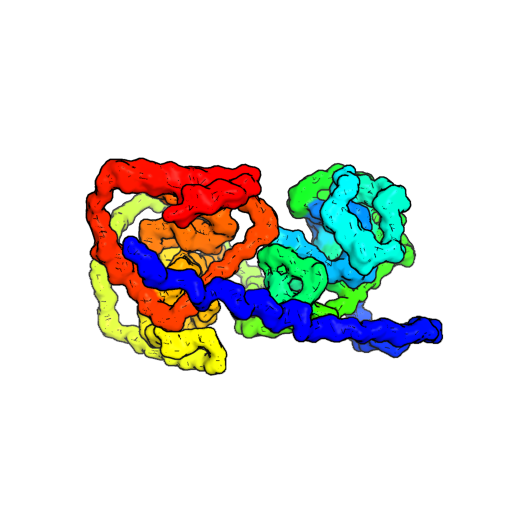.00 89.38 354 GLY A C 1
ATOM 2665 O O . GLY A 1 354 ? 3.639 2.525 6.616 1.00 89.38 354 GLY A O 1
ATOM 2666 N N . MET A 1 355 ? 5.316 3.742 5.737 1.00 91.94 355 MET A N 1
ATOM 2667 C CA . MET A 1 355 ? 5.564 4.561 6.924 1.00 91.94 355 MET A CA 1
ATOM 2668 C C . MET A 1 355 ? 4.695 5.817 6.871 1.00 91.94 355 MET A C 1
ATOM 2670 O O . MET A 1 355 ? 4.701 6.538 5.872 1.00 91.94 355 MET A O 1
ATOM 2674 N N . GLN A 1 356 ? 3.955 6.067 7.946 1.00 93.56 356 GLN A N 1
ATOM 2675 C CA . GLN A 1 356 ? 3.041 7.198 8.066 1.00 93.56 356 GLN A CA 1
ATOM 2676 C C . GLN A 1 356 ? 3.460 8.080 9.240 1.00 93.56 356 GLN A C 1
ATOM 2678 O O . GLN A 1 356 ? 3.785 7.579 10.316 1.00 93.56 356 GLN A O 1
ATOM 2683 N N . LEU A 1 357 ? 3.433 9.394 9.037 1.00 94.38 357 LEU A N 1
ATOM 2684 C CA . LEU A 1 357 ? 3.466 10.379 10.114 1.00 94.38 357 LEU A CA 1
ATOM 2685 C C . LEU A 1 357 ? 2.035 10.724 10.473 1.00 94.38 357 LEU A C 1
ATOM 2687 O O . LEU A 1 357 ? 1.211 10.869 9.577 1.00 94.38 357 LEU A O 1
ATOM 2691 N N . GLY A 1 358 ? 1.734 10.861 11.759 1.00 93.06 358 GLY A N 1
ATOM 2692 C CA . GLY A 1 358 ? 0.388 11.173 12.215 1.00 93.06 358 GLY A CA 1
ATOM 2693 C C . GLY A 1 358 ? 0.395 12.208 13.327 1.00 93.06 358 GLY A C 1
ATOM 2694 O O . GLY A 1 358 ? 1.188 12.104 14.260 1.00 93.06 358 GLY A O 1
ATOM 2695 N N . ILE A 1 359 ? -0.493 13.197 13.237 1.00 93.31 359 ILE A N 1
ATOM 2696 C CA . ILE A 1 359 ? -0.671 14.222 14.271 1.00 93.31 359 ILE A CA 1
ATOM 2697 C C . ILE A 1 359 ? -2.153 14.499 14.514 1.00 93.31 359 ILE A C 1
ATOM 2699 O O . ILE A 1 359 ? -2.990 14.322 13.629 1.00 93.31 359 ILE A O 1
ATOM 2703 N N . HIS A 1 360 ? -2.470 15.000 15.704 1.00 93.44 360 HIS A N 1
ATOM 2704 C CA . HIS A 1 360 ? -3.762 15.612 15.996 1.00 93.44 360 HIS A CA 1
ATOM 2705 C C . HIS A 1 360 ? -3.574 17.112 16.179 1.00 93.44 360 HIS A C 1
ATOM 2707 O O . HIS A 1 360 ? -2.776 17.530 17.014 1.00 93.44 360 HIS A O 1
ATOM 2713 N N . ASN A 1 361 ? -4.323 17.931 15.444 1.00 90.50 361 ASN A N 1
ATOM 2714 C CA . ASN A 1 361 ? -4.236 19.392 15.574 1.00 90.50 361 ASN A CA 1
ATOM 2715 C C . ASN A 1 361 ? -5.247 19.978 16.584 1.00 90.50 361 ASN A C 1
ATOM 2717 O O . ASN A 1 361 ? -5.485 21.182 16.589 1.00 90.50 361 ASN A O 1
ATOM 2721 N N . GLY A 1 362 ? -5.900 19.128 17.382 1.00 89.62 362 GLY A N 1
ATOM 2722 C CA . GLY A 1 362 ? -6.979 19.507 18.302 1.00 89.62 362 GLY A CA 1
ATOM 2723 C C . GLY A 1 362 ? -8.385 19.370 17.712 1.00 89.62 362 GLY A C 1
ATOM 2724 O O . GLY A 1 362 ? -9.343 19.263 18.470 1.00 89.62 362 GLY A O 1
ATOM 2725 N N . THR A 1 363 ? -8.515 19.312 16.385 1.00 89.81 363 THR A N 1
ATOM 2726 C CA . THR A 1 363 ? -9.813 19.175 15.694 1.00 89.81 363 THR A CA 1
ATOM 2727 C C . THR A 1 363 ? -9.903 17.944 14.803 1.00 89.81 363 THR A C 1
ATOM 2729 O O . THR A 1 363 ? -10.986 17.394 14.624 1.00 89.81 363 THR A O 1
ATOM 2732 N N . ARG A 1 364 ? -8.777 17.537 14.215 1.00 93.44 364 ARG A N 1
ATOM 2733 C CA . ARG A 1 364 ? -8.701 16.520 13.175 1.00 93.44 364 ARG A CA 1
ATOM 2734 C C . ARG A 1 364 ? -7.377 15.763 13.266 1.00 93.44 364 ARG A C 1
ATOM 2736 O O . ARG A 1 364 ? -6.338 16.342 13.604 1.00 93.44 364 ARG A O 1
ATOM 2743 N N . TRP A 1 365 ? -7.426 14.484 12.898 1.00 94.69 365 TRP A N 1
ATOM 2744 C CA . TRP A 1 365 ? -6.250 13.661 12.639 1.00 94.69 365 TRP A CA 1
ATOM 2745 C C . TRP A 1 365 ? -5.701 13.935 11.244 1.00 94.69 365 TRP A C 1
ATOM 2747 O O . TRP A 1 365 ? -6.447 13.949 10.265 1.00 94.69 365 TRP A O 1
ATOM 2757 N N . TRP A 1 366 ? -4.394 14.126 11.160 1.00 92.56 366 TRP A N 1
ATOM 2758 C CA . TRP A 1 366 ? -3.664 14.285 9.911 1.00 92.56 366 TRP A CA 1
ATOM 2759 C C . TRP A 1 366 ? -2.674 13.156 9.770 1.00 92.56 366 TRP A C 1
ATOM 2761 O O . TRP A 1 366 ? -2.082 12.731 10.766 1.00 92.56 366 TRP A O 1
ATOM 2771 N N . THR A 1 367 ? -2.458 12.718 8.537 1.00 95.12 367 THR A N 1
ATOM 2772 C CA . THR A 1 367 ? -1.369 11.808 8.233 1.00 95.12 367 THR A CA 1
ATOM 2773 C C . THR A 1 367 ? -0.730 12.120 6.892 1.00 95.12 367 THR A C 1
ATOM 2775 O O . THR A 1 367 ? -1.374 12.683 6.010 1.00 95.12 367 THR A O 1
ATOM 2778 N N . ASP A 1 368 ? 0.548 11.781 6.764 1.00 92.56 368 ASP A N 1
ATOM 2779 C CA . ASP A 1 368 ? 1.252 11.831 5.492 1.00 92.56 368 ASP A CA 1
ATOM 2780 C C . ASP A 1 368 ? 2.274 10.698 5.390 1.00 92.56 368 ASP A C 1
ATOM 2782 O O . ASP A 1 368 ? 2.838 10.239 6.391 1.00 92.56 368 ASP A O 1
ATOM 2786 N N . ARG A 1 369 ? 2.515 10.246 4.160 1.00 92.56 369 ARG A N 1
ATOM 2787 C CA . ARG A 1 369 ? 3.408 9.124 3.883 1.00 92.56 369 ARG A CA 1
ATOM 2788 C C . ARG A 1 369 ? 4.851 9.598 3.810 1.00 92.56 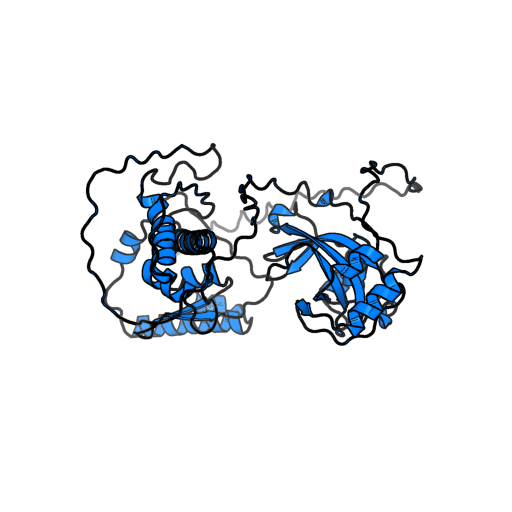369 ARG A C 1
ATOM 2790 O O . ARG A 1 369 ? 5.192 10.465 3.013 1.00 92.56 369 ARG A O 1
ATOM 2797 N N . VAL A 1 370 ? 5.733 8.898 4.517 1.00 91.81 370 VAL A N 1
ATOM 2798 C CA . VAL A 1 370 ? 7.179 9.021 4.315 1.00 91.81 370 VAL A CA 1
ATOM 2799 C C . VAL A 1 370 ? 7.602 8.104 3.171 1.00 91.81 370 VAL A C 1
ATOM 2801 O O . VAL A 1 370 ? 7.364 6.892 3.205 1.00 91.81 370 VAL A O 1
ATOM 2804 N N . THR A 1 371 ? 8.238 8.671 2.145 1.00 87.81 371 THR A N 1
ATOM 2805 C CA . THR A 1 371 ? 8.898 7.880 1.099 1.00 87.81 371 THR A CA 1
ATOM 2806 C C . THR A 1 371 ? 10.009 7.054 1.733 1.00 87.81 371 THR A C 1
ATOM 2808 O O . THR A 1 371 ? 10.860 7.598 2.429 1.00 87.81 371 THR A O 1
ATOM 2811 N N . MET A 1 372 ? 10.001 5.742 1.498 1.00 83.19 372 MET A N 1
ATOM 2812 C CA . MET A 1 372 ? 11.038 4.843 1.999 1.00 83.19 372 MET A CA 1
ATOM 2813 C C . MET A 1 372 ? 11.865 4.265 0.851 1.00 83.19 372 MET A C 1
ATOM 2815 O O . MET A 1 372 ? 11.304 3.987 -0.215 1.00 83.19 372 MET A O 1
ATOM 2819 N N . PRO A 1 373 ? 13.163 3.999 1.071 1.00 80.50 373 PRO A N 1
ATOM 2820 C CA . PRO A 1 373 ? 13.996 3.295 0.109 1.00 80.50 373 PRO A CA 1
ATOM 2821 C C . PRO A 1 373 ? 13.478 1.880 -0.133 1.00 80.50 373 PRO A C 1
ATOM 2823 O O . PRO A 1 373 ? 13.005 1.196 0.779 1.00 80.50 373 PRO A O 1
ATOM 2826 N N . HIS A 1 374 ? 13.597 1.426 -1.375 1.00 78.44 374 HIS A N 1
ATOM 2827 C CA . HIS A 1 374 ? 13.293 0.048 -1.734 1.00 78.44 374 HIS A CA 1
ATOM 2828 C C . HIS A 1 374 ? 14.330 -0.919 -1.136 1.00 78.44 374 HIS A C 1
ATOM 2830 O O . HIS A 1 374 ? 15.469 -0.542 -0.872 1.00 78.44 374 HIS A O 1
ATOM 2836 N N . GLY A 1 375 ? 13.938 -2.179 -0.929 1.00 77.50 375 GLY A N 1
ATOM 2837 C CA . GLY A 1 375 ? 14.845 -3.238 -0.460 1.00 77.50 375 GLY A CA 1
ATOM 2838 C C . GLY A 1 375 ? 15.043 -3.317 1.058 1.00 77.50 375 GLY A C 1
ATOM 2839 O O . GLY A 1 375 ? 15.743 -4.210 1.528 1.00 77.50 375 GLY A O 1
ATOM 2840 N N . LEU A 1 376 ? 14.406 -2.438 1.836 1.00 80.00 376 LEU A N 1
ATOM 2841 C CA . LEU A 1 376 ? 14.388 -2.547 3.293 1.00 80.00 376 LEU A CA 1
ATOM 2842 C C . LEU A 1 376 ? 13.540 -3.740 3.751 1.00 80.00 376 LEU A C 1
ATOM 2844 O O . LEU A 1 376 ? 12.406 -3.918 3.306 1.00 80.00 376 LEU A O 1
ATOM 2848 N N . MET A 1 377 ? 14.081 -4.520 4.688 1.00 81.31 377 MET A N 1
ATOM 2849 C CA . MET A 1 377 ? 13.381 -5.618 5.356 1.00 81.31 377 MET A CA 1
ATOM 2850 C C . MET A 1 377 ? 13.223 -5.303 6.843 1.00 81.31 377 MET A C 1
ATOM 2852 O O . MET A 1 377 ? 14.173 -4.873 7.496 1.00 81.31 377 MET A O 1
ATOM 2856 N N . CYS A 1 378 ? 12.027 -5.534 7.384 1.00 81.12 378 CYS A N 1
ATOM 2857 C CA . CYS A 1 378 ? 11.761 -5.418 8.814 1.00 81.12 378 CYS A CA 1
ATOM 2858 C C . CYS A 1 378 ? 11.860 -6.804 9.455 1.00 81.12 378 CYS A C 1
ATOM 2860 O O . CYS A 1 378 ? 11.088 -7.701 9.120 1.00 81.12 378 CYS A O 1
ATOM 2862 N N . VAL A 1 379 ? 12.811 -6.976 10.372 1.00 84.62 379 VAL A N 1
ATOM 2863 C CA . VAL A 1 379 ? 12.930 -8.193 11.179 1.00 84.62 379 VAL A CA 1
ATOM 2864 C C . VAL A 1 379 ? 12.266 -7.931 12.525 1.00 84.62 379 VAL A C 1
ATOM 2866 O O . VAL A 1 379 ? 12.739 -7.101 13.299 1.00 84.62 379 VAL A O 1
ATOM 2869 N N . VAL A 1 380 ? 11.164 -8.628 12.800 1.00 81.44 380 VAL A N 1
ATOM 2870 C CA . VAL A 1 380 ? 10.405 -8.474 14.047 1.00 81.44 380 VAL A CA 1
ATOM 2871 C C . VAL A 1 380 ? 10.721 -9.636 14.979 1.00 81.44 380 VAL A C 1
ATOM 2873 O O . VAL A 1 380 ? 10.453 -10.792 14.659 1.00 81.44 380 VAL A O 1
ATOM 2876 N N . PHE A 1 381 ? 11.258 -9.326 16.158 1.00 82.56 381 PHE A N 1
ATOM 2877 C CA . PHE A 1 381 ? 11.359 -10.292 17.246 1.00 82.56 381 PHE A CA 1
ATOM 2878 C C . PHE A 1 381 ? 10.065 -10.272 18.064 1.00 82.56 381 PHE A C 1
ATOM 2880 O O . PHE A 1 381 ? 9.757 -9.282 18.727 1.00 82.56 381 PHE A O 1
ATOM 2887 N N . CYS A 1 382 ? 9.302 -11.362 18.008 1.00 77.19 382 CYS A N 1
ATOM 2888 C CA . CYS A 1 382 ? 8.049 -11.512 18.741 1.00 77.19 382 CYS A CA 1
ATOM 2889 C C . CYS A 1 382 ? 8.248 -12.500 19.903 1.00 77.19 382 CYS A C 1
ATOM 2891 O O . CYS A 1 382 ? 8.201 -13.706 19.664 1.00 77.19 382 CYS A O 1
ATOM 2893 N N . PRO A 1 383 ? 8.469 -12.034 21.147 1.00 74.12 383 PRO A N 1
ATOM 2894 C CA . PRO A 1 383 ? 8.597 -12.925 22.298 1.00 74.12 383 PRO A CA 1
ATOM 2895 C C . PRO A 1 383 ? 7.272 -13.644 22.578 1.00 74.12 383 PRO A C 1
ATOM 2897 O O . PRO A 1 383 ? 6.208 -13.120 22.250 1.00 74.12 383 PRO A O 1
ATOM 2900 N N . ASP A 1 384 ? 7.304 -14.803 23.238 1.00 73.94 384 ASP A N 1
ATOM 2901 C CA . ASP A 1 384 ? 6.093 -15.598 23.507 1.00 73.94 384 ASP A CA 1
ATOM 2902 C C . ASP A 1 384 ? 5.162 -14.955 24.554 1.00 73.94 384 ASP A C 1
ATOM 2904 O O . ASP A 1 384 ? 3.942 -15.115 24.494 1.00 73.94 384 ASP A O 1
ATOM 2908 N N . HIS A 1 385 ? 5.685 -14.105 25.440 1.00 67.75 385 HIS A N 1
ATOM 2909 C CA . HIS A 1 385 ? 4.904 -13.424 26.482 1.00 67.75 385 HIS A CA 1
ATOM 2910 C C . HIS A 1 385 ? 4.133 -12.214 25.943 1.00 67.75 385 HIS A C 1
ATOM 2912 O O . HIS A 1 385 ? 4.676 -11.412 25.182 1.00 67.75 385 HIS A O 1
ATOM 2918 N N . ALA A 1 386 ? 2.842 -12.106 26.259 1.00 61.53 386 ALA A N 1
ATOM 2919 C CA . ALA A 1 386 ? 2.038 -10.930 25.925 1.00 61.53 386 ALA A CA 1
ATOM 2920 C C . ALA A 1 386 ? 2.353 -9.789 26.902 1.00 61.53 386 ALA A C 1
ATOM 2922 O O . ALA A 1 386 ? 2.492 -10.030 28.099 1.00 61.53 386 ALA A O 1
ATOM 2923 N N . THR A 1 387 ? 2.453 -8.564 26.396 1.00 58.53 387 THR A N 1
ATOM 2924 C CA . THR A 1 387 ? 2.562 -7.351 27.214 1.00 58.53 387 THR A CA 1
ATOM 2925 C C . THR A 1 387 ? 1.265 -6.567 27.082 1.00 58.53 387 THR A C 1
ATOM 2927 O O . THR A 1 387 ? 0.872 -6.188 25.975 1.00 58.53 387 THR A O 1
ATOM 2930 N N . GLU A 1 388 ? 0.573 -6.323 28.197 1.00 58.44 388 GLU A N 1
ATOM 2931 C CA . GLU A 1 388 ? -0.633 -5.498 28.174 1.00 58.44 388 GLU A CA 1
ATOM 2932 C C . GLU A 1 388 ? -0.273 -4.047 27.827 1.00 58.44 388 GLU A C 1
ATOM 2934 O O . GLU A 1 388 ? 0.556 -3.395 28.464 1.00 58.44 388 GLU A O 1
ATOM 2939 N N . THR A 1 389 ? -0.889 -3.525 26.766 1.00 59.09 389 THR A N 1
ATOM 2940 C CA . THR A 1 389 ? -0.565 -2.202 26.206 1.00 59.09 389 THR A CA 1
ATOM 2941 C C . THR A 1 389 ? -0.987 -1.065 27.144 1.00 59.09 389 THR A C 1
ATOM 2943 O O . THR A 1 389 ? -0.363 -0.004 27.161 1.00 59.09 389 THR A O 1
ATOM 2946 N N . SER A 1 390 ? -2.026 -1.297 27.951 1.00 60.06 390 SER A N 1
ATOM 2947 C CA . SER A 1 390 ? -2.489 -0.425 29.037 1.00 60.06 390 SER A CA 1
ATOM 2948 C C . SER A 1 390 ? -1.469 -0.337 30.170 1.00 60.06 390 SER A C 1
ATOM 2950 O O . SER A 1 390 ? -1.154 0.763 30.620 1.00 60.06 390 SER A O 1
ATOM 2952 N N . GLU A 1 391 ? -0.913 -1.473 30.589 1.00 59.59 391 GLU A N 1
ATOM 2953 C CA . GLU A 1 391 ? 0.081 -1.547 31.659 1.00 59.59 391 GLU A CA 1
ATOM 2954 C C . GLU A 1 391 ? 1.378 -0.841 31.241 1.00 59.59 391 GLU A C 1
ATOM 2956 O O . GLU A 1 391 ? 1.856 0.041 31.951 1.00 59.59 391 GLU A O 1
ATOM 2961 N N . ALA A 1 392 ? 1.869 -1.095 30.024 1.00 64.12 392 ALA A N 1
ATOM 2962 C CA . ALA A 1 392 ? 3.055 -0.424 29.490 1.00 64.12 392 ALA A CA 1
ATOM 2963 C C . ALA A 1 392 ? 2.891 1.106 29.387 1.00 64.12 392 ALA A C 1
ATOM 2965 O O . ALA A 1 392 ? 3.826 1.850 29.682 1.00 64.12 392 ALA A O 1
ATOM 2966 N N . ARG A 1 393 ? 1.699 1.594 29.003 1.00 66.38 393 ARG A N 1
ATOM 2967 C CA . ARG A 1 393 ? 1.403 3.038 28.958 1.00 66.38 393 ARG A CA 1
ATOM 2968 C C . ARG A 1 393 ? 1.244 3.654 30.346 1.00 66.38 393 ARG A C 1
ATOM 2970 O O . ARG A 1 393 ? 1.605 4.812 30.523 1.00 66.38 393 ARG A O 1
ATOM 2977 N N . SER A 1 394 ? 0.746 2.898 31.325 1.00 68.69 394 SER A N 1
ATOM 2978 C CA . SER A 1 394 ? 0.590 3.368 32.709 1.00 68.69 394 SER A CA 1
ATOM 2979 C C . SER A 1 394 ? 1.925 3.654 33.407 1.00 68.69 394 SER A C 1
ATOM 2981 O O . SER A 1 394 ? 1.978 4.444 34.346 1.00 68.69 394 SER A O 1
ATOM 2983 N N . LEU A 1 395 ? 3.013 3.062 32.905 1.00 76.19 395 LEU A N 1
ATOM 2984 C CA . LEU A 1 395 ? 4.377 3.282 33.387 1.00 76.19 395 LEU A CA 1
ATOM 2985 C C . LEU A 1 395 ? 5.005 4.586 32.861 1.00 76.19 395 LEU A C 1
ATOM 2987 O O . LEU A 1 395 ? 6.083 4.973 33.319 1.00 76.19 395 LEU A O 1
ATOM 2991 N N . LEU A 1 396 ? 4.370 5.268 31.900 1.00 80.06 396 LEU A N 1
ATOM 2992 C CA . LEU A 1 396 ? 4.894 6.511 31.336 1.00 80.06 396 LEU A CA 1
ATOM 2993 C C . LEU A 1 396 ? 4.694 7.680 32.306 1.00 80.06 396 LEU A C 1
ATOM 2995 O O . LEU A 1 396 ? 3.612 7.899 32.850 1.00 80.06 396 LEU A O 1
ATOM 2999 N N . LYS A 1 397 ? 5.747 8.481 32.488 1.00 84.50 397 LYS A N 1
ATOM 3000 C CA . LYS A 1 397 ? 5.677 9.714 33.278 1.00 84.50 397 LYS A CA 1
ATOM 3001 C C . LYS A 1 397 ? 4.842 10.759 32.539 1.00 84.50 397 LYS A C 1
ATOM 3003 O O . LYS A 1 397 ? 5.016 10.963 31.341 1.00 84.50 397 LYS A O 1
ATOM 3008 N N . ALA A 1 398 ? 4.004 11.486 33.275 1.00 87.62 398 ALA A N 1
ATOM 3009 C CA . ALA A 1 398 ? 3.229 12.601 32.723 1.00 87.62 398 ALA A CA 1
ATOM 3010 C C . ALA A 1 398 ? 4.101 13.800 32.301 1.00 87.62 398 ALA A C 1
ATOM 3012 O O . ALA A 1 398 ? 3.663 14.638 31.518 1.00 87.62 398 ALA A O 1
ATOM 3013 N N . GLN A 1 399 ? 5.320 13.900 32.839 1.00 91.75 399 GLN A N 1
ATOM 3014 C CA . GLN A 1 399 ? 6.274 14.969 32.556 1.00 91.75 399 GLN A CA 1
ATOM 3015 C C . GLN A 1 399 ? 7.646 14.369 32.246 1.00 91.75 399 GLN A C 1
ATOM 3017 O O . GLN A 1 399 ? 8.056 13.384 32.866 1.00 91.75 399 GLN A O 1
ATOM 3022 N N . VAL A 1 400 ? 8.341 14.985 31.293 1.00 93.31 400 VAL A N 1
ATOM 3023 C CA . VAL A 1 400 ? 9.716 14.665 30.890 1.00 93.31 400 VAL A CA 1
ATOM 3024 C C . VAL A 1 400 ? 10.549 15.939 30.913 1.00 93.31 400 VAL A C 1
ATOM 3026 O O . VAL A 1 400 ? 10.014 17.035 30.716 1.00 93.31 400 VAL A O 1
ATOM 3029 N N . ASP A 1 401 ? 11.853 15.806 31.136 1.00 96.06 401 ASP A N 1
ATOM 3030 C CA . ASP A 1 401 ? 12.742 16.963 31.144 1.00 96.06 401 ASP A CA 1
ATOM 3031 C C . ASP A 1 401 ? 12.877 17.549 29.735 1.00 96.06 401 ASP A C 1
ATOM 3033 O O . ASP A 1 401 ? 12.920 16.826 28.736 1.00 96.06 401 ASP A O 1
ATOM 3037 N N . LEU A 1 402 ? 13.037 18.874 29.641 1.00 94.94 402 LEU A N 1
ATOM 3038 C CA . LEU A 1 402 ? 13.227 19.556 28.353 1.00 94.94 402 LEU A CA 1
ATOM 3039 C C . LEU A 1 402 ? 14.386 18.945 27.547 1.00 94.94 402 LEU A C 1
ATOM 3041 O O . LEU A 1 402 ? 14.299 18.817 26.329 1.00 94.94 402 LEU A O 1
ATOM 3045 N N . LYS A 1 403 ? 15.458 18.526 28.228 1.00 95.75 403 LYS A N 1
ATOM 3046 C CA . LYS A 1 403 ? 16.611 17.875 27.598 1.00 95.75 403 LYS A CA 1
ATOM 3047 C C . LYS A 1 403 ? 16.233 16.547 26.929 1.00 95.75 403 LYS A C 1
ATOM 3049 O O . LYS A 1 403 ? 16.708 16.282 25.828 1.00 95.75 403 LYS A O 1
ATOM 3054 N N . GLU A 1 404 ? 15.384 15.738 27.562 1.00 94.06 404 GLU A N 1
ATOM 3055 C CA . GLU A 1 404 ? 14.899 14.469 27.000 1.00 94.06 404 GLU A CA 1
ATOM 3056 C C . GLU A 1 404 ? 13.948 14.713 25.827 1.00 94.06 404 GLU A C 1
ATOM 3058 O O . GLU A 1 404 ? 14.043 14.043 24.798 1.00 94.06 404 GLU A O 1
ATOM 3063 N N . ALA A 1 405 ? 13.074 15.717 25.943 1.00 94.56 405 ALA A N 1
ATOM 3064 C CA . ALA A 1 405 ? 12.183 16.115 24.860 1.00 94.56 405 ALA A CA 1
ATOM 3065 C C . ALA A 1 405 ? 12.971 16.562 23.616 1.00 94.56 405 ALA A C 1
ATOM 3067 O O . ALA A 1 405 ? 12.732 16.057 22.521 1.00 94.56 405 ALA A O 1
ATOM 3068 N N . VAL A 1 406 ? 13.961 17.450 23.780 1.00 96.06 406 VAL A N 1
ATOM 3069 C CA . VAL A 1 406 ? 14.839 17.901 22.683 1.00 96.06 406 VAL A CA 1
ATOM 3070 C C . VAL A 1 406 ? 15.598 16.724 22.066 1.00 96.06 406 VAL A C 1
ATOM 3072 O O . VAL A 1 406 ? 15.674 16.619 20.842 1.00 96.06 406 VAL A O 1
ATOM 3075 N N . PHE A 1 407 ? 16.116 15.817 22.898 1.00 94.62 407 PHE A N 1
ATOM 3076 C CA . PHE A 1 407 ? 16.827 14.621 22.448 1.00 94.62 407 PHE A CA 1
ATOM 3077 C C . PHE A 1 407 ? 15.950 13.717 21.565 1.00 94.62 407 PHE A C 1
ATOM 3079 O O . PHE A 1 407 ? 16.350 13.377 20.450 1.00 94.62 407 PHE A O 1
ATOM 3086 N N . ASN A 1 408 ? 14.733 13.385 22.011 1.00 94.06 408 ASN A N 1
ATOM 3087 C CA . ASN A 1 408 ? 13.811 12.537 21.250 1.00 94.06 408 ASN A CA 1
ATOM 3088 C C . ASN A 1 408 ? 13.292 13.220 19.979 1.00 94.06 408 ASN A C 1
ATOM 3090 O O . ASN A 1 408 ? 13.222 12.577 18.932 1.00 94.06 408 ASN A O 1
ATOM 3094 N N . CYS A 1 409 ? 12.986 14.521 20.026 1.00 95.75 409 CYS A N 1
ATOM 3095 C CA . CYS A 1 409 ? 12.573 15.275 18.840 1.00 95.75 409 CYS A CA 1
ATOM 3096 C C . CYS A 1 409 ? 13.661 15.282 17.757 1.00 95.75 409 CYS A C 1
ATOM 3098 O O . CYS A 1 409 ? 13.357 15.087 16.578 1.00 95.75 409 CYS A O 1
ATOM 3100 N N . GLY A 1 410 ? 14.927 15.464 18.147 1.00 95.44 410 GLY A N 1
ATOM 3101 C CA . GLY A 1 410 ? 16.060 15.403 17.224 1.00 95.44 410 GLY A CA 1
ATOM 3102 C C . GLY A 1 410 ? 16.193 14.032 16.558 1.00 95.44 410 GLY A C 1
ATOM 3103 O O . GLY A 1 410 ? 16.297 13.947 15.335 1.00 95.44 410 GLY A O 1
ATOM 3104 N N . ARG A 1 411 ? 16.105 12.953 17.344 1.00 96.25 411 ARG A N 1
ATOM 3105 C CA . ARG A 1 411 ? 16.189 11.570 16.845 1.00 96.25 411 ARG A CA 1
ATOM 3106 C C . ARG A 1 411 ? 15.029 11.183 15.941 1.00 96.25 411 ARG A C 1
ATOM 3108 O O . ARG A 1 411 ? 15.263 10.646 14.863 1.00 96.25 411 ARG A O 1
ATOM 3115 N N . ALA A 1 412 ? 13.796 11.501 16.329 1.00 95.12 412 ALA A N 1
ATOM 3116 C CA . ALA A 1 412 ? 12.619 11.241 15.507 1.00 95.12 412 ALA A CA 1
ATOM 3117 C C . ALA A 1 412 ? 12.701 11.982 14.161 1.00 95.12 412 ALA A C 1
ATOM 3119 O O . ALA A 1 412 ? 12.441 11.394 13.113 1.00 95.12 412 ALA A O 1
ATOM 3120 N N . SER A 1 413 ? 13.139 13.245 14.176 1.00 95.56 413 SER A N 1
ATOM 3121 C CA . SER A 1 413 ? 13.325 14.037 12.952 1.00 95.56 413 SER A CA 1
ATOM 3122 C C . SER A 1 413 ? 14.414 13.445 12.052 1.00 95.56 413 SER A C 1
ATOM 3124 O O . SER A 1 413 ? 14.227 13.343 10.839 1.00 95.56 413 SER A O 1
ATOM 3126 N N . LEU A 1 414 ? 15.531 13.002 12.639 1.00 95.94 414 LEU A N 1
ATOM 3127 C CA . LEU A 1 414 ? 16.619 12.360 11.902 1.00 95.94 414 LEU A CA 1
ATOM 3128 C C . LEU A 1 414 ? 16.204 10.998 11.328 1.00 95.94 414 LEU A C 1
ATOM 3130 O O . LEU A 1 414 ? 16.573 10.686 10.200 1.00 95.94 414 LEU A O 1
ATOM 3134 N N . LEU A 1 415 ? 15.397 10.219 12.057 1.00 95.00 415 LEU A N 1
ATOM 3135 C CA . LEU A 1 415 ? 14.848 8.943 11.589 1.00 95.00 415 LEU A CA 1
ATOM 3136 C C . LEU A 1 415 ? 14.008 9.136 10.321 1.00 95.00 415 LEU A C 1
ATOM 3138 O O . LEU A 1 415 ? 14.198 8.435 9.330 1.00 95.00 415 LEU A O 1
ATOM 3142 N N . VAL A 1 416 ? 13.104 10.120 10.338 1.00 94.94 416 VAL A N 1
ATOM 3143 C CA . VAL A 1 416 ? 12.269 10.461 9.177 1.00 94.94 416 VAL A CA 1
ATOM 3144 C C . VAL A 1 416 ? 13.133 10.933 8.010 1.00 94.94 416 VAL A C 1
ATOM 3146 O O . VAL A 1 416 ? 12.932 10.477 6.886 1.00 94.94 416 VAL A O 1
ATOM 3149 N N . ALA A 1 417 ? 14.124 11.793 8.265 1.00 94.19 417 ALA A N 1
ATOM 3150 C CA . ALA A 1 417 ? 15.047 12.266 7.236 1.00 94.19 417 ALA A CA 1
ATOM 3151 C C . ALA A 1 417 ? 15.871 11.122 6.616 1.00 94.19 417 ALA A C 1
ATOM 3153 O O . ALA A 1 417 ? 16.063 11.102 5.400 1.00 94.19 417 ALA A O 1
ATOM 3154 N N . ALA A 1 418 ? 16.314 10.149 7.419 1.00 93.94 418 ALA A N 1
ATOM 3155 C CA . ALA A 1 418 ? 17.065 8.983 6.956 1.00 93.94 418 ALA A CA 1
ATOM 3156 C C . ALA A 1 418 ? 16.255 8.153 5.948 1.00 93.94 418 ALA A C 1
ATOM 3158 O O . ALA A 1 418 ? 16.760 7.815 4.877 1.00 93.94 418 ALA A O 1
ATOM 3159 N N . PHE A 1 419 ? 14.979 7.884 6.248 1.00 92.38 419 PHE A N 1
ATOM 3160 C CA . PHE A 1 419 ? 14.090 7.197 5.309 1.00 92.38 419 PHE A CA 1
ATOM 3161 C C . PHE A 1 419 ? 13.772 8.063 4.085 1.00 92.38 419 PHE A C 1
ATOM 3163 O O . PHE A 1 419 ? 13.979 7.614 2.962 1.00 92.38 419 PHE A O 1
ATOM 3170 N N . ALA A 1 420 ? 13.356 9.316 4.281 1.00 91.81 420 ALA A N 1
ATOM 3171 C CA . ALA A 1 420 ? 12.935 10.196 3.190 1.00 91.81 420 ALA A CA 1
ATOM 3172 C C . ALA A 1 420 ? 14.041 10.461 2.151 1.00 91.81 420 ALA A C 1
ATOM 3174 O O . ALA A 1 420 ? 13.751 10.596 0.964 1.00 91.81 420 ALA A O 1
ATOM 3175 N N . THR A 1 421 ? 15.302 10.535 2.588 1.00 90.50 421 THR A N 1
ATOM 3176 C CA . THR A 1 421 ? 16.467 10.784 1.716 1.00 90.50 421 THR A CA 1
ATOM 3177 C C . THR A 1 421 ? 17.158 9.508 1.239 1.00 90.50 421 THR A C 1
ATOM 3179 O O . THR A 1 421 ? 18.013 9.563 0.360 1.00 90.50 421 THR A O 1
ATOM 3182 N N . GLY A 1 422 ? 16.833 8.362 1.839 1.00 89.44 422 GLY A N 1
ATOM 3183 C CA . GLY A 1 422 ? 17.542 7.103 1.636 1.00 89.44 422 GLY A CA 1
ATOM 3184 C C . GLY A 1 422 ? 18.961 7.047 2.196 1.00 89.44 422 GLY A C 1
ATOM 3185 O O . GLY A 1 422 ? 19.664 6.066 1.958 1.00 89.44 422 GLY A O 1
ATOM 3186 N N . ASN A 1 423 ? 19.383 8.045 2.975 1.00 91.56 423 ASN A N 1
ATOM 3187 C CA . ASN A 1 423 ? 20.648 7.993 3.693 1.00 91.56 423 ASN A CA 1
ATOM 3188 C C . ASN A 1 423 ? 20.499 7.157 4.977 1.00 91.56 423 ASN A C 1
ATOM 3190 O O . ASN A 1 423 ? 20.289 7.677 6.075 1.00 91.56 423 ASN A O 1
ATOM 3194 N N . LEU A 1 424 ? 20.598 5.836 4.814 1.00 89.50 424 LEU A N 1
ATOM 3195 C CA . LEU A 1 424 ? 20.387 4.857 5.881 1.00 89.50 424 LEU A CA 1
ATOM 3196 C C . LEU A 1 424 ? 21.492 4.849 6.950 1.00 89.50 424 LEU A C 1
ATOM 3198 O O . LEU A 1 424 ? 21.279 4.281 8.020 1.00 89.50 424 LEU A O 1
ATOM 3202 N N . GLU A 1 425 ? 22.642 5.494 6.718 1.00 91.19 425 GLU A N 1
ATOM 3203 C CA . GLU A 1 425 ? 23.701 5.616 7.735 1.00 91.19 425 GLU A CA 1
ATOM 3204 C C . GLU A 1 425 ? 23.200 6.366 8.976 1.00 91.19 425 GLU A C 1
ATOM 3206 O O . GLU A 1 425 ? 23.569 6.039 10.108 1.00 91.19 425 GLU A O 1
ATOM 3211 N N . TRP A 1 426 ? 22.279 7.315 8.777 1.00 92.62 426 TRP A N 1
ATOM 3212 C CA . TRP A 1 426 ? 21.659 8.069 9.861 1.00 92.62 426 TRP A CA 1
ATOM 3213 C C . TRP A 1 426 ? 20.743 7.237 10.753 1.00 92.62 426 TRP A C 1
ATOM 3215 O O . TRP A 1 426 ? 20.488 7.663 11.877 1.00 92.62 426 TRP A O 1
ATOM 3225 N N . LEU A 1 427 ? 20.296 6.047 10.325 1.00 90.12 427 LEU A N 1
ATOM 3226 C CA . LEU A 1 427 ? 19.472 5.181 11.175 1.00 90.12 427 LEU A CA 1
ATOM 3227 C C . LEU A 1 427 ? 20.188 4.849 12.480 1.00 90.12 427 LEU A C 1
ATOM 3229 O O . LEU A 1 427 ? 19.573 4.915 13.537 1.00 90.12 427 LEU A O 1
ATOM 3233 N N . ARG A 1 428 ? 21.502 4.597 12.426 1.00 91.56 428 ARG A N 1
ATOM 3234 C CA . ARG A 1 428 ? 22.304 4.336 13.623 1.00 91.56 428 ARG A CA 1
ATOM 3235 C C . ARG A 1 428 ? 22.208 5.491 14.620 1.00 91.56 428 ARG A C 1
ATOM 3237 O O . ARG A 1 428 ? 21.889 5.279 15.783 1.00 91.56 428 ARG A O 1
ATOM 3244 N N . VAL A 1 429 ? 22.445 6.712 14.148 1.00 92.19 429 VAL A N 1
ATOM 3245 C CA . VAL A 1 429 ? 22.414 7.915 14.992 1.00 92.19 429 VAL A CA 1
ATOM 3246 C C . VAL A 1 429 ? 20.992 8.267 15.417 1.00 92.19 429 VAL A C 1
ATOM 3248 O O . VAL A 1 429 ? 20.826 8.918 16.433 1.00 92.19 429 VAL A O 1
ATOM 3251 N N . ALA A 1 430 ? 19.963 7.851 14.680 1.00 93.19 430 ALA A N 1
ATOM 3252 C CA . ALA A 1 430 ? 18.573 8.082 15.051 1.00 93.19 430 ALA A CA 1
ATOM 3253 C C . ALA A 1 430 ? 18.069 7.096 16.123 1.00 93.19 430 ALA A C 1
ATOM 3255 O O . ALA A 1 430 ? 17.236 7.477 16.942 1.00 93.19 430 ALA A O 1
ATOM 3256 N N . THR A 1 431 ? 18.575 5.856 16.147 1.00 89.25 431 THR A N 1
ATOM 3257 C CA . THR A 1 431 ? 18.066 4.775 17.018 1.00 89.25 431 THR A CA 1
ATOM 3258 C C . THR A 1 431 ? 18.955 4.411 18.211 1.00 89.25 431 THR A C 1
ATOM 3260 O O . THR A 1 431 ? 18.578 3.532 18.980 1.00 89.25 431 THR A O 1
ATOM 3263 N N . GLU A 1 432 ? 20.140 5.017 18.343 1.00 79.44 432 GLU A N 1
ATOM 3264 C CA . GLU A 1 432 ? 20.961 4.956 19.577 1.00 79.44 432 GLU A CA 1
ATOM 3265 C C . GLU A 1 432 ? 20.227 5.481 20.832 1.00 79.44 432 GLU A C 1
ATOM 3267 O O . GLU A 1 432 ? 20.637 5.085 21.942 1.00 79.44 432 GLU A O 1
#

Sequence (432 aa):
MASKGASIRKEVRQWTSGCGHRAPPASGSRDLDPAGLRQTNPEEAETPVSVAGDISQAFTVQGPQQALAMMLGLKLIENRAWRIPSGWYAIHVGGQRGSEWGLRAAEFHPALPSEDELGDFFSSVVGLLHLSDQRSVEQCNGHTWAYGPVCHVVSAAVRLPVPIRQWGNPGLWSLSAELRSRIAEQLQHPSCRLVCHDLSPLGPPESRPELVLMKILYGARTVPAVPASRRAAKVATFKPPPPGLNYFVMPPPPHAGSAILPRDVSNLVGVVKGVEAAYAAIGQQVPTLHYRTLNRIPFAKGMGSSSAAIVSGILAGLALAGFNLQVKHEEELLQIATNIEGHPDNVAPCIYGGMQLGIHNGTRWWTDRVTMPHGLMCVVFCPDHATETSEARSLLKAQVDLKEAVFNCGRASLLVAAFATGNLEWLRVATE